Protein AF-A0A8S8YBV0-F1 (afdb_monomer_lite)

Radius of gyration: 26.61 Å; chains: 1; bounding box: 65×57×74 Å

Sequence (579 aa):
MGLYRTRLGGYWAWDPVETASFLPWIGLVAVLHARSQNKKAAVVSNPSIVIAVGALAMHATLVTRANGVWASVHSFAADGAGSDSADPYLRIISLFNDGAAGIEVMVYLIITCLFGCFILRNLLKNQSNQLKRDGRVSMREGSPIISTSLMIAVLIIGLFSGSVLLLLLTLGLMTLIVEGDSDESNPVWIFSGVALYLFASWSWMASLSEAILGMAVFLLPWVLSTPKETEAIGIDRLLRPRSQNMFVRTIPWFGAMGYLGLTWMLLTAEIDGTSLEAHEVFGAPFIAALAIGLMVYSWGIKSNGRIGLFVIFGAMLISITSGLLSNSIDLPGDPDSYLTDELSRGQVAGFLLALIVFSIPPSIGEMLRVIKKSRASSSSILPTRWSKPNLRTVGSSIAHVGILFLLFGHVLTTTLVDRTDPSHLVTLVKDQPVEHAGHVLTFTGLEIIDSSDPDYDYSIADGIVKFHVDVSDENGNYIDTVTPGILRFDTPSGAVIPRSEVDRMGRLTGDLMFILDIQQANRVITNMMLGEIDDVDRVGVTVYDLKGSHMVWFGWFFLLLGGSFATLSSRDLFSATTD

Foldseek 3Di:
DPDPPPPPPDDDDPFLLRLLVCLLVLLVVLLLVLCVPDDPRNVLLRPLSVLVSVLSNLVSVLLQQQALLADDLRNDHHPPDDDPDLESVVRLCVLCPVPPSSVVSVVSVVSSVVSVVVSLVSLLVSQLVVCVVVVFAFLCVVPVPLLVVLLVQLCVLLVVLVYPVLSSLSNSLSVSQRSHGNQDGDVVSLVVQLLSLVLCCLLVSGPPVSSVSSNVSSCVSVVPHDDDPPDDPDVVLLFDLVSLQVVLVCLVVCLSVSLSSSSSSNSSSNSHIHLLLSSLVVNLVSLLSLLLSLQLVLLPPPDGSVVSVVVSVVLQVQLQVQLVCLVVDPAPAAQVDASDPPHGLSSSLSNSLSSLVSSQVSLVVSLVVLLVVQCVVFPDPDLLRTALVSLLSNLVSLLSNLSSLQSNLSSLQRSRHDPPDCLLKDKEFAQDWDDDPQKTKHFPAKDKAAPPHPPDPDDQAGIKIWTWIFIGGPVRHTDDIWTWMWTWHADPVRDTDIRTGKTWDDDPFFIKIKTFDVVVVVVCVVCVVVVNNVPCRITIIRIDGSGSNVSSVVSVVSNVSSVVSNVSSVVVVVVPPDD

Secondary structure (DSSP, 8-state):
----------SS-SSHHHHHHHHHHHHHHHHHHHHHS-TTTTTTSHHHHHHHHHHHHHHHHHHHHSTTTS--TT-TT--S---S-SSHHHHHHHGGGSHHHHHHHHHHHHHHHHHHHHHHHHHHHHHHHHHHHHT--BHHHH-HHHHHHHHHHHHHHHHHT--HHHHHHHHHHHHHHHTSBSSS--HHHHHHHHHHHHHHHHTTSS-HHHHHHHHHHHHHHHHTSPPPTT----HHHHH-HHHHHHHHHHHHHHHHHHHHHHHHHHHHH-TT---HHHHHHHHHHHHHHHHHHHHHHHHT--S-HHHHHHHHHHHHHHHHHHHHTGGGS--SS-TTSBSSSS-BHHHHHHHHHHHHHHHHHHHHHHHHHHHHHHHHT-S-SSGGGS-HHHHHHHHHHHHHHHHHHHHHHHIIIIIT--TT-GGGEEEEEBT-EEEETTEEEEEEEEEEEETTSTT---SSSSEEEEEEEEEE-TT--EEEEE--EEEEEE-TTS-EEEEEE-EEEE-SSEEEEEEE-HHHHHHHHHHHHTT-GGG--EEEEEEEEEETHHHHHHHHHHHHHHHHHHHHTTGGGSS----

Structure (mmCIF, N/CA/C/O backbone):
data_AF-A0A8S8YBV0-F1
#
_entry.id   AF-A0A8S8YBV0-F1
#
loop_
_atom_site.group_PDB
_atom_site.id
_atom_site.type_symbol
_atom_site.label_atom_id
_atom_site.label_alt_id
_atom_site.label_comp_id
_atom_site.label_asym_id
_atom_site.label_entity_id
_atom_site.label_seq_id
_atom_site.pdbx_PDB_ins_code
_atom_site.Cartn_x
_atom_site.Cartn_y
_atom_site.Cartn_z
_atom_site.occupancy
_atom_site.B_iso_or_equiv
_atom_site.auth_seq_id
_atom_site.auth_comp_id
_atom_site.auth_asym_id
_atom_site.auth_atom_id
_atom_site.pdbx_PDB_model_num
ATOM 1 N N . MET A 1 1 ? -9.682 -6.985 -34.271 1.00 25.28 1 MET A N 1
ATOM 2 C CA . MET A 1 1 ? -9.370 -7.775 -33.059 1.00 25.28 1 MET A CA 1
ATOM 3 C C . MET A 1 1 ? -8.453 -6.927 -32.172 1.00 25.28 1 MET A C 1
ATOM 5 O O . MET A 1 1 ? -7.304 -7.269 -31.982 1.00 25.28 1 MET A O 1
ATOM 9 N N . GLY A 1 2 ? -8.931 -5.758 -31.719 1.00 23.27 2 GLY A N 1
ATOM 10 C CA . GLY A 1 2 ? -8.079 -4.664 -31.211 1.00 23.27 2 GLY A CA 1
ATOM 11 C C . GLY A 1 2 ? -8.662 -3.955 -29.986 1.00 23.27 2 GLY A C 1
ATOM 12 O O . GLY A 1 2 ? -8.695 -2.736 -29.941 1.00 23.27 2 GLY A O 1
ATOM 13 N N . LEU A 1 3 ? -9.188 -4.718 -29.024 1.00 21.45 3 LEU A N 1
ATOM 14 C CA . LEU A 1 3 ? -9.839 -4.194 -27.809 1.00 21.45 3 LEU A CA 1
ATOM 15 C C . LEU A 1 3 ? -9.212 -4.717 -26.497 1.00 21.45 3 LEU A C 1
ATOM 17 O O . LEU A 1 3 ? -9.829 -4.609 -25.445 1.00 21.45 3 LEU A O 1
ATOM 21 N N . TYR A 1 4 ? -7.987 -5.261 -26.536 1.00 26.66 4 TYR A N 1
ATOM 22 C CA . TYR A 1 4 ? -7.313 -5.840 -25.355 1.00 26.66 4 TYR A CA 1
ATOM 23 C C . TYR A 1 4 ? -6.015 -5.142 -24.906 1.00 26.66 4 TYR A C 1
ATOM 25 O O . TYR A 1 4 ? -5.445 -5.542 -23.893 1.00 26.66 4 TYR A O 1
ATOM 33 N N . ARG A 1 5 ? -5.569 -4.055 -25.555 1.00 27.59 5 ARG A N 1
ATOM 34 C CA . ARG A 1 5 ? -4.543 -3.165 -24.974 1.00 27.59 5 ARG A CA 1
ATOM 35 C C . ARG A 1 5 ? -5.229 -2.116 -24.093 1.00 27.59 5 ARG A C 1
ATOM 37 O O . ARG A 1 5 ? -5.270 -0.936 -24.424 1.00 27.59 5 ARG A O 1
ATOM 44 N N . THR A 1 6 ? -5.827 -2.535 -22.975 1.00 26.83 6 THR A N 1
ATOM 45 C CA . THR A 1 6 ? -6.165 -1.579 -21.911 1.00 26.83 6 THR A CA 1
ATOM 46 C C . THR A 1 6 ? -4.850 -1.028 -21.366 1.00 26.83 6 THR A C 1
ATOM 48 O O . THR A 1 6 ? -4.144 -1.729 -20.641 1.00 26.83 6 THR A O 1
ATOM 51 N N . ARG A 1 7 ? -4.531 0.210 -21.764 1.00 34.12 7 ARG A N 1
ATOM 52 C CA . ARG A 1 7 ? -3.449 1.072 -21.259 1.00 34.12 7 ARG A CA 1
ATOM 53 C C . ARG A 1 7 ? -3.779 1.578 -19.845 1.00 34.12 7 ARG A C 1
ATOM 55 O O . ARG A 1 7 ? -3.831 2.774 -19.589 1.00 34.12 7 ARG A O 1
ATOM 62 N N . LEU A 1 8 ? -4.107 0.658 -18.941 1.00 25.81 8 LEU A N 1
ATOM 63 C CA . LEU A 1 8 ? -3.975 0.907 -17.511 1.00 25.81 8 LEU A CA 1
ATOM 64 C C . LEU A 1 8 ? -2.511 0.592 -17.216 1.00 25.81 8 LEU A C 1
ATOM 66 O O . LEU A 1 8 ? -2.098 -0.542 -17.474 1.00 25.81 8 LEU A O 1
ATOM 70 N N . GLY A 1 9 ? -1.752 1.609 -16.788 1.00 32.94 9 GLY A N 1
ATOM 71 C CA . GLY A 1 9 ? -0.360 1.486 -16.346 1.00 32.94 9 GLY A CA 1
ATOM 72 C C . GLY A 1 9 ? -0.184 0.214 -15.525 1.00 32.94 9 GLY A C 1
ATOM 73 O O . GLY A 1 9 ? -1.106 -0.190 -14.812 1.00 32.94 9 GLY A O 1
ATOM 74 N N . GLY A 1 10 ? 0.915 -0.491 -15.777 1.00 38.09 10 GLY A N 1
ATOM 75 C CA . GLY A 1 10 ? 1.055 -1.897 -15.419 1.00 38.09 10 GLY A CA 1
ATOM 76 C C . GLY A 1 10 ? 0.889 -2.221 -13.923 1.00 38.09 10 GLY A C 1
ATOM 77 O O . GLY A 1 10 ? 0.569 -1.404 -13.066 1.00 38.09 10 GLY A O 1
ATOM 78 N N . TYR A 1 11 ? 1.133 -3.483 -13.612 1.00 43.59 11 TYR A N 1
ATOM 79 C CA . TYR A 1 11 ? 1.088 -4.066 -12.277 1.00 43.59 11 TYR A CA 1
ATOM 80 C C . TYR A 1 11 ? 1.867 -3.305 -11.183 1.00 43.59 11 TYR A C 1
ATOM 82 O O . TYR A 1 11 ? 3.023 -3.605 -10.930 1.00 43.59 11 TYR A O 1
ATOM 90 N N . TRP A 1 12 ? 1.160 -2.452 -10.438 1.00 50.84 12 TRP A N 1
ATOM 91 C CA . TRP A 1 12 ? 1.419 -2.060 -9.044 1.00 50.84 12 TRP A CA 1
ATOM 92 C C . TRP A 1 12 ? 2.855 -1.642 -8.650 1.00 50.84 12 TRP A C 1
ATOM 94 O O . TRP A 1 12 ? 3.759 -2.470 -8.511 1.00 50.84 12 TRP A O 1
ATOM 104 N N . ALA A 1 13 ? 2.960 -0.370 -8.246 1.00 49.31 13 ALA A N 1
ATOM 105 C CA . ALA A 1 13 ? 3.948 0.175 -7.310 1.00 49.31 13 ALA A CA 1
ATOM 106 C C . ALA A 1 13 ? 5.401 0.040 -7.780 1.00 49.31 13 ALA A C 1
ATOM 108 O O . ALA A 1 13 ? 6.218 -0.613 -7.138 1.00 49.31 13 ALA A O 1
ATOM 109 N N . TRP A 1 14 ? 5.739 0.633 -8.924 1.00 53.00 14 TRP A N 1
ATOM 110 C CA . TRP A 1 14 ? 7.150 0.831 -9.311 1.00 53.00 14 TRP A CA 1
ATOM 111 C C . TRP A 1 14 ? 7.748 2.102 -8.726 1.00 53.00 14 TRP A C 1
ATOM 113 O O . TRP A 1 14 ? 8.966 2.249 -8.748 1.00 53.00 14 TRP A O 1
ATOM 123 N N . ASP A 1 15 ? 6.918 3.013 -8.210 1.00 60.69 15 ASP A N 1
ATOM 124 C CA . ASP A 1 15 ? 7.397 4.262 -7.642 1.00 60.69 15 ASP A CA 1
ATOM 125 C C . ASP A 1 15 ? 6.442 4.860 -6.577 1.00 60.69 15 ASP A C 1
ATOM 127 O O . ASP A 1 15 ? 5.304 4.392 -6.392 1.00 60.69 15 ASP A O 1
ATOM 131 N N . PRO A 1 16 ? 6.889 5.897 -5.839 1.00 66.38 16 PRO A N 1
ATOM 132 C CA . PRO A 1 16 ? 6.095 6.512 -4.776 1.00 66.38 16 PRO A CA 1
ATOM 133 C C . PRO A 1 16 ? 4.768 7.104 -5.269 1.00 66.38 16 PRO A C 1
ATOM 135 O O . PRO A 1 16 ? 3.781 7.116 -4.531 1.00 66.38 16 PRO A O 1
ATOM 138 N N . VAL A 1 17 ? 4.728 7.588 -6.514 1.00 69.81 17 VAL A N 1
ATOM 139 C CA . VAL A 1 17 ? 3.578 8.284 -7.104 1.00 69.81 17 VAL A CA 1
ATOM 140 C C . VAL A 1 17 ? 2.408 7.332 -7.296 1.00 69.81 17 VAL A C 1
ATOM 142 O O . VAL A 1 17 ? 1.288 7.629 -6.867 1.00 69.81 17 VAL A O 1
ATOM 145 N N . GLU A 1 18 ? 2.651 6.168 -7.886 1.00 71.25 18 GLU A N 1
ATOM 146 C CA . GLU A 1 18 ? 1.593 5.188 -8.092 1.00 71.25 18 GLU A CA 1
ATOM 147 C C . GLU A 1 18 ? 1.048 4.645 -6.777 1.00 71.25 18 GLU A C 1
ATOM 149 O O . GLU A 1 18 ? -0.170 4.559 -6.587 1.00 71.25 18 GLU A O 1
ATOM 154 N N . THR A 1 19 ? 1.944 4.336 -5.842 1.00 75.19 19 THR A N 1
ATOM 155 C CA . THR A 1 19 ? 1.567 3.817 -4.527 1.00 75.19 19 THR A CA 1
ATOM 156 C C . THR A 1 19 ? 0.732 4.849 -3.768 1.00 75.19 19 THR A C 1
ATOM 158 O O . THR A 1 19 ? -0.332 4.520 -3.233 1.00 75.19 19 THR A O 1
ATOM 161 N N . ALA A 1 20 ? 1.141 6.123 -3.795 1.00 80.12 20 ALA A N 1
ATOM 162 C CA . ALA A 1 20 ? 0.386 7.209 -3.184 1.00 80.12 20 ALA A CA 1
ATOM 163 C C . ALA A 1 20 ? -0.987 7.393 -3.852 1.00 80.12 20 ALA A C 1
ATOM 165 O O . ALA A 1 20 ? -1.988 7.572 -3.153 1.00 80.12 20 ALA A O 1
ATOM 166 N N . SER A 1 21 ? -1.070 7.262 -5.182 1.00 81.19 21 SER A N 1
ATOM 167 C CA . SER A 1 21 ? -2.331 7.350 -5.932 1.00 81.19 21 SER A CA 1
ATOM 168 C C . SER A 1 21 ? -3.340 6.260 -5.555 1.00 81.19 21 SER A C 1
ATOM 170 O O . SER A 1 21 ? -4.547 6.465 -5.714 1.00 81.19 21 SER A O 1
ATOM 172 N N . PHE A 1 22 ? -2.882 5.128 -5.004 1.00 78.50 22 PHE A N 1
ATOM 173 C CA . PHE A 1 22 ? -3.762 4.046 -4.576 1.00 78.50 22 PHE A CA 1
ATOM 174 C C . PHE A 1 22 ? -4.377 4.238 -3.185 1.00 78.50 22 PHE A C 1
ATOM 176 O O . PHE A 1 22 ? -5.499 3.781 -2.939 1.00 78.50 22 PHE A O 1
ATOM 183 N N . LEU A 1 23 ? -3.702 4.951 -2.278 1.00 84.56 23 LEU A N 1
ATOM 184 C CA . LEU A 1 23 ? -4.170 5.149 -0.899 1.00 84.56 23 LEU A CA 1
ATOM 185 C C . LEU A 1 23 ? -5.628 5.660 -0.809 1.00 84.56 23 LEU A C 1
ATOM 187 O O . LEU A 1 23 ? -6.403 5.101 -0.021 1.00 84.56 23 LEU A O 1
ATOM 191 N N . PRO A 1 24 ? -6.073 6.652 -1.616 1.00 87.81 24 PRO A N 1
ATOM 192 C CA . PRO A 1 24 ? -7.453 7.136 -1.581 1.00 87.81 24 PRO A CA 1
ATOM 193 C C . PRO A 1 24 ? -8.471 6.073 -2.005 1.00 87.81 24 PRO A C 1
ATOM 195 O O . PRO A 1 24 ? -9.582 6.045 -1.473 1.00 87.81 24 PRO A O 1
ATOM 198 N N . TRP A 1 25 ? -8.110 5.174 -2.927 1.00 82.62 25 TRP A N 1
ATOM 199 C CA . TRP A 1 25 ? -8.986 4.092 -3.379 1.00 82.62 25 TRP A CA 1
ATOM 200 C C . TRP A 1 25 ? -9.212 3.058 -2.279 1.00 82.62 25 TRP A C 1
ATOM 202 O O . TRP A 1 25 ? -10.362 2.689 -2.025 1.00 82.62 25 TRP A O 1
ATOM 212 N N . ILE A 1 26 ? -8.156 2.649 -1.564 1.00 77.75 26 ILE A N 1
ATOM 213 C CA . ILE A 1 26 ? -8.293 1.793 -0.373 1.00 77.75 26 ILE A CA 1
ATOM 214 C C . ILE A 1 26 ? -9.164 2.498 0.675 1.00 77.75 26 ILE A C 1
ATOM 216 O O . ILE A 1 26 ? -10.094 1.898 1.223 1.00 77.75 26 ILE A O 1
ATOM 220 N N . GLY A 1 27 ? -8.918 3.790 0.914 1.00 79.88 27 GLY A N 1
ATOM 221 C CA . GLY A 1 27 ? -9.726 4.603 1.819 1.00 79.88 27 GLY A CA 1
ATOM 222 C C . GLY A 1 27 ? -11.210 4.626 1.429 1.00 79.88 27 GLY A C 1
ATOM 223 O O . GLY A 1 27 ? -12.087 4.478 2.284 1.00 79.88 27 GLY A O 1
ATOM 224 N N . LEU A 1 28 ? -11.522 4.730 0.135 1.00 79.44 28 LEU A N 1
ATOM 225 C CA . LEU A 1 28 ? -12.894 4.690 -0.369 1.00 79.44 28 LEU A CA 1
ATOM 226 C C . LEU A 1 28 ? -13.540 3.311 -0.172 1.00 79.44 28 LEU A C 1
ATOM 228 O O . LEU A 1 28 ? -14.707 3.231 0.225 1.00 79.44 28 LEU A O 1
ATOM 232 N N . VAL A 1 29 ? -12.795 2.222 -0.384 1.00 76.06 29 VAL A N 1
ATOM 233 C CA . VAL A 1 29 ? -13.263 0.861 -0.074 1.00 76.06 29 VAL A CA 1
ATOM 234 C C . VAL A 1 29 ? -13.584 0.732 1.418 1.00 76.06 29 VAL A C 1
ATOM 236 O O . VAL A 1 29 ? -14.638 0.190 1.766 1.00 76.06 29 VAL A O 1
ATOM 239 N N . ALA A 1 30 ? -12.756 1.298 2.300 1.00 75.12 30 ALA A N 1
ATOM 240 C CA . ALA A 1 30 ? -13.027 1.339 3.736 1.00 75.12 30 ALA A CA 1
ATOM 241 C C . ALA A 1 30 ? -14.312 2.131 4.055 1.00 75.12 30 ALA A C 1
ATOM 243 O O . ALA A 1 30 ? -15.158 1.656 4.816 1.00 75.12 30 ALA A O 1
ATOM 244 N N . VAL A 1 31 ? -14.541 3.285 3.414 1.00 74.25 31 VAL A N 1
ATOM 245 C CA . VAL A 1 31 ? -15.804 4.042 3.542 1.00 74.25 31 VAL A CA 1
ATOM 246 C C . VAL A 1 31 ? -17.007 3.192 3.121 1.00 74.25 31 VAL A C 1
ATOM 248 O O . VAL A 1 31 ? -18.007 3.121 3.843 1.00 74.25 31 VAL A O 1
ATOM 251 N N . LEU A 1 32 ? -16.933 2.526 1.965 1.00 71.19 32 LEU A N 1
ATOM 252 C CA . LEU A 1 32 ? -18.015 1.674 1.463 1.00 71.19 32 LEU A CA 1
ATOM 253 C C . LEU A 1 32 ? -18.291 0.500 2.409 1.00 71.19 32 LEU A C 1
ATOM 255 O O . LEU A 1 32 ? -19.454 0.195 2.698 1.00 71.19 32 LEU A O 1
ATOM 259 N N . HIS A 1 33 ? -17.238 -0.117 2.944 1.00 70.44 33 HIS A N 1
ATOM 260 C CA . HIS A 1 33 ? -17.355 -1.198 3.911 1.00 70.44 33 HIS A CA 1
ATOM 261 C C . HIS A 1 33 ? -18.004 -0.718 5.218 1.00 70.44 33 HIS A C 1
ATOM 263 O O . HIS A 1 33 ? -18.973 -1.332 5.673 1.00 70.44 33 HIS A O 1
ATOM 269 N N . ALA A 1 34 ? -17.565 0.415 5.776 1.00 67.25 34 ALA A N 1
ATOM 270 C CA . ALA A 1 34 ? -18.153 1.010 6.978 1.00 67.25 34 ALA A CA 1
ATOM 271 C C . ALA A 1 34 ? -19.647 1.332 6.797 1.00 67.25 34 ALA A C 1
ATOM 273 O O . ALA A 1 34 ? -20.464 1.038 7.673 1.00 67.25 34 ALA A O 1
ATOM 274 N N . ARG A 1 35 ? -20.036 1.861 5.629 1.00 63.03 35 ARG A N 1
ATOM 275 C CA . ARG A 1 35 ? -21.438 2.174 5.294 1.00 63.03 35 ARG A CA 1
ATOM 276 C C . ARG A 1 35 ? -22.320 0.943 5.100 1.00 63.03 35 ARG A C 1
ATOM 278 O O . ARG A 1 35 ? -23.540 1.044 5.225 1.00 63.03 35 ARG A O 1
ATOM 285 N N . SER A 1 36 ? -21.732 -0.208 4.777 1.00 59.19 36 SER A N 1
ATOM 286 C CA . SER A 1 36 ? -22.474 -1.463 4.622 1.00 59.19 36 SER A CA 1
ATOM 287 C C . SER A 1 36 ? -22.957 -2.043 5.963 1.00 59.19 36 SER A C 1
ATOM 289 O O . SER A 1 36 ? -23.901 -2.840 5.982 1.00 59.19 36 SER A O 1
ATOM 291 N N . GLN A 1 37 ? -22.364 -1.609 7.084 1.00 56.69 37 GLN A N 1
ATOM 292 C CA . GLN A 1 37 ? -22.749 -2.008 8.439 1.00 56.69 37 GLN A CA 1
ATOM 293 C C . GLN A 1 37 ? -23.987 -1.214 8.928 1.00 56.69 37 GLN A C 1
ATOM 295 O O . GLN A 1 37 ? -24.274 -0.114 8.467 1.00 56.69 37 GLN A O 1
ATOM 300 N N . ASN A 1 38 ? -24.799 -1.802 9.819 1.00 48.38 38 ASN A N 1
ATOM 301 C CA . ASN A 1 38 ? -26.160 -1.344 10.165 1.00 48.38 38 ASN A CA 1
ATOM 302 C C . ASN A 1 38 ? -26.322 0.168 10.486 1.00 48.38 38 ASN A C 1
ATOM 304 O O . ASN A 1 38 ? -25.485 0.792 11.138 1.00 48.38 38 ASN A O 1
ATOM 308 N N . LYS A 1 39 ? -27.502 0.710 10.125 1.00 51.09 39 LYS A N 1
ATOM 309 C CA . LYS A 1 39 ? -27.888 2.143 10.054 1.00 51.09 39 LYS A CA 1
ATOM 310 C C . LYS A 1 39 ? -27.567 3.047 11.263 1.00 51.09 39 LYS A C 1
ATOM 312 O O . LYS A 1 39 ? -27.538 4.258 11.085 1.00 51.09 39 LYS A O 1
ATOM 317 N N . LYS A 1 40 ? -27.353 2.517 12.474 1.00 45.41 40 LYS A N 1
ATOM 318 C CA . LYS A 1 40 ? -27.058 3.333 13.674 1.00 45.41 40 LYS A CA 1
ATOM 319 C C . LYS A 1 40 ? -25.559 3.579 13.901 1.00 45.41 40 LYS A C 1
ATOM 321 O O . LYS A 1 40 ? -25.213 4.613 14.455 1.00 45.41 40 LYS A O 1
ATOM 326 N N . ALA A 1 41 ? -24.686 2.677 13.441 1.00 43.50 41 ALA A N 1
ATOM 327 C CA . ALA A 1 41 ? -23.230 2.814 13.566 1.00 43.50 41 ALA A CA 1
ATOM 328 C C . ALA A 1 41 ? -22.609 3.566 12.371 1.00 43.50 41 ALA A C 1
ATOM 330 O O . ALA A 1 41 ? -21.710 4.379 12.553 1.00 43.50 41 ALA A O 1
ATOM 331 N N . ALA A 1 42 ? -23.154 3.371 11.164 1.00 43.59 42 ALA A N 1
ATOM 332 C CA . ALA A 1 42 ? -22.646 3.966 9.922 1.00 43.59 42 ALA A CA 1
ATOM 333 C C . ALA A 1 42 ? -22.828 5.495 9.800 1.00 43.59 42 ALA A C 1
ATOM 335 O O . ALA A 1 42 ? -22.138 6.134 9.013 1.00 43.59 42 ALA A O 1
ATOM 336 N N . VAL A 1 43 ? -23.763 6.097 10.545 1.00 42.72 43 VAL A N 1
ATOM 337 C CA . VAL A 1 43 ? -24.078 7.539 10.449 1.00 42.72 43 VAL A CA 1
ATOM 338 C C . VAL A 1 43 ? -23.187 8.389 11.366 1.00 42.72 43 VAL A C 1
ATOM 340 O O . VAL A 1 43 ? -22.958 9.559 11.078 1.00 42.72 43 VAL A O 1
ATOM 343 N N . VAL A 1 44 ? -22.641 7.806 12.438 1.00 43.09 44 VAL A N 1
ATOM 344 C CA . VAL A 1 44 ? -21.889 8.539 13.474 1.00 43.09 44 VAL A CA 1
ATOM 345 C C . VAL A 1 44 ? -20.381 8.600 13.170 1.00 43.09 44 VAL A C 1
ATOM 347 O O . VAL A 1 44 ? -19.734 9.586 13.510 1.00 43.09 44 VAL A O 1
ATOM 350 N N . SER A 1 45 ? -19.826 7.624 12.440 1.00 52.03 45 SER A N 1
ATOM 351 C CA . SER A 1 45 ? -18.423 7.613 11.968 1.00 52.03 45 SER A CA 1
ATOM 352 C C . SER A 1 45 ? -18.190 8.333 10.620 1.00 52.03 45 SER A C 1
ATOM 354 O O . SER A 1 45 ? -17.069 8.381 10.117 1.00 52.03 45 SER A O 1
ATOM 356 N N . ASN A 1 46 ? -19.250 8.904 10.039 1.00 64.81 46 ASN A N 1
ATOM 357 C CA . ASN A 1 46 ? -19.420 9.179 8.605 1.00 64.81 46 ASN A CA 1
ATOM 358 C C . ASN A 1 46 ? -18.556 10.320 7.998 1.00 64.81 46 ASN A C 1
ATOM 360 O O . ASN A 1 46 ? -18.116 10.161 6.864 1.00 64.81 46 ASN A O 1
ATOM 364 N N . PRO A 1 47 ? -18.246 11.443 8.685 1.00 74.25 47 PRO A N 1
ATOM 365 C CA . PRO A 1 47 ? -17.453 12.516 8.069 1.00 74.25 47 PRO A CA 1
ATOM 366 C C . PRO A 1 47 ? -15.942 12.282 8.157 1.00 74.25 47 PRO A C 1
ATOM 368 O O . PRO A 1 47 ? -15.235 12.542 7.194 1.00 74.25 47 PRO A O 1
ATOM 371 N N . SER A 1 48 ? -15.431 11.784 9.291 1.00 83.12 48 SER A N 1
ATOM 372 C CA . SER A 1 48 ? -13.979 11.688 9.525 1.00 83.12 48 SER A CA 1
ATOM 373 C C . SER A 1 48 ? -13.296 10.723 8.560 1.00 83.12 48 SER A C 1
ATOM 375 O O . SER A 1 48 ? -12.232 11.043 8.046 1.00 83.12 48 SER A O 1
ATOM 377 N N . ILE A 1 49 ? -13.917 9.574 8.271 1.00 79.50 49 ILE A N 1
ATOM 378 C CA . ILE A 1 49 ? -13.355 8.600 7.323 1.00 79.50 49 ILE A CA 1
ATOM 379 C C . ILE A 1 49 ? -13.361 9.187 5.904 1.00 79.50 49 ILE A C 1
ATOM 381 O O . ILE A 1 49 ? -12.385 9.045 5.181 1.00 79.50 49 ILE A O 1
ATOM 385 N N . VAL A 1 50 ? -14.416 9.910 5.514 1.00 85.00 50 VAL A N 1
ATOM 386 C CA . VAL A 1 50 ? -14.491 10.563 4.194 1.00 85.00 50 VAL A CA 1
ATOM 387 C C . VAL A 1 50 ? -13.466 11.694 4.069 1.00 85.00 50 VAL A C 1
ATOM 389 O O . VAL A 1 50 ? -12.797 11.797 3.046 1.00 85.00 50 VAL A O 1
ATOM 392 N N . ILE A 1 51 ? -13.291 12.509 5.112 1.00 90.25 51 ILE A N 1
ATOM 393 C CA . ILE A 1 51 ? -12.255 13.551 5.146 1.00 90.25 51 ILE A CA 1
ATOM 394 C C . ILE A 1 51 ? -10.859 12.916 5.089 1.00 90.25 51 ILE A C 1
ATOM 396 O O . ILE A 1 51 ? -9.992 13.446 4.403 1.00 90.25 51 ILE A O 1
ATOM 400 N N . ALA A 1 52 ? -10.648 11.760 5.729 1.00 89.25 52 ALA A N 1
ATOM 401 C CA . ALA A 1 52 ? -9.389 11.024 5.631 1.00 89.25 52 ALA A CA 1
ATOM 402 C C . ALA A 1 52 ? -9.100 10.564 4.193 1.00 89.25 52 ALA A C 1
ATOM 404 O O . ALA A 1 52 ? -7.965 10.685 3.750 1.00 89.25 52 ALA A O 1
ATOM 405 N N . VAL A 1 53 ? -10.111 10.133 3.425 1.00 90.56 53 VAL A N 1
ATOM 406 C CA . VAL A 1 53 ? -9.940 9.861 1.981 1.00 90.56 53 VAL A CA 1
ATOM 407 C C . VAL A 1 53 ? -9.494 11.120 1.232 1.00 90.56 53 VAL A C 1
ATOM 409 O O . VAL A 1 53 ? -8.586 11.051 0.408 1.00 90.56 53 VAL A O 1
ATOM 412 N N . GLY A 1 54 ? -10.082 12.278 1.548 1.00 91.75 54 GLY A N 1
ATOM 413 C CA . GLY A 1 54 ? -9.647 13.568 1.003 1.00 91.75 54 GLY A CA 1
ATOM 414 C C . GLY A 1 54 ? -8.201 13.919 1.369 1.00 91.75 54 GLY A C 1
ATOM 415 O O . GLY A 1 54 ? -7.453 14.386 0.515 1.00 91.75 54 GLY A O 1
ATOM 416 N N . ALA A 1 55 ? -7.781 13.641 2.606 1.00 92.19 55 ALA A N 1
ATOM 417 C CA . ALA A 1 55 ? -6.402 13.833 3.053 1.00 92.19 55 ALA A CA 1
ATOM 418 C C . ALA A 1 55 ? -5.420 12.912 2.320 1.00 92.19 55 ALA A C 1
ATOM 420 O O . ALA A 1 55 ? -4.371 13.378 1.889 1.00 92.19 55 ALA A O 1
ATOM 421 N N . LEU A 1 56 ? -5.779 11.643 2.102 1.00 91.44 56 LEU A N 1
ATOM 422 C CA . LEU A 1 56 ? -4.973 10.716 1.304 1.00 91.44 56 LEU A CA 1
ATOM 423 C C . LEU A 1 56 ? -4.862 11.176 -0.156 1.00 91.44 56 LEU A C 1
ATOM 425 O O . LEU A 1 56 ? -3.799 11.047 -0.750 1.00 91.44 56 LEU A O 1
ATOM 429 N N . ALA A 1 57 ? -5.926 11.749 -0.732 1.00 91.62 57 ALA A N 1
ATOM 430 C CA . ALA A 1 57 ? -5.889 12.287 -2.095 1.00 91.62 57 ALA A CA 1
ATOM 431 C C . ALA A 1 57 ? -4.991 13.530 -2.202 1.00 91.62 57 ALA A C 1
ATOM 433 O O . ALA A 1 57 ? -4.248 13.681 -3.173 1.00 91.62 57 ALA A O 1
ATOM 434 N N . MET A 1 58 ? -5.013 14.395 -1.184 1.00 90.62 58 MET A N 1
ATOM 435 C CA . MET A 1 58 ? -4.091 15.531 -1.098 1.00 90.62 58 MET A CA 1
ATOM 436 C C . MET A 1 58 ? -2.649 15.071 -0.901 1.00 90.62 58 MET A C 1
ATOM 438 O O . MET A 1 58 ? -1.763 15.612 -1.548 1.00 90.62 58 MET A O 1
ATOM 442 N N . HIS A 1 59 ? -2.413 14.041 -0.085 1.00 87.44 59 HIS A N 1
ATOM 443 C CA . HIS A 1 59 ? -1.093 13.433 0.057 1.00 87.44 59 HIS A CA 1
ATOM 444 C C . HIS A 1 59 ? -0.596 12.837 -1.268 1.00 87.44 59 HIS A C 1
ATOM 446 O O . HIS A 1 59 ? 0.527 13.117 -1.660 1.00 87.44 59 HIS A O 1
ATOM 452 N N . ALA A 1 60 ? -1.435 12.108 -2.011 1.00 86.62 60 ALA A N 1
ATOM 453 C CA . ALA A 1 60 ? -1.075 11.612 -3.341 1.00 86.62 60 ALA A CA 1
ATOM 454 C C . ALA A 1 60 ? -0.701 12.750 -4.302 1.00 86.62 60 ALA A C 1
ATOM 456 O O . ALA A 1 60 ? 0.318 12.687 -4.984 1.00 86.62 60 ALA A O 1
ATOM 457 N N . THR A 1 61 ? -1.486 13.831 -4.296 1.00 86.44 61 THR A N 1
ATOM 458 C CA . THR A 1 61 ? -1.198 15.034 -5.091 1.00 86.44 61 THR A CA 1
ATOM 459 C C . THR A 1 61 ? 0.138 15.654 -4.679 1.00 86.44 61 THR A C 1
ATOM 461 O O . THR A 1 61 ? 0.957 15.969 -5.538 1.00 86.44 61 THR A O 1
ATOM 464 N N . LEU A 1 62 ? 0.394 15.765 -3.374 1.00 82.94 62 LEU A N 1
ATOM 465 C CA . LEU A 1 62 ? 1.648 16.263 -2.817 1.00 82.94 62 LEU A CA 1
ATOM 466 C C . LEU A 1 62 ? 2.836 15.420 -3.297 1.00 82.94 62 LEU A C 1
ATOM 468 O O . LEU A 1 62 ? 3.778 15.993 -3.822 1.00 82.94 62 LEU A O 1
ATOM 472 N N . VAL A 1 63 ? 2.754 14.088 -3.229 1.00 79.50 63 VAL A N 1
ATOM 473 C CA . VAL A 1 63 ? 3.804 13.182 -3.730 1.00 79.50 63 VAL A CA 1
ATOM 474 C C . VAL A 1 63 ? 4.062 13.390 -5.230 1.00 79.50 63 VAL A C 1
ATOM 476 O O . VAL A 1 63 ? 5.210 13.412 -5.658 1.00 79.50 63 VAL A O 1
ATOM 479 N N . THR A 1 64 ? 3.018 13.617 -6.036 1.00 76.25 64 THR A N 1
ATOM 480 C CA . THR A 1 64 ? 3.169 13.831 -7.492 1.00 76.25 64 THR A CA 1
ATOM 481 C C . THR A 1 64 ? 3.683 15.221 -7.892 1.00 76.25 64 THR A C 1
ATOM 483 O O . THR A 1 64 ? 4.258 15.375 -8.972 1.00 76.25 64 THR A O 1
ATOM 486 N N . ARG A 1 65 ? 3.442 16.248 -7.063 1.00 75.31 65 ARG A N 1
ATOM 487 C CA . ARG A 1 65 ? 3.658 17.670 -7.405 1.00 75.31 65 ARG A CA 1
ATOM 488 C C . ARG A 1 65 ? 4.789 18.327 -6.616 1.00 75.31 65 ARG A C 1
ATOM 490 O O . ARG A 1 65 ? 5.317 19.339 -7.068 1.00 75.31 65 ARG A O 1
ATOM 497 N N . ALA A 1 66 ? 5.147 17.796 -5.448 1.00 64.81 66 ALA A N 1
ATOM 498 C CA . ALA A 1 66 ? 6.222 18.321 -4.617 1.00 64.81 66 ALA A CA 1
ATOM 499 C C . ALA A 1 66 ? 7.564 17.994 -5.266 1.00 64.81 66 ALA A C 1
ATOM 501 O O . ALA A 1 66 ? 8.121 16.905 -5.129 1.00 64.81 66 ALA A O 1
ATOM 502 N N . ASN A 1 67 ? 8.029 18.967 -6.033 1.00 56.50 67 ASN A N 1
ATOM 503 C CA . ASN A 1 67 ? 9.162 18.859 -6.916 1.00 56.50 67 ASN A CA 1
ATOM 504 C C . ASN A 1 67 ? 10.427 18.316 -6.222 1.00 56.50 67 ASN A C 1
ATOM 506 O O . ASN A 1 67 ? 10.970 18.979 -5.342 1.00 56.50 67 ASN A O 1
ATOM 510 N N . GLY A 1 68 ? 10.882 17.112 -6.587 1.00 53.88 68 GLY A N 1
ATOM 511 C CA . GLY A 1 68 ? 12.095 16.507 -6.028 1.00 53.88 68 GLY A CA 1
ATOM 512 C C . GLY A 1 68 ? 12.062 16.253 -4.514 1.00 53.88 68 GLY A C 1
ATOM 513 O O . GLY A 1 68 ? 13.112 15.967 -3.947 1.00 53.88 68 GLY A O 1
ATOM 514 N N . VAL A 1 69 ? 10.906 16.367 -3.842 1.00 59.22 69 VAL A N 1
ATOM 515 C CA . VAL A 1 69 ? 10.734 15.919 -2.444 1.00 59.22 69 VAL A CA 1
ATOM 516 C C . VAL A 1 69 ? 10.573 14.408 -2.393 1.00 59.22 69 VAL A C 1
ATOM 518 O O . VAL A 1 69 ? 10.995 13.792 -1.434 1.00 59.22 69 VAL A O 1
ATOM 521 N N . TRP A 1 70 ? 9.994 13.810 -3.428 1.00 60.34 70 TRP A N 1
ATOM 522 C CA . TRP A 1 70 ? 9.988 12.366 -3.609 1.00 60.34 70 TRP A CA 1
ATOM 523 C C . TRP A 1 70 ? 10.720 12.037 -4.904 1.00 60.34 70 TRP A C 1
ATOM 525 O O . TRP A 1 70 ? 10.378 12.577 -5.959 1.00 60.34 70 TRP A O 1
ATOM 535 N N . ALA A 1 71 ? 11.726 11.168 -4.842 1.00 54.56 71 ALA A N 1
ATOM 536 C CA . ALA A 1 71 ? 12.373 10.638 -6.034 1.00 54.56 71 ALA A CA 1
ATOM 537 C C . ALA A 1 71 ? 11.403 9.682 -6.752 1.00 54.56 71 ALA A C 1
ATOM 539 O O . ALA A 1 71 ? 11.111 8.589 -6.272 1.00 54.56 71 ALA A O 1
ATOM 540 N N . SER A 1 72 ? 10.862 10.105 -7.897 1.00 49.06 72 SER A N 1
ATOM 541 C CA . SER A 1 72 ? 9.952 9.299 -8.718 1.00 49.06 72 SER A CA 1
ATOM 542 C C . SER A 1 72 ? 10.256 9.491 -10.204 1.00 49.06 72 SER A C 1
ATOM 544 O O . SER A 1 72 ? 10.453 10.609 -10.685 1.00 49.06 72 SER A O 1
ATOM 546 N N . VAL A 1 73 ? 10.212 8.395 -10.966 1.00 44.19 73 VAL A N 1
ATOM 547 C CA . VAL A 1 73 ? 10.313 8.420 -12.437 1.00 44.19 73 VAL A CA 1
ATOM 548 C C . VAL A 1 73 ? 9.104 9.079 -13.110 1.00 44.19 73 VAL A C 1
ATOM 550 O O . VAL A 1 73 ? 9.154 9.340 -14.310 1.00 44.19 73 VAL A O 1
ATOM 553 N N . HIS A 1 74 ? 8.063 9.426 -12.348 1.00 46.91 74 HIS A N 1
ATOM 554 C CA . HIS A 1 74 ? 6.880 10.175 -12.775 1.00 46.91 74 HIS A CA 1
ATOM 555 C C . HIS A 1 74 ? 6.796 11.599 -12.177 1.00 46.91 74 HIS A C 1
ATOM 557 O O . HIS A 1 74 ? 5.880 12.342 -12.525 1.00 46.91 74 HIS A O 1
ATOM 563 N N . SER A 1 75 ? 7.719 12.037 -11.304 1.00 50.56 75 SER A N 1
ATOM 564 C CA . SER A 1 75 ? 7.648 13.386 -10.708 1.00 50.56 75 SER A CA 1
ATOM 565 C C . SER A 1 75 ? 8.019 14.470 -11.725 1.00 50.56 75 SER A C 1
ATOM 567 O O . SER A 1 75 ? 9.147 14.485 -12.217 1.00 50.56 75 SER A O 1
ATOM 569 N N . PHE A 1 76 ? 7.093 15.384 -12.029 1.00 43.34 76 PHE A N 1
ATOM 570 C CA . PHE A 1 76 ? 7.091 16.222 -13.240 1.00 43.34 76 PHE A CA 1
ATOM 571 C C . PHE A 1 76 ? 8.175 17.316 -13.370 1.00 43.34 76 PHE A C 1
ATOM 573 O O . PHE A 1 76 ? 8.241 17.907 -14.443 1.00 43.34 76 PHE A O 1
ATOM 580 N N . ALA A 1 77 ? 9.012 17.614 -12.362 1.00 39.47 77 ALA A N 1
ATOM 581 C CA . ALA A 1 77 ? 9.765 18.884 -12.382 1.00 39.47 77 ALA A CA 1
ATOM 582 C C . ALA A 1 77 ? 11.184 18.926 -11.752 1.00 39.47 77 ALA A C 1
ATOM 584 O O . ALA A 1 77 ? 11.632 20.013 -11.402 1.00 39.47 77 ALA A O 1
ATOM 585 N N . ALA A 1 78 ? 11.898 17.813 -11.538 1.00 40.16 78 ALA A N 1
ATOM 586 C CA . ALA A 1 78 ? 13.118 17.847 -10.709 1.00 40.16 78 ALA A CA 1
ATOM 587 C C . ALA A 1 78 ? 14.325 18.552 -11.378 1.00 40.16 78 ALA A C 1
ATOM 589 O O . ALA A 1 78 ? 14.939 17.993 -12.283 1.00 40.16 78 ALA A O 1
ATOM 590 N N . ASP A 1 79 ? 14.743 19.704 -10.836 1.00 38.88 79 ASP A N 1
ATOM 591 C CA . ASP A 1 79 ? 15.958 20.449 -11.231 1.00 38.88 79 ASP A CA 1
ATOM 592 C C . ASP A 1 79 ? 17.202 20.081 -10.380 1.00 38.88 79 ASP A C 1
ATOM 594 O O . ASP A 1 79 ? 18.116 20.882 -10.195 1.00 38.88 79 ASP A O 1
ATOM 598 N N . GLY A 1 80 ? 17.258 18.866 -9.822 1.00 44.41 80 GLY A N 1
ATOM 599 C CA . GLY A 1 80 ? 18.472 18.297 -9.207 1.00 44.41 80 GLY A CA 1
ATOM 600 C C . GLY A 1 80 ? 19.039 18.989 -7.952 1.00 44.41 80 GLY A C 1
ATOM 601 O O . GLY A 1 80 ? 20.060 18.539 -7.435 1.00 44.41 80 GLY A O 1
ATOM 602 N N . ALA A 1 81 ? 18.412 20.042 -7.421 1.00 42.12 81 ALA A N 1
ATOM 603 C CA . ALA A 1 81 ? 18.841 20.696 -6.184 1.00 42.12 81 ALA A CA 1
ATOM 604 C C . ALA A 1 81 ? 18.204 20.011 -4.958 1.00 42.12 81 ALA A C 1
ATOM 606 O O . ALA A 1 81 ? 17.034 20.222 -4.644 1.00 42.12 81 ALA A O 1
ATOM 607 N N . GLY A 1 82 ? 18.968 19.152 -4.278 1.00 46.72 82 GLY A N 1
ATOM 608 C CA . GLY A 1 82 ? 18.564 18.540 -3.008 1.00 46.72 82 GLY A CA 1
ATOM 609 C C . GLY A 1 82 ? 18.403 19.583 -1.894 1.00 46.72 82 GLY A C 1
ATOM 610 O O . GLY A 1 82 ? 19.173 20.537 -1.818 1.00 46.72 82 GLY A O 1
ATOM 611 N N . SER A 1 83 ? 17.393 19.405 -1.041 1.00 50.69 83 SER A N 1
ATOM 612 C CA . SER A 1 83 ? 17.126 20.252 0.131 1.00 50.69 83 SER A CA 1
ATOM 613 C C . SER A 1 83 ? 17.783 19.677 1.393 1.00 50.69 83 SER A C 1
ATOM 615 O O . SER A 1 83 ? 17.844 18.462 1.566 1.00 50.69 83 SER A O 1
ATOM 617 N N . ASP A 1 84 ? 18.246 20.561 2.283 1.00 54.56 84 ASP A N 1
ATOM 618 C CA . ASP A 1 84 ? 19.075 20.257 3.464 1.00 54.56 84 ASP A CA 1
ATOM 619 C C . ASP A 1 84 ? 18.335 19.561 4.635 1.00 54.56 84 ASP A C 1
ATOM 621 O O . ASP A 1 84 ? 18.942 19.277 5.669 1.00 54.56 84 ASP A O 1
ATOM 625 N N . SER A 1 85 ? 17.017 19.324 4.540 1.00 54.50 85 SER A N 1
ATOM 626 C CA . SER A 1 85 ? 16.198 18.793 5.650 1.00 54.50 85 SER A CA 1
ATOM 627 C C . SER A 1 85 ? 15.854 17.309 5.484 1.00 54.50 85 SER A C 1
ATOM 629 O O . SER A 1 85 ? 15.266 16.925 4.477 1.00 54.50 85 SER A O 1
ATOM 631 N N . ALA A 1 86 ? 16.127 16.497 6.515 1.00 65.69 86 ALA A N 1
ATOM 632 C CA . ALA A 1 86 ? 15.796 15.064 6.544 1.00 65.69 86 ALA A CA 1
ATOM 633 C C . ALA A 1 86 ? 14.294 14.760 6.764 1.00 65.69 86 ALA A C 1
ATOM 635 O O . ALA A 1 86 ? 13.851 13.655 6.473 1.00 65.69 86 ALA A O 1
ATOM 636 N N . ASP A 1 87 ? 13.499 15.716 7.272 1.00 80.12 87 ASP A N 1
ATOM 637 C CA . ASP A 1 87 ? 12.043 15.547 7.423 1.00 80.12 87 ASP A CA 1
ATOM 638 C C . ASP A 1 87 ? 11.297 15.990 6.143 1.00 80.12 87 ASP A C 1
ATOM 640 O O . ASP A 1 87 ? 11.532 17.101 5.647 1.00 80.12 87 ASP A O 1
ATOM 644 N N . PRO A 1 88 ? 10.351 15.176 5.632 1.00 76.75 88 PRO A N 1
ATOM 645 C CA . PRO A 1 88 ? 9.665 15.417 4.356 1.00 76.75 88 PRO A CA 1
ATOM 646 C C . PRO A 1 88 ? 8.856 16.712 4.354 1.00 76.75 88 PRO A C 1
ATOM 648 O O . PRO A 1 88 ? 8.810 17.437 3.360 1.00 76.75 88 PRO A O 1
ATOM 651 N N . TYR A 1 89 ? 8.217 17.035 5.476 1.00 82.62 89 TYR A N 1
ATOM 652 C CA . TYR A 1 89 ? 7.363 18.209 5.578 1.00 82.62 89 TYR A CA 1
ATOM 653 C C . TYR A 1 89 ? 8.181 19.481 5.773 1.00 82.62 89 TYR A C 1
ATOM 655 O O . TYR A 1 89 ? 7.814 20.521 5.225 1.00 82.62 89 TYR A O 1
ATOM 663 N N . LEU A 1 90 ? 9.312 19.410 6.479 1.00 83.12 90 LEU A N 1
ATOM 664 C CA . LEU A 1 90 ? 10.270 20.519 6.527 1.00 83.12 90 LEU A CA 1
ATOM 665 C C . LEU A 1 90 ? 10.880 20.797 5.146 1.00 83.12 90 LEU A C 1
ATOM 667 O O . LEU A 1 90 ? 10.988 21.960 4.752 1.00 83.12 90 LEU A O 1
ATOM 671 N N . ARG A 1 91 ? 11.184 19.750 4.370 1.00 78.25 91 ARG A N 1
ATOM 672 C CA . ARG A 1 91 ? 11.637 19.877 2.978 1.00 78.25 91 ARG A CA 1
ATOM 673 C C . ARG A 1 91 ? 10.580 20.541 2.095 1.00 78.25 91 ARG A C 1
ATOM 675 O O . ARG A 1 91 ? 10.904 21.492 1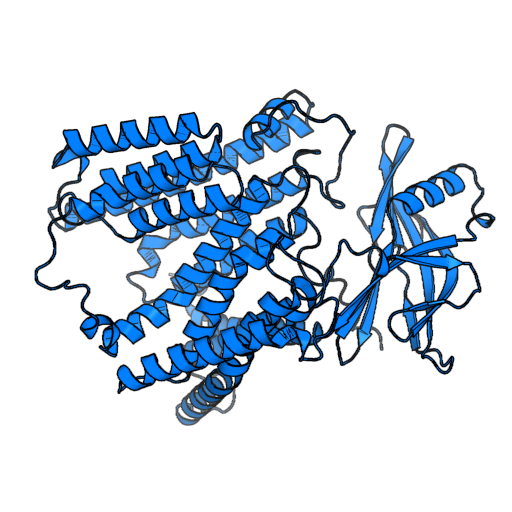.390 1.00 78.25 91 ARG A O 1
ATOM 682 N N . ILE A 1 92 ? 9.309 20.154 2.207 1.00 79.94 92 ILE A N 1
ATOM 683 C CA . ILE A 1 92 ? 8.207 20.854 1.521 1.00 79.94 92 ILE A CA 1
ATOM 684 C C . ILE A 1 92 ? 8.144 22.330 1.912 1.00 79.94 92 ILE A C 1
ATOM 686 O O . ILE A 1 92 ? 7.947 23.187 1.054 1.00 79.94 92 ILE A O 1
ATOM 690 N N . ILE A 1 93 ? 8.319 22.642 3.198 1.00 82.81 93 ILE A N 1
ATOM 691 C CA . ILE A 1 93 ? 8.302 24.031 3.659 1.00 82.81 93 ILE A CA 1
ATOM 692 C C . ILE A 1 93 ? 9.447 24.835 3.037 1.00 82.81 93 ILE A C 1
ATOM 694 O O . ILE A 1 93 ? 9.250 26.001 2.694 1.00 82.81 93 ILE A O 1
ATOM 698 N N . SER A 1 94 ? 10.611 24.214 2.832 1.00 80.44 94 SER A N 1
ATOM 699 C CA . SER A 1 94 ? 11.753 24.871 2.189 1.00 80.44 94 SER A CA 1
ATOM 700 C C . SER A 1 94 ? 11.483 25.275 0.732 1.00 80.44 94 SER A C 1
ATOM 702 O O . SER A 1 94 ? 11.989 26.309 0.302 1.00 80.44 94 SER A O 1
ATOM 704 N N . LEU A 1 95 ? 10.593 24.561 0.026 1.00 77.62 95 LEU A N 1
ATOM 705 C CA . LEU A 1 95 ? 10.193 24.876 -1.354 1.00 77.62 95 LEU A CA 1
ATOM 706 C C . LEU A 1 95 ? 9.323 26.132 -1.477 1.00 77.62 95 LEU A C 1
ATOM 708 O O . LEU A 1 95 ? 9.014 26.557 -2.585 1.00 77.62 95 LEU A O 1
ATOM 712 N N . PHE A 1 96 ? 8.887 26.748 -0.373 1.00 78.38 96 PHE A N 1
ATOM 713 C CA . PHE A 1 96 ? 7.975 27.897 -0.418 1.00 78.38 96 PHE A CA 1
ATOM 714 C C . PHE A 1 96 ? 8.481 29.052 -1.300 1.00 78.38 96 PHE A C 1
ATOM 716 O O . PHE A 1 96 ? 7.679 29.763 -1.905 1.00 78.38 96 PHE A O 1
ATOM 723 N N . ASN A 1 97 ? 9.801 29.230 -1.381 1.00 79.50 97 ASN A N 1
ATOM 724 C CA . ASN A 1 97 ? 10.417 30.302 -2.159 1.00 79.50 97 ASN A CA 1
ATOM 725 C C . ASN A 1 97 ? 10.596 29.962 -3.653 1.00 79.50 97 ASN A C 1
ATOM 727 O O . ASN A 1 97 ? 10.987 30.844 -4.418 1.00 79.50 97 ASN A O 1
ATOM 731 N N . ASP A 1 98 ? 10.235 28.752 -4.095 1.00 77.06 98 ASP A N 1
ATOM 732 C CA . ASP A 1 98 ? 10.406 28.268 -5.476 1.00 77.06 98 ASP A CA 1
ATOM 733 C C . ASP A 1 98 ? 9.234 28.679 -6.389 1.00 77.06 98 ASP A C 1
ATOM 735 O O . ASP A 1 98 ? 8.652 27.892 -7.144 1.00 77.06 98 ASP A O 1
ATOM 739 N N . GLY A 1 99 ? 8.839 29.951 -6.299 1.00 79.38 99 GLY A N 1
ATOM 740 C CA . GLY A 1 99 ? 7.814 30.554 -7.147 1.00 79.38 99 GLY A CA 1
ATOM 741 C C . GLY A 1 99 ? 6.420 29.925 -7.008 1.00 79.38 99 GLY A C 1
ATOM 742 O O . GLY A 1 99 ? 5.979 29.542 -5.925 1.00 79.38 99 GLY A O 1
ATOM 743 N N . ALA A 1 100 ? 5.678 29.862 -8.119 1.00 79.56 100 ALA A N 1
ATOM 744 C CA . ALA A 1 100 ? 4.288 29.396 -8.123 1.00 79.56 100 ALA A CA 1
ATOM 745 C C . ALA A 1 100 ? 4.148 27.914 -7.727 1.00 79.56 100 ALA A C 1
ATOM 747 O O . ALA A 1 100 ? 3.192 27.563 -7.038 1.00 79.56 100 ALA A O 1
ATOM 748 N N . ALA A 1 101 ? 5.110 27.072 -8.117 1.00 73.25 101 ALA A N 1
ATOM 749 C CA . ALA A 1 101 ? 5.122 25.652 -7.772 1.00 73.25 101 ALA A CA 1
ATOM 750 C C . ALA A 1 101 ? 5.314 25.445 -6.260 1.00 73.25 101 ALA A C 1
ATOM 752 O O . ALA A 1 101 ? 4.569 24.687 -5.642 1.00 73.25 101 ALA A O 1
ATOM 753 N N . GLY A 1 102 ? 6.236 26.190 -5.642 1.00 78.94 102 GLY A N 1
ATOM 754 C CA . GLY A 1 102 ? 6.425 26.197 -4.190 1.00 78.94 102 GLY A CA 1
ATOM 755 C C . GLY A 1 102 ? 5.161 26.577 -3.412 1.00 78.94 102 GLY A C 1
ATOM 756 O O . GLY A 1 102 ? 4.767 25.905 -2.454 1.00 78.94 102 GLY A O 1
ATOM 757 N N . ILE A 1 103 ? 4.468 27.625 -3.870 1.00 84.19 103 ILE A N 1
ATOM 758 C CA . ILE A 1 103 ? 3.194 28.072 -3.286 1.00 84.19 103 ILE A CA 1
ATOM 759 C C . ILE A 1 103 ? 2.107 26.998 -3.438 1.00 84.19 103 ILE A C 1
ATOM 761 O O . ILE A 1 103 ? 1.367 26.742 -2.489 1.00 84.19 103 ILE A O 1
ATOM 765 N N . GLU A 1 104 ? 2.005 26.359 -4.605 1.00 85.19 104 GLU A N 1
ATOM 766 C CA . GLU A 1 104 ? 1.031 25.295 -4.873 1.00 85.19 104 GLU A CA 1
ATOM 767 C C . GLU A 1 104 ? 1.188 24.123 -3.890 1.00 85.19 104 GLU A C 1
ATOM 769 O O . GLU A 1 104 ? 0.227 23.725 -3.225 1.00 85.19 104 GLU A O 1
ATOM 774 N N . VAL A 1 105 ? 2.414 23.622 -3.730 1.00 83.88 105 VAL A N 1
ATOM 775 C CA . VAL A 1 105 ? 2.732 22.511 -2.822 1.00 83.88 105 VAL A CA 1
ATOM 776 C C . VAL A 1 105 ? 2.429 22.890 -1.367 1.00 83.88 105 VAL A C 1
ATOM 778 O O . VAL A 1 105 ? 1.842 22.099 -0.621 1.00 83.88 105 VAL A O 1
ATOM 781 N N . MET A 1 106 ? 2.742 24.126 -0.964 1.00 86.12 106 MET A N 1
ATOM 782 C CA . MET A 1 106 ? 2.410 24.632 0.369 1.00 86.12 106 MET A CA 1
ATOM 783 C C . MET A 1 106 ? 0.895 24.664 0.615 1.00 86.12 106 MET A C 1
ATOM 785 O O . MET A 1 106 ? 0.429 24.309 1.700 1.00 86.12 106 MET A O 1
ATOM 789 N N . VAL A 1 107 ? 0.099 25.044 -0.388 1.00 89.56 107 VAL A N 1
ATOM 790 C CA . VAL A 1 107 ? -1.367 25.022 -0.290 1.00 89.56 107 VAL A CA 1
ATOM 791 C C . VAL A 1 107 ? -1.873 23.595 -0.059 1.00 89.56 107 VAL A C 1
ATOM 793 O O . VAL A 1 107 ? -2.726 23.394 0.808 1.00 89.56 107 VAL A O 1
ATOM 796 N N . TYR A 1 108 ? -1.324 22.593 -0.751 1.00 89.62 108 TYR A N 1
ATOM 797 C CA . TYR A 1 108 ? -1.684 21.187 -0.521 1.00 89.62 108 TYR A CA 1
ATOM 798 C C . TYR A 1 108 ? -1.341 20.713 0.892 1.00 89.62 108 TYR A C 1
ATOM 800 O O . TYR A 1 108 ? -2.156 20.036 1.533 1.00 89.62 108 TYR A O 1
ATOM 808 N N . LEU A 1 109 ? -0.182 21.115 1.419 1.00 88.19 109 LEU A N 1
ATOM 809 C CA . LEU A 1 109 ? 0.198 20.822 2.799 1.00 88.19 109 LEU A CA 1
ATOM 810 C C . LEU A 1 109 ? -0.778 21.461 3.799 1.00 88.19 109 LEU A C 1
ATOM 812 O O . LEU A 1 109 ? -1.278 20.782 4.697 1.00 88.19 109 LEU A O 1
ATOM 816 N N . ILE A 1 110 ? -1.126 22.738 3.610 1.00 91.75 110 ILE A N 1
ATOM 817 C CA . ILE A 1 110 ? -2.095 23.445 4.460 1.00 91.75 110 ILE A CA 1
ATOM 818 C C . ILE A 1 110 ? -3.458 22.744 4.433 1.00 91.75 110 ILE A C 1
ATOM 820 O O . ILE A 1 110 ? -4.047 22.512 5.490 1.00 91.75 110 ILE A O 1
ATOM 824 N N . ILE A 1 111 ? -3.959 22.365 3.253 1.00 93.38 111 ILE A N 1
ATOM 825 C CA . ILE A 1 111 ? -5.233 21.641 3.116 1.00 93.38 111 ILE A CA 1
ATOM 826 C C . ILE A 1 111 ? -5.176 20.297 3.854 1.00 93.38 111 ILE A C 1
ATOM 828 O O . ILE A 1 111 ? -6.121 19.944 4.564 1.00 93.38 111 ILE A O 1
ATOM 832 N N . THR A 1 112 ? -4.064 19.571 3.746 1.00 91.06 112 THR A N 1
ATOM 833 C CA . THR A 1 112 ? -3.862 18.291 4.442 1.00 91.06 112 THR A CA 1
ATOM 834 C C . THR A 1 112 ? -3.898 18.472 5.962 1.00 91.06 112 THR A C 1
ATOM 836 O O . THR A 1 112 ? -4.619 17.751 6.658 1.00 91.06 112 THR A O 1
ATOM 839 N N . CYS A 1 113 ? -3.216 19.494 6.486 1.00 91.62 113 CYS A N 1
ATOM 840 C CA . CYS A 1 113 ? -3.267 19.857 7.904 1.00 91.62 113 CYS A CA 1
ATOM 841 C C . CYS A 1 113 ? -4.686 20.242 8.351 1.00 91.62 113 CYS A C 1
ATOM 843 O O . CYS A 1 113 ? -5.146 19.806 9.409 1.00 91.62 113 CYS A O 1
ATOM 845 N N . LEU A 1 114 ? -5.418 21.010 7.535 1.00 94.44 114 LEU A N 1
ATOM 846 C CA . LEU A 1 114 ? -6.813 21.363 7.811 1.00 94.44 114 LEU A CA 1
ATOM 847 C C . LEU A 1 114 ? -7.699 20.117 7.895 1.00 94.44 114 LEU A C 1
ATOM 849 O O . LEU A 1 114 ? -8.490 20.003 8.834 1.00 94.44 114 LEU A O 1
ATOM 853 N N . PHE A 1 115 ? -7.549 19.160 6.976 1.00 94.25 115 PHE A N 1
ATOM 854 C CA . PHE A 1 115 ? -8.261 17.884 7.050 1.00 94.25 115 PHE A CA 1
ATOM 855 C C . PHE A 1 115 ? -7.938 17.117 8.334 1.00 94.25 115 PHE A C 1
ATOM 857 O O . PHE A 1 115 ? -8.871 16.670 9.006 1.00 94.25 115 PHE A O 1
ATOM 864 N N . GLY A 1 116 ? -6.665 17.039 8.734 1.00 92.38 116 GLY A N 1
ATOM 865 C CA . GLY A 1 116 ? -6.258 16.452 10.016 1.00 92.38 116 GLY A CA 1
ATOM 866 C C . GLY A 1 116 ? -6.956 17.110 11.214 1.00 92.38 116 GLY A C 1
ATOM 867 O O . GLY A 1 116 ? -7.574 16.427 12.037 1.00 92.38 116 GLY A O 1
ATOM 868 N N . CYS A 1 117 ? -6.967 18.444 11.265 1.00 94.12 117 CYS A N 1
ATOM 869 C CA . CYS A 1 117 ? -7.663 19.214 12.298 1.00 94.12 117 CYS A CA 1
ATOM 870 C C . CYS A 1 117 ? -9.181 18.958 12.311 1.00 94.12 117 CYS A C 1
ATOM 872 O O . CYS A 1 117 ? -9.777 18.806 13.381 1.00 94.12 117 CYS A O 1
ATOM 874 N N . PHE A 1 118 ? -9.828 18.883 11.142 1.00 93.88 118 PHE A N 1
ATOM 875 C CA . PHE A 1 118 ? -11.259 18.576 11.043 1.00 93.88 118 PHE A CA 1
ATOM 876 C C . PHE A 1 118 ? -11.584 17.155 11.507 1.00 93.88 118 PHE A C 1
ATOM 878 O O . PHE A 1 118 ? -12.580 16.964 12.213 1.00 93.88 118 PHE A O 1
ATOM 885 N N . ILE A 1 119 ? -10.747 16.173 11.154 1.00 92.38 119 ILE A N 1
ATOM 886 C CA . ILE A 1 119 ? -10.879 14.785 11.612 1.00 92.38 119 ILE A CA 1
ATOM 887 C C . ILE A 1 119 ? -10.814 14.740 13.137 1.00 92.38 119 ILE A C 1
ATOM 889 O O . ILE A 1 119 ? -11.751 14.234 13.761 1.00 92.38 119 ILE A O 1
ATOM 893 N N . LEU A 1 120 ? -9.764 15.319 13.730 1.00 93.44 120 LEU A N 1
ATOM 894 C CA . LEU A 1 120 ? -9.563 15.337 15.178 1.00 93.44 120 LEU A CA 1
ATOM 895 C C . LEU A 1 120 ? -10.731 16.028 15.891 1.00 93.44 120 LEU A C 1
ATOM 897 O O . LEU A 1 120 ? -11.336 15.453 16.796 1.00 93.44 120 LEU A O 1
ATOM 901 N N . ARG A 1 121 ? -11.131 17.219 15.430 1.00 93.56 121 ARG A N 1
ATOM 902 C CA . ARG A 1 121 ? -12.273 17.962 15.985 1.00 93.56 121 ARG A CA 1
ATOM 903 C C . ARG A 1 121 ? -13.565 17.146 15.952 1.00 93.56 121 ARG A C 1
ATOM 905 O O . ARG A 1 121 ? -14.335 17.180 16.912 1.00 93.56 121 ARG A O 1
ATOM 912 N N . ASN A 1 122 ? -13.839 16.446 14.852 1.00 91.31 122 ASN A N 1
ATOM 913 C CA . ASN A 1 122 ? -15.056 15.651 14.719 1.00 91.31 122 ASN A CA 1
ATOM 914 C C . ASN A 1 122 ? -15.039 14.417 15.636 1.00 91.31 122 ASN A C 1
ATOM 916 O O . ASN A 1 122 ? -16.049 14.117 16.274 1.00 91.31 122 ASN A O 1
ATOM 920 N N . LEU A 1 123 ? -13.893 13.740 15.755 1.00 90.31 123 LEU A N 1
ATOM 921 C CA . LEU A 1 123 ? -13.721 12.613 16.674 1.00 90.31 123 LEU A CA 1
ATOM 922 C C . LEU A 1 123 ? -13.906 13.048 18.135 1.00 90.31 123 LEU A C 1
ATOM 924 O O . LEU A 1 123 ? -14.710 12.443 18.844 1.00 90.31 123 LEU A O 1
ATOM 928 N N . LEU A 1 124 ? -13.277 14.154 18.543 1.00 92.44 124 LEU A N 1
ATOM 929 C CA . LEU A 1 124 ? -13.424 14.729 19.885 1.00 92.44 124 LEU A CA 1
ATOM 930 C C . LEU A 1 124 ? -14.870 15.137 20.185 1.00 92.44 124 LEU A C 1
ATOM 932 O O . LEU A 1 124 ? -15.404 14.840 21.253 1.00 92.44 124 LEU A O 1
ATOM 936 N N . LYS A 1 125 ? -15.552 15.775 19.225 1.00 91.38 125 LYS A N 1
ATOM 937 C CA . LYS A 1 125 ? -16.970 16.135 19.371 1.00 91.38 125 LYS A CA 1
ATOM 938 C C . LYS A 1 125 ? -17.842 14.895 19.580 1.00 91.38 125 LYS A C 1
ATOM 940 O O . LYS A 1 125 ? -18.742 14.915 20.420 1.00 91.38 125 LYS A O 1
ATOM 945 N N . ASN A 1 126 ? -17.602 13.832 18.818 1.00 87.56 126 ASN A N 1
ATOM 946 C CA . ASN A 1 126 ? -18.350 12.584 18.941 1.00 87.56 126 ASN A CA 1
ATOM 947 C C . ASN A 1 126 ? -18.117 11.912 20.297 1.00 87.56 126 ASN A C 1
ATOM 949 O O . ASN A 1 126 ? -19.085 11.520 20.947 1.00 87.56 126 ASN A O 1
ATOM 953 N N . GLN A 1 127 ? -16.863 11.848 20.739 1.00 88.12 127 GLN A N 1
ATOM 954 C CA . GLN A 1 127 ? -16.471 11.293 22.032 1.00 88.12 127 GLN A CA 1
ATOM 955 C C . GLN A 1 127 ? -17.083 12.081 23.197 1.00 88.12 127 GLN A C 1
ATOM 957 O O . GLN A 1 127 ? -17.744 11.498 24.050 1.00 88.12 127 GLN A O 1
ATOM 962 N N . SER A 1 128 ? -16.993 13.414 23.172 1.00 90.69 128 SER A N 1
ATOM 963 C CA . SER A 1 128 ? -17.613 14.284 24.181 1.00 90.69 128 SER A CA 1
ATOM 964 C C . SER A 1 128 ? -19.136 14.111 24.247 1.00 90.69 128 SER A C 1
ATOM 966 O O . SER A 1 128 ? -19.718 14.035 25.328 1.00 90.69 128 SER A O 1
ATOM 968 N N . ASN A 1 129 ? -19.806 13.999 23.095 1.00 89.62 129 ASN A N 1
ATOM 969 C CA . ASN A 1 129 ? -21.247 13.743 23.056 1.00 89.62 129 ASN A CA 1
ATOM 970 C C . ASN A 1 129 ? -21.615 12.367 23.621 1.00 89.62 129 ASN A C 1
ATOM 972 O O . ASN A 1 129 ? -22.690 12.226 24.200 1.00 89.62 129 ASN A O 1
ATOM 976 N N . GLN A 1 130 ? -20.760 11.361 23.431 1.00 86.69 130 GLN A N 1
ATOM 977 C CA . GLN A 1 130 ? -20.956 10.032 23.999 1.00 86.69 130 GLN A CA 1
ATOM 978 C C . GLN A 1 130 ? -20.796 10.057 25.522 1.00 86.69 130 GLN A C 1
ATOM 980 O O . GLN A 1 130 ? -21.715 9.639 26.216 1.00 86.69 130 GLN A O 1
ATOM 985 N N . LEU A 1 131 ? -19.723 10.662 26.040 1.00 89.50 131 LEU A N 1
ATOM 986 C CA . LEU A 1 131 ? -19.504 10.822 27.484 1.00 89.50 131 LEU A CA 1
ATOM 987 C C . LEU A 1 131 ? -20.684 11.520 28.172 1.00 89.50 131 LEU A C 1
ATOM 989 O O . LEU A 1 131 ? -21.208 11.026 29.167 1.00 89.50 131 LEU A O 1
ATOM 993 N N . LYS A 1 132 ? -21.193 12.610 27.577 1.00 91.31 132 LYS A N 1
ATOM 994 C CA . LYS A 1 132 ? -22.377 13.324 28.087 1.00 91.31 132 LYS A CA 1
ATOM 995 C C . LYS A 1 132 ? -23.643 12.469 28.105 1.00 91.31 132 LYS A C 1
ATOM 997 O O . LYS A 1 132 ? -24.467 12.636 28.998 1.00 91.31 132 LYS A O 1
ATOM 1002 N N . ARG A 1 133 ? -23.830 11.593 27.113 1.00 89.88 133 ARG A N 1
ATOM 1003 C CA . ARG A 1 133 ? -24.978 10.668 27.063 1.00 89.88 133 ARG A CA 1
ATOM 1004 C C . ARG A 1 133 ? -24.866 9.574 28.116 1.00 89.88 133 ARG A C 1
ATOM 1006 O O . ARG A 1 133 ? -25.882 9.208 28.696 1.00 89.88 133 ARG A O 1
ATOM 1013 N N . ASP A 1 134 ? -23.651 9.099 28.353 1.00 87.56 134 ASP A N 1
ATOM 1014 C CA . ASP A 1 134 ? -23.367 8.006 29.280 1.00 87.56 134 ASP A CA 1
ATOM 1015 C C . ASP A 1 134 ? -23.188 8.506 30.730 1.00 87.56 134 ASP A C 1
ATOM 1017 O O . ASP A 1 134 ? -23.063 7.700 31.648 1.00 87.56 134 ASP A O 1
ATOM 1021 N N . GLY A 1 135 ? -23.212 9.829 30.951 1.00 90.88 135 GLY A N 1
ATOM 1022 C CA . GLY A 1 135 ? -23.028 10.453 32.265 1.00 90.88 135 GLY A CA 1
ATOM 1023 C C . GLY A 1 135 ? -21.609 10.304 32.818 1.00 90.88 135 GLY A C 1
ATOM 1024 O O . GLY A 1 135 ? -21.426 10.333 34.032 1.00 90.88 135 GLY A O 1
ATOM 1025 N N . ARG A 1 136 ? -20.623 10.111 31.935 1.00 91.00 136 ARG A N 1
ATOM 1026 C CA . ARG A 1 136 ? -19.210 9.896 32.273 1.00 91.00 136 ARG A CA 1
ATOM 1027 C C . ARG A 1 136 ? -18.383 11.156 32.028 1.00 91.00 136 ARG A C 1
ATOM 1029 O O . ARG A 1 136 ? -18.795 12.042 31.277 1.00 91.00 136 ARG A O 1
ATOM 1036 N N . VAL A 1 137 ? -17.214 11.220 32.658 1.00 93.06 137 VAL A N 1
ATOM 1037 C CA . VAL A 1 137 ? -16.261 12.335 32.541 1.00 93.06 137 VAL A CA 1
ATOM 1038 C C . VAL A 1 137 ? -15.041 11.918 31.730 1.00 93.06 137 VAL A C 1
ATOM 1040 O O . VAL A 1 137 ? -14.768 10.726 31.569 1.00 93.06 137 VAL A O 1
ATOM 1043 N N . SER A 1 138 ? -14.318 12.896 31.184 1.00 94.00 138 SER A N 1
ATOM 1044 C CA . SER A 1 138 ? -13.083 12.598 30.462 1.00 94.00 138 SER A CA 1
ATOM 1045 C C . SER A 1 138 ? -11.924 12.307 31.419 1.00 94.00 138 SER A C 1
ATOM 1047 O O . SER A 1 138 ? -11.927 12.759 32.565 1.00 94.00 138 SER A O 1
ATOM 1049 N N . MET A 1 139 ? -10.885 11.608 30.959 1.00 93.31 139 MET A N 1
ATOM 1050 C CA . MET A 1 139 ? -9.655 11.379 31.726 1.00 93.31 139 MET A CA 1
ATOM 1051 C C . MET A 1 139 ? -8.993 12.698 32.142 1.00 93.31 139 MET A C 1
ATOM 1053 O O . MET A 1 139 ? -8.426 12.784 33.234 1.00 93.31 139 MET A O 1
ATOM 1057 N N . ARG A 1 140 ? -9.109 13.739 31.310 1.00 94.50 140 ARG A N 1
ATOM 1058 C CA . ARG A 1 140 ? -8.670 15.100 31.630 1.00 94.50 140 ARG A CA 1
ATOM 1059 C C . ARG A 1 140 ? -9.361 15.680 32.863 1.00 94.50 140 ARG A C 1
ATOM 1061 O O . ARG A 1 140 ? -8.708 16.359 33.651 1.00 94.50 140 ARG A O 1
ATOM 1068 N N . GLU A 1 141 ? -10.655 15.420 33.029 1.00 93.38 141 GLU A N 1
ATOM 1069 C CA . GLU A 1 141 ? -11.438 15.878 34.182 1.00 93.38 141 GLU A CA 1
ATOM 1070 C C . GLU A 1 141 ? -11.273 14.948 35.394 1.00 93.38 141 GLU A C 1
ATOM 1072 O O . GLU A 1 141 ? -11.059 15.425 36.506 1.00 93.38 141 GLU A O 1
ATOM 1077 N N . GLY A 1 142 ? -11.327 13.629 35.189 1.00 90.75 142 GLY A N 1
ATOM 1078 C CA . GLY A 1 142 ? -11.252 12.633 36.263 1.00 90.75 142 GLY A CA 1
ATOM 1079 C C . GLY A 1 142 ? -9.846 12.435 36.842 1.00 90.75 142 GLY A C 1
ATOM 1080 O O . GLY A 1 142 ? -9.691 12.180 38.034 1.00 90.75 142 GLY A O 1
ATOM 1081 N N . SER A 1 143 ? -8.804 12.584 36.022 1.00 91.19 143 SER A N 1
ATOM 1082 C CA . SER A 1 143 ? -7.403 12.360 36.406 1.00 91.19 143 SER A CA 1
ATOM 1083 C C . SER A 1 143 ? -6.457 13.393 35.763 1.00 91.19 143 SER A C 1
ATOM 1085 O O . SER A 1 143 ? -5.579 13.047 34.965 1.00 91.19 143 SER A O 1
ATOM 1087 N N . PRO A 1 144 ? -6.587 14.687 36.116 1.00 93.69 144 PRO A N 1
ATOM 1088 C CA . PRO A 1 144 ? -5.897 15.782 35.427 1.00 93.69 144 PRO A CA 1
ATOM 1089 C C . PRO A 1 144 ? -4.369 15.662 35.464 1.00 93.69 144 PRO A C 1
ATOM 1091 O O . PRO A 1 144 ? -3.700 16.026 34.496 1.00 93.69 144 PRO A O 1
ATOM 1094 N N . ILE A 1 145 ? -3.809 15.119 36.552 1.00 93.88 145 ILE A N 1
ATOM 1095 C CA . ILE A 1 145 ? -2.362 14.910 36.698 1.00 93.88 145 ILE A CA 1
ATOM 1096 C C . ILE A 1 145 ? -1.870 13.883 35.674 1.00 93.88 145 ILE A C 1
ATOM 1098 O O . ILE A 1 145 ? -0.970 14.193 34.900 1.00 93.88 145 ILE A O 1
ATOM 1102 N N . ILE A 1 146 ? -2.500 12.703 35.614 1.00 92.00 146 ILE A N 1
ATOM 1103 C CA . ILE A 1 146 ? -2.126 11.624 34.684 1.00 92.00 146 ILE A CA 1
ATOM 1104 C C . ILE A 1 146 ? -2.270 12.107 33.240 1.00 92.00 146 ILE A C 1
ATOM 1106 O O . ILE A 1 146 ? -1.332 11.989 32.458 1.00 92.00 146 ILE A O 1
ATOM 1110 N N . SER A 1 147 ? -3.404 12.730 32.914 1.00 94.50 147 SER A N 1
ATOM 1111 C CA . SER A 1 147 ? -3.662 13.344 31.609 1.00 94.50 147 SER A CA 1
ATOM 1112 C C . SER A 1 147 ? -2.548 14.314 31.193 1.00 94.50 147 SER A C 1
ATOM 1114 O O . SER A 1 147 ? -2.010 14.229 30.089 1.00 94.50 147 SER A O 1
ATOM 1116 N N . THR A 1 148 ? -2.170 15.236 32.083 1.00 96.06 148 THR A N 1
ATOM 1117 C CA . THR A 1 148 ? -1.144 16.247 31.786 1.00 96.06 148 THR A CA 1
ATOM 1118 C C . THR A 1 148 ? 0.239 15.612 31.644 1.00 96.06 148 THR A C 1
ATOM 1120 O O . THR A 1 148 ? 0.974 15.950 30.720 1.00 96.06 148 THR A O 1
ATOM 1123 N N . SER A 1 149 ? 0.582 14.653 32.509 1.00 96.19 149 SER A N 1
ATOM 1124 C CA . SER A 1 149 ? 1.836 13.902 32.423 1.00 96.19 149 SER A CA 1
ATOM 1125 C C . SER A 1 149 ? 1.950 13.111 31.121 1.00 96.19 149 SER A C 1
ATOM 1127 O O . SER A 1 149 ? 3.007 13.142 30.498 1.00 96.19 149 SER A O 1
ATOM 1129 N N . LEU A 1 150 ? 0.872 12.457 30.675 1.00 96.12 150 LEU A N 1
ATOM 1130 C CA . LEU A 1 150 ? 0.836 11.750 29.394 1.00 96.12 150 LEU A CA 1
ATOM 1131 C C . LEU A 1 150 ? 1.046 12.711 28.222 1.00 96.12 150 LEU A C 1
ATOM 1133 O O . LEU A 1 150 ? 1.884 12.434 27.370 1.00 96.12 150 LEU A O 1
ATOM 1137 N N . MET A 1 151 ? 0.357 13.859 28.211 1.00 97.62 151 MET A N 1
ATOM 1138 C CA . MET A 1 151 ? 0.527 14.876 27.166 1.00 97.62 151 MET A CA 1
ATOM 1139 C C . MET A 1 151 ? 1.954 15.431 27.105 1.00 97.62 151 MET A C 1
ATOM 1141 O O . MET A 1 151 ? 2.497 15.601 26.016 1.00 97.62 151 MET A O 1
ATOM 1145 N N . ILE A 1 152 ? 2.578 15.686 28.259 1.00 97.75 152 ILE A N 1
ATOM 1146 C CA . ILE A 1 152 ? 3.975 16.133 28.324 1.00 97.75 152 ILE A CA 1
ATOM 1147 C C . ILE A 1 152 ? 4.914 15.028 27.831 1.00 97.75 152 ILE A C 1
ATOM 1149 O O . ILE A 1 152 ? 5.805 15.306 27.034 1.00 97.75 152 ILE A O 1
ATOM 1153 N N . ALA A 1 153 ? 4.708 13.780 28.260 1.00 96.69 153 ALA A N 1
ATOM 1154 C CA . ALA A 1 153 ? 5.544 12.654 27.852 1.00 96.69 153 ALA A CA 1
ATOM 1155 C C . ALA A 1 153 ? 5.529 12.467 26.330 1.00 96.69 153 ALA A C 1
ATOM 1157 O O . ALA A 1 153 ? 6.588 12.385 25.714 1.00 96.69 153 ALA A O 1
ATOM 1158 N N . VAL A 1 154 ? 4.348 12.470 25.708 1.00 96.12 154 VAL A N 1
ATOM 1159 C CA . VAL A 1 154 ? 4.251 12.312 24.252 1.00 96.12 154 VAL A CA 1
ATOM 1160 C C . VAL A 1 154 ? 4.757 13.528 23.477 1.00 96.12 154 VAL A C 1
ATOM 1162 O O . VAL A 1 154 ? 5.311 13.359 22.395 1.00 96.12 154 VAL A O 1
ATOM 1165 N N . LEU A 1 155 ? 4.623 14.744 24.025 1.00 96.81 155 LEU A N 1
ATOM 1166 C CA . LEU A 1 155 ? 5.213 15.949 23.436 1.00 96.81 155 LEU A CA 1
ATOM 1167 C C . LEU A 1 155 ? 6.738 15.838 23.410 1.00 96.81 155 LEU A C 1
ATOM 1169 O O . LEU A 1 155 ? 7.357 16.113 22.389 1.00 96.81 155 LEU A O 1
ATOM 1173 N N . ILE A 1 156 ? 7.331 15.407 24.525 1.00 96.12 156 ILE A N 1
ATOM 1174 C CA . ILE A 1 156 ? 8.772 15.201 24.644 1.00 96.12 156 ILE A CA 1
ATOM 1175 C C . ILE A 1 156 ? 9.235 14.149 23.630 1.00 96.12 156 ILE A C 1
ATOM 1177 O O . ILE A 1 156 ? 10.102 14.447 22.817 1.00 96.12 156 ILE A O 1
ATOM 1181 N N . ILE A 1 157 ? 8.635 12.954 23.627 1.00 93.94 157 ILE A N 1
ATOM 1182 C CA . ILE A 1 157 ? 9.043 11.864 22.721 1.00 93.94 157 ILE A CA 1
ATOM 1183 C C . ILE A 1 157 ? 8.853 12.270 21.254 1.00 93.94 157 ILE A C 1
ATOM 1185 O O . ILE A 1 157 ? 9.727 12.020 20.429 1.00 93.94 157 ILE A O 1
ATOM 1189 N N . GLY A 1 158 ? 7.740 12.932 20.925 1.00 91.56 158 GLY A N 1
ATOM 1190 C CA . GLY A 1 158 ? 7.488 13.440 19.579 1.00 91.56 158 GLY A CA 1
ATOM 1191 C C . GLY A 1 158 ? 8.538 14.460 19.130 1.00 91.56 158 GLY A C 1
ATOM 1192 O O . GLY A 1 158 ? 9.022 14.370 18.008 1.00 91.56 158 GLY A O 1
ATOM 1193 N N . LEU A 1 159 ? 8.942 15.391 20.001 1.00 92.75 159 LEU A N 1
ATOM 1194 C CA . LEU A 1 159 ? 9.997 16.364 19.690 1.00 92.75 159 LEU A CA 1
ATOM 1195 C C . LEU A 1 159 ? 11.372 15.702 19.535 1.00 92.75 159 LEU A C 1
ATOM 1197 O O . LEU A 1 159 ? 12.120 16.083 18.640 1.00 92.75 159 LEU A O 1
ATOM 1201 N N . PHE A 1 160 ? 11.692 14.710 20.373 1.00 91.25 160 PHE A N 1
ATOM 1202 C CA . PHE A 1 160 ? 12.957 13.973 20.290 1.00 91.25 160 PHE A CA 1
ATOM 1203 C C . PHE A 1 160 ? 13.112 13.206 18.975 1.00 91.25 160 PHE A C 1
ATOM 1205 O O . PHE A 1 160 ? 14.213 13.188 18.437 1.00 91.25 160 PHE A O 1
ATOM 1212 N N . SER A 1 161 ? 12.013 12.686 18.418 1.00 89.19 161 SER A N 1
ATOM 1213 C CA . SER A 1 161 ? 12.048 11.963 17.140 1.00 89.19 161 SER A CA 1
ATOM 1214 C C . SER A 1 161 ? 12.503 12.809 15.945 1.00 89.19 161 SER A C 1
ATOM 1216 O O . SER A 1 161 ? 12.854 12.263 14.906 1.00 89.19 161 SER A O 1
ATOM 1218 N N . GLY A 1 162 ? 12.435 14.143 16.039 1.00 86.56 162 GLY A N 1
ATOM 1219 C CA . GLY A 1 162 ? 12.753 15.047 14.929 1.00 86.56 162 GLY A CA 1
ATOM 1220 C C . GLY A 1 162 ? 11.744 15.036 13.772 1.00 86.56 162 GLY A C 1
ATOM 1221 O O . GLY A 1 162 ? 11.847 15.881 12.886 1.00 86.56 162 GLY A O 1
ATOM 1222 N N . SER A 1 163 ? 10.744 14.145 13.790 1.00 89.31 163 SER A N 1
ATOM 1223 C CA . SER A 1 163 ? 9.722 14.057 12.749 1.00 89.31 163 SER A CA 1
ATOM 1224 C C . SER A 1 163 ? 8.489 14.902 13.070 1.00 89.31 163 SER A C 1
ATOM 1226 O O . SER A 1 163 ? 7.798 14.694 14.075 1.00 89.31 163 SER A O 1
ATOM 1228 N N . VAL A 1 164 ? 8.143 15.812 12.155 1.00 90.81 164 VAL A N 1
ATOM 1229 C CA . VAL A 1 164 ? 6.945 16.660 12.276 1.00 90.81 164 VAL A CA 1
ATOM 1230 C C . VAL A 1 164 ? 5.679 15.808 12.218 1.00 90.81 164 VAL A C 1
ATOM 1232 O O . VAL A 1 164 ? 4.745 16.023 12.996 1.00 90.81 164 VAL A O 1
ATOM 1235 N N . LEU A 1 165 ? 5.649 14.809 11.332 1.00 90.50 165 LEU A N 1
ATOM 1236 C CA . LEU A 1 165 ? 4.504 13.913 11.199 1.00 90.50 165 LEU A CA 1
ATOM 1237 C C . LEU A 1 165 ? 4.259 13.127 12.483 1.00 90.50 165 LEU A C 1
ATOM 1239 O O . LEU A 1 165 ? 3.135 13.107 12.995 1.00 90.50 165 LEU A O 1
ATOM 1243 N N . LEU A 1 166 ? 5.314 12.487 12.997 1.00 93.31 166 LEU A N 1
ATOM 1244 C CA . LEU A 1 166 ? 5.208 11.637 14.173 1.00 93.31 166 LEU A CA 1
ATOM 1245 C C . LEU A 1 166 ? 4.763 12.451 15.386 1.00 93.31 166 LEU A C 1
ATOM 1247 O O . LEU A 1 166 ? 3.876 12.004 16.111 1.00 93.31 166 LEU A O 1
ATOM 1251 N N . LEU A 1 167 ? 5.295 13.664 15.562 1.00 95.00 167 LEU A N 1
ATOM 1252 C CA . LEU A 1 167 ? 4.872 14.594 16.607 1.00 95.00 167 LEU A CA 1
ATOM 1253 C C . LEU A 1 167 ? 3.372 14.921 16.519 1.00 95.00 167 LEU A C 1
ATOM 1255 O O . LEU A 1 167 ? 2.653 14.791 17.513 1.00 95.00 167 LEU A O 1
ATOM 1259 N N . LEU A 1 168 ? 2.881 15.323 15.341 1.00 94.75 168 LEU A N 1
ATOM 1260 C CA . LEU A 1 168 ? 1.479 15.715 15.157 1.00 94.75 168 LEU A CA 1
ATOM 1261 C C . LEU A 1 168 ? 0.512 14.547 15.387 1.00 94.75 168 LEU A C 1
ATOM 1263 O O . LEU A 1 168 ? -0.500 14.711 16.075 1.00 94.75 168 LEU A O 1
ATOM 1267 N N . LEU A 1 169 ? 0.822 13.364 14.851 1.00 95.00 169 LEU A N 1
ATOM 1268 C CA . LEU A 1 169 ? -0.004 12.167 15.033 1.00 95.00 169 LEU A CA 1
ATOM 1269 C C . LEU A 1 169 ? -0.008 11.696 16.487 1.00 95.00 169 LEU A C 1
ATOM 1271 O O . LEU A 1 169 ? -1.066 11.376 17.031 1.00 95.00 169 LEU A O 1
ATOM 1275 N N . THR A 1 170 ? 1.160 11.709 17.125 1.00 96.75 170 THR A N 1
ATOM 1276 C CA . THR A 1 170 ? 1.335 11.338 18.529 1.00 96.75 170 THR A CA 1
ATOM 1277 C C . THR A 1 170 ? 0.510 12.244 19.448 1.00 96.75 170 THR A C 1
ATOM 1279 O O . THR A 1 170 ? -0.247 11.752 20.290 1.00 96.75 170 THR A O 1
ATOM 1282 N N . LEU A 1 171 ? 0.570 13.565 19.244 1.00 97.31 171 LEU A N 1
ATOM 1283 C CA . LEU A 1 171 ? -0.242 14.531 19.990 1.00 97.31 171 LEU A CA 1
ATOM 1284 C C . LEU A 1 171 ? -1.741 14.358 19.721 1.00 97.31 171 LEU A C 1
ATOM 1286 O O . LEU A 1 171 ? -2.542 14.378 20.658 1.00 97.31 171 LEU A O 1
ATOM 1290 N N . GLY A 1 172 ? -2.131 14.163 18.459 1.00 96.50 172 GLY A N 1
ATOM 1291 C CA . GLY A 1 172 ? -3.527 13.956 18.074 1.00 96.50 172 GLY A CA 1
ATOM 1292 C C . GLY A 1 172 ? -4.137 12.708 18.718 1.00 96.50 172 GLY A C 1
ATOM 1293 O O . GLY A 1 172 ? -5.215 12.785 19.311 1.00 96.50 172 GLY A O 1
ATOM 1294 N N . LEU A 1 173 ? -3.435 11.572 18.659 1.00 96.19 173 LEU A N 1
ATOM 1295 C CA . LEU A 1 173 ? -3.887 10.316 19.262 1.00 96.19 173 LEU A CA 1
ATOM 1296 C C . LEU A 1 173 ? -3.934 10.393 20.788 1.00 96.19 173 LEU A C 1
ATOM 1298 O O . LEU A 1 173 ? -4.920 9.957 21.380 1.00 96.19 173 LEU A O 1
ATOM 1302 N N . MET A 1 174 ? -2.923 10.981 21.435 1.00 97.31 174 MET A N 1
ATOM 1303 C CA . MET A 1 174 ? -2.946 11.121 22.893 1.00 97.31 174 MET A CA 1
ATOM 1304 C C . MET A 1 174 ? -4.059 12.071 23.354 1.00 97.31 174 MET A C 1
ATOM 1306 O O . MET A 1 174 ? -4.715 11.803 24.357 1.00 97.31 174 MET A O 1
ATOM 1310 N N . THR A 1 175 ? -4.370 13.112 22.574 1.00 96.94 175 THR A N 1
ATOM 1311 C CA . THR A 1 175 ? -5.527 13.983 22.839 1.00 96.94 175 THR A CA 1
ATOM 1312 C C . THR A 1 175 ? -6.840 13.190 22.807 1.00 96.94 175 THR A C 1
ATOM 1314 O O . THR A 1 175 ? -7.680 13.376 23.681 1.00 96.94 175 THR A O 1
ATOM 1317 N N . LEU A 1 176 ? -7.017 12.255 21.863 1.00 95.31 176 LEU A N 1
ATOM 1318 C CA . LEU A 1 176 ? -8.198 11.373 21.818 1.00 95.31 176 LEU A CA 1
ATOM 1319 C C . LEU A 1 176 ? -8.281 10.404 23.007 1.00 95.31 176 LEU A C 1
ATOM 1321 O O . LEU A 1 176 ? -9.379 10.004 23.400 1.00 95.31 176 LEU A O 1
ATOM 1325 N N . ILE A 1 177 ? -7.142 10.003 23.573 1.00 94.62 177 ILE A N 1
ATOM 1326 C CA . ILE A 1 177 ? -7.101 9.165 24.777 1.00 94.62 177 ILE A CA 1
ATOM 1327 C C . ILE A 1 177 ? -7.492 9.992 26.004 1.00 94.62 177 ILE A C 1
ATOM 1329 O O . ILE A 1 177 ? -8.376 9.591 26.757 1.00 94.62 177 ILE A O 1
ATOM 1333 N N . VAL A 1 178 ? -6.877 11.161 26.173 1.00 95.31 178 VAL A N 1
ATOM 1334 C CA . VAL A 1 178 ? -7.066 12.050 27.328 1.00 95.31 178 VAL A CA 1
ATOM 1335 C C . VAL A 1 178 ? -8.467 12.674 27.377 1.00 95.31 178 VAL A C 1
ATOM 1337 O O . VAL A 1 178 ? -9.039 12.851 28.453 1.00 95.31 178 VAL A O 1
ATOM 1340 N N . GLU A 1 179 ? -9.052 12.987 26.223 1.00 94.94 179 GLU A N 1
ATOM 1341 C CA . GLU A 1 179 ? -10.438 13.467 26.118 1.00 94.94 179 GLU A CA 1
ATOM 1342 C C . GLU A 1 179 ? -11.458 12.309 26.075 1.00 94.94 179 GLU A C 1
ATOM 1344 O O . GLU A 1 179 ? -12.665 12.526 25.942 1.00 94.94 179 GLU A O 1
ATOM 1349 N N . GLY A 1 180 ? -10.979 11.066 26.189 1.00 90.94 180 GLY A N 1
ATOM 1350 C CA . GLY A 1 180 ? -11.796 9.872 26.355 1.00 90.94 180 GLY A CA 1
ATOM 1351 C C . GLY A 1 180 ? -12.225 9.613 27.783 1.00 90.94 180 GLY A C 1
ATOM 1352 O O . GLY A 1 180 ? -11.912 10.378 28.681 1.00 90.94 180 GLY A O 1
ATOM 1353 N N . ASP A 1 181 ? -12.981 8.536 27.963 1.00 89.25 181 ASP A N 1
ATOM 1354 C CA . ASP A 1 181 ? -13.532 8.106 29.249 1.00 89.25 181 ASP A CA 1
ATOM 1355 C C . ASP A 1 181 ? -12.428 7.913 30.305 1.00 89.25 181 ASP A C 1
ATOM 1357 O O . ASP A 1 181 ? -11.385 7.323 30.008 1.00 89.25 181 ASP A O 1
ATOM 1361 N N . SER A 1 182 ? -12.645 8.437 31.517 1.00 86.50 182 SER A N 1
ATOM 1362 C CA . SER A 1 182 ? -11.685 8.338 32.623 1.00 86.50 182 SER A CA 1
ATOM 1363 C C . SER A 1 182 ? -11.495 6.917 33.138 1.00 86.50 182 SER A C 1
ATOM 1365 O O . SER A 1 182 ? -10.393 6.568 33.560 1.00 86.50 182 SER A O 1
ATOM 1367 N N . ASP A 1 183 ? -12.554 6.111 33.109 1.00 81.88 183 ASP A N 1
ATOM 1368 C CA . ASP A 1 183 ? -12.589 4.815 33.787 1.00 81.88 183 ASP A CA 1
ATOM 1369 C C . ASP A 1 183 ? -12.304 3.672 32.808 1.00 81.88 183 ASP A C 1
ATOM 1371 O O . ASP A 1 183 ? -11.684 2.668 33.169 1.00 81.88 183 ASP A O 1
ATOM 1375 N N . GLU A 1 184 ? -12.735 3.836 31.553 1.00 82.88 184 GLU A N 1
ATOM 1376 C CA . GLU A 1 184 ? -12.585 2.850 30.481 1.00 82.88 184 GLU A CA 1
ATOM 1377 C C . GLU A 1 184 ? -11.823 3.435 29.284 1.00 82.88 184 GLU A C 1
ATOM 1379 O O . GLU A 1 184 ? -12.408 3.961 28.333 1.00 82.88 184 GLU A O 1
ATOM 1384 N N . SER A 1 185 ? -10.497 3.294 29.279 1.00 82.31 185 SER A N 1
ATOM 1385 C CA . SER A 1 185 ? -9.680 3.768 28.163 1.00 82.31 185 SER A CA 1
ATOM 1386 C C . SER A 1 185 ? -9.977 2.984 26.873 1.00 82.31 185 SER A C 1
ATOM 1388 O O . SER A 1 185 ? -10.076 1.756 26.849 1.00 82.31 185 SER A O 1
ATOM 1390 N N . ASN A 1 186 ? -10.160 3.710 25.762 1.00 84.12 186 ASN A N 1
ATOM 1391 C CA . ASN A 1 186 ? -10.541 3.105 24.486 1.00 84.12 186 ASN A CA 1
ATOM 1392 C C . ASN A 1 186 ? -9.336 2.380 23.851 1.00 84.12 186 ASN A C 1
ATOM 1394 O O . ASN A 1 186 ? -8.392 3.051 23.413 1.00 84.12 186 ASN A O 1
ATOM 1398 N N . PRO A 1 187 ? -9.373 1.039 23.712 1.00 83.69 187 PRO A N 1
ATOM 1399 C CA . PRO A 1 187 ? -8.239 0.275 23.204 1.00 83.69 187 PRO A CA 1
ATOM 1400 C C . PRO A 1 187 ? -7.887 0.636 21.759 1.00 83.69 187 PRO A C 1
ATOM 1402 O O . PRO A 1 187 ? -6.731 0.518 21.373 1.00 83.69 187 PRO A O 1
ATOM 1405 N N . VAL A 1 188 ? -8.842 1.114 20.952 1.00 85.12 188 VAL A N 1
ATOM 1406 C CA . VAL A 1 188 ? -8.579 1.479 19.552 1.00 85.12 188 VAL A CA 1
ATOM 1407 C C . VAL A 1 188 ? -7.533 2.587 19.467 1.00 85.12 188 VAL A C 1
ATOM 1409 O O . VAL A 1 188 ? -6.594 2.460 18.688 1.00 85.12 188 VAL A O 1
ATOM 1412 N N . TRP A 1 189 ? -7.650 3.642 20.277 1.00 90.06 189 TRP A N 1
ATOM 1413 C CA . TRP A 1 189 ? -6.695 4.755 20.253 1.00 90.06 189 TRP A CA 1
ATOM 1414 C C . TRP A 1 189 ? -5.345 4.374 20.855 1.00 90.06 189 TRP A C 1
ATOM 1416 O O . TRP A 1 189 ? -4.314 4.728 20.290 1.00 90.06 189 TRP A O 1
ATOM 1426 N N . ILE A 1 190 ? -5.353 3.584 21.932 1.00 91.19 190 ILE A N 1
ATOM 1427 C CA . ILE A 1 190 ? -4.140 3.037 22.553 1.00 91.19 190 ILE A CA 1
ATOM 1428 C C . ILE A 1 190 ? -3.346 2.201 21.544 1.00 91.19 190 ILE A C 1
ATOM 1430 O O . ILE A 1 190 ? -2.192 2.509 21.257 1.00 91.19 190 ILE A O 1
ATOM 1434 N N . PHE A 1 191 ? -3.972 1.184 20.942 1.00 90.94 191 PHE A N 1
ATOM 1435 C CA . PHE A 1 191 ? -3.297 0.319 19.975 1.00 90.94 191 PHE A CA 1
ATOM 1436 C C . PHE A 1 191 ? -2.983 1.035 18.658 1.00 90.94 191 PHE A C 1
ATOM 1438 O O . PHE A 1 191 ? -2.025 0.652 17.997 1.00 90.94 191 PHE A O 1
ATOM 1445 N N . SER A 1 192 ? -3.715 2.098 18.295 1.00 91.38 192 SER A N 1
ATOM 1446 C CA . SER A 1 192 ? -3.326 2.968 17.173 1.00 91.38 192 SER A CA 1
ATOM 1447 C C . SER A 1 192 ? -2.029 3.722 17.467 1.00 91.38 192 SER A C 1
ATOM 1449 O O . SER A 1 192 ? -1.201 3.853 16.577 1.00 91.38 192 SER A O 1
ATOM 1451 N N . GLY A 1 193 ? -1.822 4.180 18.706 1.00 94.75 193 GLY A N 1
ATOM 1452 C CA . GLY A 1 193 ? -0.566 4.809 19.122 1.00 94.75 193 GLY A CA 1
ATOM 1453 C C . GLY A 1 193 ? 0.599 3.822 19.222 1.00 94.75 193 GLY A C 1
ATOM 1454 O O . GLY A 1 193 ? 1.713 4.135 18.811 1.00 94.75 193 GLY A O 1
ATOM 1455 N N . VAL A 1 194 ? 0.336 2.594 19.681 1.00 95.38 194 VAL A N 1
ATOM 1456 C CA . VAL A 1 194 ? 1.327 1.505 19.638 1.00 95.38 194 VAL A CA 1
ATOM 1457 C C . VAL A 1 194 ? 1.713 1.185 18.191 1.00 95.38 194 VAL A C 1
ATOM 1459 O O . VAL A 1 194 ? 2.897 1.119 17.876 1.00 95.38 194 VAL A O 1
ATOM 1462 N N . ALA A 1 195 ? 0.727 1.039 17.301 1.00 93.62 195 ALA A N 1
ATOM 1463 C CA . ALA A 1 195 ? 0.965 0.807 15.880 1.00 93.62 195 ALA A CA 1
ATOM 1464 C C . ALA A 1 195 ? 1.717 1.975 15.226 1.00 93.62 195 ALA A C 1
ATOM 1466 O O . ALA A 1 195 ? 2.634 1.727 14.456 1.00 93.62 195 ALA A O 1
ATOM 1467 N N . LEU A 1 196 ? 1.393 3.227 15.574 1.00 95.69 196 LEU A N 1
ATOM 1468 C CA . LEU A 1 196 ? 2.099 4.415 15.087 1.00 95.69 196 LEU A CA 1
ATOM 1469 C C . LEU A 1 196 ? 3.600 4.341 15.387 1.00 95.69 196 LEU A C 1
ATOM 1471 O O . LEU A 1 196 ? 4.401 4.561 14.487 1.00 95.69 196 LEU A O 1
ATOM 1475 N N . TYR A 1 197 ? 3.990 4.010 16.621 1.00 95.81 197 TYR A N 1
ATOM 1476 C CA . TYR A 1 197 ? 5.409 3.911 16.981 1.00 95.81 197 TYR A CA 1
ATOM 1477 C C . TYR A 1 197 ? 6.093 2.659 16.425 1.00 95.81 197 TYR A C 1
ATOM 1479 O O . TYR A 1 197 ? 7.272 2.721 16.084 1.00 95.81 197 TYR A O 1
ATOM 1487 N N . LEU A 1 198 ? 5.366 1.547 16.274 1.00 94.50 198 LEU A N 1
ATOM 1488 C CA . LEU A 1 198 ? 5.871 0.381 15.548 1.00 94.50 198 LEU A CA 1
ATOM 1489 C C . LEU A 1 198 ? 6.185 0.743 14.089 1.00 94.50 198 LEU A C 1
ATOM 1491 O O . LEU A 1 198 ? 7.279 0.467 13.607 1.00 94.50 198 LEU A O 1
ATOM 1495 N N . PHE A 1 199 ? 5.253 1.411 13.409 1.00 93.12 199 PHE A N 1
ATOM 1496 C CA . PHE 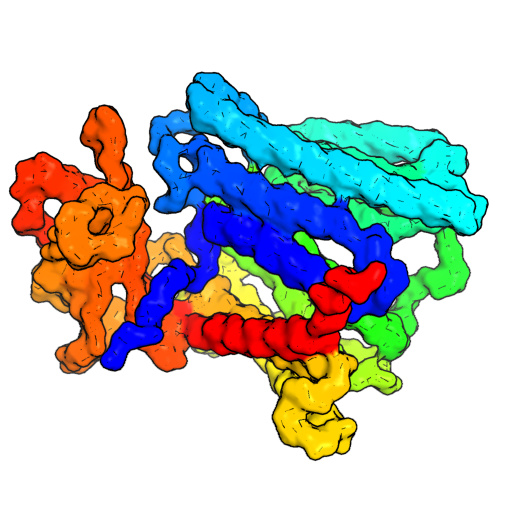A 1 199 ? 5.423 1.838 12.022 1.00 93.12 199 PHE A CA 1
ATOM 1497 C C . PHE A 1 199 ? 6.490 2.915 11.890 1.00 93.12 199 PHE A C 1
ATOM 1499 O O . PHE A 1 199 ? 7.274 2.845 10.958 1.00 93.12 199 PHE A O 1
ATOM 1506 N N . ALA A 1 200 ? 6.588 3.843 12.845 1.00 91.88 200 ALA A N 1
ATOM 1507 C CA . ALA A 1 200 ? 7.651 4.843 12.866 1.00 91.88 200 ALA A CA 1
ATOM 1508 C C . ALA A 1 200 ? 9.041 4.202 12.950 1.00 91.88 200 ALA A C 1
ATOM 1510 O O . ALA A 1 200 ? 9.972 4.696 12.324 1.00 91.88 200 ALA A O 1
ATOM 1511 N N . SER A 1 201 ? 9.177 3.095 13.687 1.00 91.06 201 SER A N 1
ATOM 1512 C CA . SER A 1 201 ? 10.418 2.318 13.699 1.00 91.06 201 SER A CA 1
ATOM 1513 C C . SER A 1 201 ? 10.694 1.652 12.354 1.00 91.06 201 SER A C 1
ATOM 1515 O O . SER A 1 201 ? 11.842 1.613 11.929 1.00 91.06 201 SER A O 1
ATOM 1517 N N . TRP A 1 202 ? 9.664 1.096 11.712 1.00 88.31 202 TRP A N 1
ATOM 1518 C CA . TRP A 1 202 ? 9.789 0.396 10.430 1.00 88.31 202 TRP A CA 1
ATOM 1519 C C . TRP A 1 202 ? 10.020 1.339 9.250 1.00 88.31 202 TRP A C 1
ATOM 1521 O O . TRP A 1 202 ? 10.635 0.937 8.275 1.00 88.31 202 TRP A O 1
ATOM 1531 N N . SER A 1 203 ? 9.572 2.589 9.355 1.00 85.88 203 SER A N 1
ATOM 1532 C CA . SER A 1 203 ? 9.800 3.644 8.369 1.00 85.88 203 SER A CA 1
ATOM 1533 C C . SER A 1 203 ? 10.947 4.582 8.752 1.00 85.88 203 SER A C 1
ATOM 1535 O O . SER A 1 203 ? 11.014 5.692 8.238 1.00 85.88 203 SER A O 1
ATOM 1537 N N . TRP A 1 204 ? 11.813 4.190 9.695 1.00 85.75 204 TRP A N 1
ATOM 1538 C CA . TRP A 1 204 ? 12.984 4.962 10.154 1.00 85.75 204 TRP A CA 1
ATOM 1539 C C . TRP A 1 204 ? 12.700 6.383 10.682 1.00 85.75 204 TRP A C 1
ATOM 1541 O O . TRP A 1 204 ? 13.623 7.166 10.887 1.00 85.75 204 TRP A O 1
ATOM 1551 N N . MET A 1 205 ? 11.440 6.717 10.970 1.00 85.69 205 MET A N 1
ATOM 1552 C CA . MET A 1 205 ? 11.039 8.008 11.549 1.00 85.69 205 MET A CA 1
ATOM 1553 C C . MET A 1 205 ? 11.324 8.090 13.052 1.00 85.69 205 MET A C 1
ATOM 1555 O O . MET A 1 205 ? 11.309 9.175 13.627 1.00 85.69 205 MET A O 1
ATOM 1559 N N . ALA A 1 206 ? 11.525 6.943 13.701 1.00 89.81 206 ALA A N 1
ATOM 1560 C CA . ALA A 1 206 ? 11.928 6.842 15.093 1.00 89.81 206 ALA A CA 1
ATOM 1561 C C . ALA A 1 206 ? 12.951 5.718 15.256 1.00 89.81 206 ALA A C 1
ATOM 1563 O O . ALA A 1 206 ? 12.823 4.647 14.661 1.00 89.81 206 ALA A O 1
ATOM 1564 N N . SER A 1 207 ? 13.941 5.927 16.119 1.00 89.88 207 SER A N 1
ATOM 1565 C CA . SER A 1 207 ? 14.832 4.853 16.555 1.00 89.88 207 SER A CA 1
ATOM 1566 C C . SER A 1 207 ? 14.057 3.767 17.309 1.00 89.88 207 SER A C 1
ATOM 1568 O O . SER A 1 207 ? 13.004 4.018 17.903 1.00 89.88 207 SER A O 1
ATOM 1570 N N . LEU A 1 208 ? 14.619 2.556 17.378 1.00 90.38 208 LEU A N 1
ATOM 1571 C CA . LEU A 1 208 ? 14.016 1.451 18.131 1.00 90.38 208 LEU A CA 1
ATOM 1572 C C . LEU A 1 208 ? 13.736 1.831 19.600 1.00 90.38 208 LEU A C 1
ATOM 1574 O O . LEU A 1 208 ? 12.693 1.478 20.147 1.00 90.38 208 LEU A O 1
ATOM 1578 N N . SER A 1 209 ? 14.635 2.587 20.238 1.00 93.44 209 SER A N 1
ATOM 1579 C CA . SER A 1 209 ? 14.451 3.075 21.611 1.00 93.44 209 SER A CA 1
ATOM 1580 C C . SER A 1 209 ? 13.282 4.047 21.749 1.00 93.44 209 SER A C 1
ATOM 1582 O O . SER A 1 209 ? 12.503 3.936 22.698 1.00 93.44 209 SER A O 1
ATOM 1584 N N . GLU A 1 210 ? 13.135 4.981 20.810 1.00 92.88 210 GLU A N 1
ATOM 1585 C CA . GLU A 1 210 ? 12.028 5.942 20.806 1.00 92.88 210 GLU A CA 1
ATOM 1586 C C . GLU A 1 210 ? 10.699 5.246 20.534 1.00 92.88 210 GLU A C 1
ATOM 1588 O O . GLU A 1 210 ? 9.708 5.545 21.197 1.00 92.88 210 GLU A O 1
ATOM 1593 N N . ALA A 1 211 ? 10.689 4.267 19.627 1.00 95.50 211 ALA A N 1
ATOM 1594 C CA . ALA A 1 211 ? 9.528 3.437 19.356 1.00 95.50 211 ALA A CA 1
ATOM 1595 C C . ALA A 1 211 ? 9.087 2.650 20.592 1.00 95.50 211 ALA A C 1
ATOM 1597 O O . ALA A 1 211 ? 7.914 2.691 20.960 1.00 95.50 211 ALA A O 1
ATOM 1598 N N . ILE A 1 212 ? 10.017 1.986 21.287 1.00 96.69 212 ILE A N 1
ATOM 1599 C CA . ILE A 1 212 ? 9.719 1.263 22.533 1.00 96.69 212 ILE A CA 1
ATOM 1600 C C . ILE A 1 212 ? 9.151 2.211 23.592 1.00 96.69 212 ILE A C 1
ATOM 1602 O O . ILE A 1 212 ? 8.140 1.892 24.223 1.00 96.69 212 ILE A O 1
ATOM 1606 N N . LEU A 1 213 ? 9.765 3.382 23.773 1.00 96.19 213 LEU A N 1
ATOM 1607 C CA . LEU A 1 213 ? 9.315 4.366 24.753 1.00 96.19 213 LEU A CA 1
ATOM 1608 C C . LEU A 1 213 ? 7.925 4.921 24.404 1.00 96.19 213 LEU A C 1
ATOM 1610 O O . LEU A 1 213 ? 7.052 4.985 25.270 1.00 96.19 213 LEU A O 1
ATOM 1614 N N . GLY A 1 214 ? 7.695 5.267 23.138 1.00 96.38 214 GLY A N 1
ATOM 1615 C CA . GLY A 1 214 ? 6.407 5.737 22.637 1.00 96.38 214 GLY A CA 1
ATOM 1616 C C . GLY A 1 214 ? 5.300 4.696 22.803 1.00 96.38 214 GLY A C 1
ATOM 1617 O O . GLY A 1 214 ? 4.241 5.004 23.355 1.00 96.38 214 GLY A O 1
ATOM 1618 N N . MET A 1 215 ? 5.565 3.439 22.427 1.00 97.44 215 MET A N 1
ATOM 1619 C CA . MET A 1 215 ? 4.645 2.318 22.655 1.00 97.44 215 MET A CA 1
ATOM 1620 C C . MET A 1 215 ? 4.323 2.145 24.144 1.00 97.44 215 MET A C 1
ATOM 1622 O O . MET A 1 215 ? 3.156 1.983 24.504 1.00 97.44 215 MET A O 1
ATOM 1626 N N . ALA A 1 216 ? 5.331 2.220 25.020 1.00 96.44 216 ALA A N 1
ATOM 1627 C CA . ALA A 1 216 ? 5.134 2.109 26.462 1.00 96.44 216 ALA A CA 1
ATOM 1628 C C . ALA A 1 216 ? 4.222 3.223 26.997 1.00 96.44 216 ALA A C 1
ATOM 1630 O O . ALA A 1 216 ? 3.279 2.933 27.734 1.00 96.44 216 ALA A O 1
ATOM 1631 N N . VAL A 1 217 ? 4.438 4.478 26.582 1.00 96.44 217 VAL A N 1
ATOM 1632 C CA . VAL A 1 217 ? 3.597 5.614 26.994 1.00 96.44 217 VAL A CA 1
ATOM 1633 C C . VAL A 1 217 ? 2.152 5.449 26.526 1.00 96.44 217 VAL A C 1
ATOM 1635 O O . VAL A 1 217 ? 1.232 5.714 27.299 1.00 96.44 217 VAL A O 1
ATOM 1638 N N . PHE A 1 218 ? 1.926 4.951 25.309 1.00 96.19 218 PHE A N 1
ATOM 1639 C CA . PHE A 1 218 ? 0.575 4.676 24.812 1.00 96.19 218 PHE A CA 1
ATOM 1640 C C . PHE A 1 218 ? -0.128 3.523 25.538 1.00 96.19 218 PHE A C 1
ATOM 1642 O O . PHE A 1 218 ? -1.355 3.531 25.627 1.00 96.19 218 PHE A O 1
ATOM 1649 N N . LEU A 1 219 ? 0.614 2.562 26.094 1.00 94.81 219 LEU A N 1
ATOM 1650 C CA . LEU A 1 219 ? 0.056 1.461 26.885 1.00 94.81 219 LEU A CA 1
ATOM 1651 C C . LEU A 1 219 ? -0.262 1.850 28.338 1.00 94.81 219 LEU A C 1
ATOM 1653 O O . LEU A 1 219 ? -1.106 1.201 28.958 1.00 94.81 219 LEU A O 1
ATOM 1657 N N . LEU A 1 220 ? 0.348 2.909 28.887 1.00 92.75 220 LEU A N 1
ATOM 1658 C CA . LEU A 1 220 ? 0.114 3.343 30.274 1.00 92.75 220 LEU A CA 1
ATOM 1659 C C . LEU A 1 220 ? -1.375 3.571 30.611 1.00 92.75 220 LEU A C 1
ATOM 1661 O O . LEU A 1 220 ? -1.823 3.020 31.615 1.00 92.75 220 LEU A O 1
ATOM 1665 N N . PRO A 1 221 ? -2.183 4.290 29.804 1.00 90.38 221 PRO A N 1
ATOM 1666 C CA . PRO A 1 221 ? -3.616 4.463 30.065 1.00 90.38 221 PRO A CA 1
ATOM 1667 C C . PRO A 1 221 ? -4.397 3.150 30.168 1.00 90.38 221 PRO A C 1
ATOM 1669 O O . PRO A 1 221 ? -5.417 3.092 30.850 1.00 90.38 221 PRO A O 1
ATOM 1672 N N . TRP A 1 222 ? -3.951 2.100 29.473 1.00 86.50 222 TRP A N 1
ATOM 1673 C CA . TRP A 1 222 ? -4.579 0.783 29.543 1.00 86.50 222 TRP A CA 1
ATOM 1674 C C . TRP A 1 222 ? -4.209 0.067 30.841 1.00 86.50 222 TRP A C 1
ATOM 1676 O O . TRP A 1 222 ? -5.084 -0.442 31.534 1.00 86.50 222 TRP A O 1
ATOM 1686 N N . VAL A 1 223 ? -2.928 0.104 31.218 1.00 86.56 223 VAL A N 1
ATOM 1687 C CA . VAL A 1 223 ? -2.425 -0.478 32.474 1.00 86.56 223 VAL A CA 1
ATOM 1688 C C . VAL A 1 223 ? -3.029 0.207 33.704 1.00 86.56 223 VAL A C 1
ATOM 1690 O O . VAL A 1 223 ? -3.273 -0.445 34.715 1.00 86.56 223 VAL A O 1
ATOM 1693 N N . LEU A 1 224 ? -3.276 1.515 33.620 1.00 83.06 224 LEU A N 1
ATOM 1694 C CA . LEU A 1 224 ? -3.862 2.312 34.699 1.00 83.06 224 LEU A CA 1
ATOM 1695 C C . LEU A 1 224 ? -5.394 2.202 34.775 1.00 83.06 224 LEU A C 1
ATOM 1697 O O . LEU A 1 224 ? -5.973 2.594 35.787 1.00 83.06 224 LEU A O 1
ATOM 1701 N N . SER A 1 225 ? -6.053 1.688 33.731 1.00 76.19 225 SER A N 1
ATOM 1702 C CA . SER A 1 225 ? -7.508 1.509 33.729 1.00 76.19 225 SER A CA 1
ATOM 1703 C C . SER A 1 225 ? -7.936 0.364 34.646 1.00 76.19 225 SER A C 1
ATOM 1705 O O . SER A 1 225 ? -7.221 -0.626 34.816 1.00 76.19 225 SER A O 1
ATOM 1707 N N . THR A 1 226 ? -9.113 0.491 35.262 1.00 62.06 226 THR A N 1
ATOM 1708 C CA . THR A 1 226 ? -9.614 -0.560 36.156 1.00 62.06 226 THR A CA 1
ATOM 1709 C C . THR A 1 226 ? -9.977 -1.814 35.347 1.00 62.06 226 THR A C 1
ATOM 1711 O O . THR A 1 226 ? -10.764 -1.727 34.400 1.00 62.06 226 THR A O 1
ATOM 1714 N N . PRO A 1 227 ? -9.422 -2.999 35.668 1.00 54.84 227 PRO A N 1
ATOM 1715 C CA . PRO A 1 227 ? -9.752 -4.210 34.932 1.00 54.84 227 PRO A CA 1
ATOM 1716 C C . PRO A 1 227 ? -11.223 -4.572 35.161 1.00 54.84 227 PRO A C 1
ATOM 1718 O O . PRO A 1 227 ? -11.679 -4.681 36.299 1.00 54.84 227 PRO A O 1
ATOM 1721 N N . LYS A 1 228 ? -11.975 -4.829 34.084 1.00 54.88 228 LYS A N 1
ATOM 1722 C CA . LYS A 1 228 ? -13.282 -5.488 34.212 1.00 54.88 228 LYS A CA 1
ATOM 1723 C C . LYS A 1 228 ? -13.068 -6.876 34.818 1.00 54.88 228 LYS A C 1
ATOM 1725 O O . LYS A 1 228 ? -12.335 -7.683 34.250 1.00 54.88 228 LYS A O 1
ATOM 1730 N N . GLU A 1 229 ? -13.815 -7.217 35.872 1.00 45.31 229 GLU A N 1
ATOM 1731 C CA . GLU A 1 229 ? -13.909 -8.588 36.421 1.00 45.31 229 GLU A CA 1
ATOM 1732 C C . GLU A 1 229 ? -14.306 -9.644 35.358 1.00 45.31 229 GLU A C 1
ATOM 1734 O O . GLU A 1 229 ? -14.181 -10.846 35.570 1.00 45.31 229 GLU A O 1
ATOM 1739 N N . THR A 1 230 ? -14.762 -9.214 34.174 1.00 45.03 230 THR A N 1
ATOM 1740 C CA . THR A 1 230 ? -15.140 -10.063 33.033 1.00 45.03 230 THR A CA 1
ATOM 1741 C C . THR A 1 230 ? -14.057 -10.231 31.954 1.00 45.03 230 THR A C 1
ATOM 1743 O O . THR A 1 230 ? -14.280 -10.979 30.998 1.00 45.03 230 THR A O 1
ATOM 1746 N N . GLU A 1 231 ? -12.893 -9.586 32.079 1.00 48.72 231 GLU A N 1
ATOM 1747 C CA . GLU A 1 231 ? -11.830 -9.562 31.061 1.00 48.72 231 GLU A CA 1
ATOM 1748 C C . GLU A 1 231 ? -10.524 -10.229 31.506 1.00 48.72 231 GLU A C 1
ATOM 1750 O O . GLU A 1 231 ? -9.429 -9.725 31.272 1.00 48.72 231 GLU A O 1
ATOM 1755 N N . ALA A 1 232 ? -10.601 -11.433 32.071 1.00 42.81 232 ALA A N 1
ATOM 1756 C CA . ALA A 1 232 ? -9.421 -12.288 32.067 1.00 42.81 232 ALA A CA 1
ATOM 1757 C C . ALA A 1 232 ? -9.004 -12.554 30.603 1.00 42.81 232 ALA A C 1
ATOM 1759 O O . ALA A 1 232 ? -9.772 -13.129 29.821 1.00 42.81 232 ALA A O 1
ATOM 1760 N N . ILE A 1 233 ? -7.776 -12.171 30.236 1.00 50.56 233 ILE A N 1
ATOM 1761 C CA . ILE A 1 233 ? -7.075 -12.524 28.982 1.00 50.56 233 ILE A CA 1
ATOM 1762 C C . ILE A 1 233 ? -6.691 -14.021 29.028 1.00 50.56 233 ILE A C 1
ATOM 1764 O O . ILE A 1 233 ? -5.575 -14.432 28.739 1.00 50.56 233 ILE A O 1
ATOM 1768 N N . GLY A 1 234 ? -7.601 -14.875 29.494 1.00 55.34 234 GLY A N 1
ATOM 1769 C CA . GLY A 1 234 ? -7.383 -16.310 29.552 1.00 55.34 234 GLY A CA 1
ATOM 1770 C C . GLY A 1 234 ? -7.425 -16.901 28.147 1.00 55.34 234 GLY A C 1
ATOM 1771 O O . GLY A 1 234 ? -8.211 -16.461 27.301 1.00 55.34 234 GLY A O 1
ATOM 1772 N N . ILE A 1 235 ? -6.645 -17.961 27.925 1.00 61.78 235 ILE A N 1
ATOM 1773 C CA . ILE A 1 235 ? -6.722 -18.825 26.732 1.00 61.78 235 ILE A CA 1
ATOM 1774 C C . ILE A 1 235 ? -8.187 -19.214 26.436 1.00 61.78 235 ILE A C 1
ATOM 1776 O O . ILE A 1 235 ? -8.593 -19.313 25.280 1.00 61.78 235 ILE A O 1
ATOM 1780 N N . ASP A 1 236 ? -9.033 -19.312 27.465 1.00 65.44 236 ASP A N 1
ATOM 1781 C CA . ASP A 1 236 ? -10.474 -19.544 27.347 1.00 65.44 236 ASP A CA 1
ATOM 1782 C C . ASP A 1 236 ? -11.216 -18.532 26.462 1.00 65.44 236 ASP A C 1
ATOM 1784 O O . ASP A 1 236 ? -12.168 -18.906 25.775 1.00 65.44 236 ASP A O 1
ATOM 1788 N N . ARG A 1 237 ? -10.801 -17.257 26.420 1.00 67.69 237 ARG A N 1
ATOM 1789 C CA . ARG A 1 237 ? -11.390 -16.245 25.523 1.00 67.69 237 ARG A CA 1
ATOM 1790 C C . ARG A 1 237 ? -11.053 -16.554 24.066 1.00 67.69 237 ARG A C 1
ATOM 1792 O O . ARG A 1 237 ? -11.945 -16.481 23.221 1.00 67.69 237 ARG A O 1
ATOM 1799 N N . LEU A 1 238 ? -9.818 -16.976 23.789 1.00 66.31 238 LEU A N 1
ATOM 1800 C CA . LEU A 1 238 ? -9.389 -17.417 22.458 1.00 66.31 238 LEU A CA 1
ATOM 1801 C C . LEU A 1 238 ? -10.114 -18.689 22.020 1.00 66.31 238 LEU A C 1
ATOM 1803 O O . LEU A 1 238 ? -10.343 -18.860 20.832 1.00 66.31 238 LEU A O 1
ATOM 1807 N N . LEU A 1 239 ? -10.533 -19.550 22.951 1.00 71.00 239 LEU A N 1
ATOM 1808 C CA . LEU A 1 239 ? -11.279 -20.780 22.660 1.00 71.00 239 LEU A CA 1
ATOM 1809 C C . LEU A 1 239 ? -12.786 -20.557 22.436 1.00 71.00 239 LEU A C 1
ATOM 1811 O O . LEU A 1 239 ? -13.469 -21.444 21.916 1.00 71.00 239 LEU A O 1
ATOM 1815 N N . ARG A 1 240 ? -13.337 -19.393 22.811 1.00 73.69 240 ARG A N 1
ATOM 1816 C CA . ARG A 1 240 ? -14.773 -19.095 22.671 1.00 73.69 240 ARG A CA 1
ATOM 1817 C C . ARG A 1 240 ? -15.138 -18.769 21.212 1.00 73.69 240 ARG A C 1
ATOM 1819 O O . ARG A 1 240 ? -14.682 -17.747 20.693 1.00 73.69 240 ARG A O 1
ATOM 1826 N N . PRO A 1 241 ? -16.084 -19.501 20.582 1.00 71.25 241 PRO A N 1
ATOM 1827 C CA . PRO A 1 241 ? -16.499 -19.248 19.196 1.00 71.25 241 PRO A CA 1
ATOM 1828 C C . PRO A 1 241 ? -17.000 -17.822 18.942 1.00 71.25 241 PRO A C 1
ATOM 1830 O O . PRO A 1 241 ? -16.787 -17.269 17.867 1.00 71.25 241 PRO A O 1
ATOM 1833 N N . ARG A 1 242 ? -17.674 -17.200 19.922 1.00 73.38 242 ARG A N 1
ATOM 1834 C CA . ARG A 1 242 ? -18.159 -15.814 19.796 1.00 73.38 242 ARG A CA 1
ATOM 1835 C C . ARG A 1 242 ? -17.013 -14.805 19.717 1.00 73.38 242 ARG A C 1
ATOM 1837 O O . ARG A 1 242 ? -17.085 -13.894 18.901 1.00 73.38 242 ARG A O 1
ATOM 1844 N N . SER A 1 243 ? -15.974 -14.986 20.535 1.00 70.25 243 SER A N 1
ATOM 1845 C CA . SER A 1 243 ? -14.803 -14.102 20.545 1.00 70.25 243 SER A CA 1
ATOM 1846 C C . SER A 1 243 ? -14.011 -14.245 19.249 1.00 70.25 243 SER A C 1
ATOM 1848 O O . SER A 1 243 ? -13.693 -13.243 18.617 1.00 70.25 243 SER A O 1
ATOM 1850 N N . GLN A 1 244 ? -13.789 -15.483 18.796 1.00 70.44 244 GLN A N 1
ATOM 1851 C CA . GLN A 1 244 ? -13.146 -15.756 17.508 1.00 70.44 244 GLN A CA 1
ATOM 1852 C C . GLN A 1 244 ? -13.924 -15.140 16.338 1.00 70.44 244 GLN A C 1
ATOM 1854 O O . GLN A 1 244 ? -13.345 -14.448 15.511 1.00 70.44 244 GLN A O 1
ATOM 1859 N N . ASN A 1 245 ? -15.250 -15.316 16.289 1.00 71.25 245 ASN A N 1
ATOM 1860 C CA . ASN A 1 245 ? -16.074 -14.740 15.222 1.00 71.25 245 ASN A CA 1
ATOM 1861 C C . ASN A 1 245 ? -16.069 -13.204 15.218 1.00 71.25 245 ASN A C 1
ATOM 1863 O O . ASN A 1 245 ? -16.175 -12.605 14.150 1.00 71.25 245 ASN A O 1
ATOM 1867 N N . MET A 1 246 ? -15.984 -12.562 16.386 1.00 70.25 246 MET A N 1
ATOM 1868 C CA . MET A 1 246 ? -15.843 -11.107 16.469 1.00 70.25 246 MET A CA 1
ATOM 1869 C C . MET A 1 246 ? -14.479 -10.671 15.924 1.00 70.25 246 MET A C 1
ATOM 1871 O O . MET A 1 246 ? -14.436 -9.836 15.027 1.00 70.25 246 MET A O 1
ATOM 1875 N N . PHE A 1 247 ? -13.401 -11.300 16.396 1.00 69.81 247 PHE A N 1
ATOM 1876 C CA . PHE A 1 247 ? -12.028 -11.016 15.973 1.00 69.81 247 PHE A CA 1
ATOM 1877 C C . PHE A 1 247 ? -11.836 -11.173 14.456 1.00 69.81 247 PHE A C 1
ATOM 1879 O O . PHE A 1 247 ? -11.329 -10.284 13.778 1.00 69.81 247 PHE A O 1
ATOM 1886 N N . VAL A 1 248 ? -12.348 -12.262 13.888 1.00 72.12 248 VAL A N 1
ATOM 1887 C CA . VAL A 1 248 ? -12.273 -12.561 12.449 1.00 72.12 248 VAL A CA 1
ATOM 1888 C C . VAL A 1 248 ? -12.994 -11.519 11.598 1.00 72.12 248 VAL A C 1
ATOM 1890 O O . VAL A 1 248 ? -12.539 -11.185 10.510 1.00 72.12 248 VAL A O 1
ATOM 1893 N N . ARG A 1 249 ? -14.106 -10.962 12.087 1.00 71.75 249 ARG A N 1
ATOM 1894 C CA . ARG A 1 249 ? -14.837 -9.901 11.377 1.00 71.75 249 ARG A CA 1
ATOM 1895 C C . ARG A 1 249 ? -14.129 -8.554 11.435 1.00 71.75 249 ARG A C 1
ATOM 1897 O O . ARG A 1 249 ? -14.378 -7.717 10.575 1.00 71.75 249 ARG A O 1
ATOM 1904 N N . THR A 1 250 ? -13.283 -8.339 12.438 1.00 71.94 250 THR A N 1
ATOM 1905 C CA . THR A 1 250 ? -12.525 -7.097 12.597 1.00 71.94 250 THR A CA 1
ATOM 1906 C C . THR A 1 250 ? -11.169 -7.136 11.897 1.00 71.94 250 THR A C 1
ATOM 1908 O O . THR A 1 250 ? -10.667 -6.077 11.537 1.00 71.94 250 THR A O 1
ATOM 1911 N N . ILE A 1 251 ? -10.598 -8.324 11.654 1.00 76.25 251 ILE A N 1
ATOM 1912 C CA . ILE A 1 251 ? -9.299 -8.488 10.982 1.00 76.25 251 ILE A CA 1
ATOM 1913 C C . ILE A 1 251 ? -9.238 -7.775 9.625 1.00 76.25 251 ILE A C 1
ATOM 1915 O O . ILE A 1 251 ? -8.292 -7.021 9.438 1.00 76.25 251 ILE A O 1
ATOM 1919 N N . PRO A 1 252 ? -10.208 -7.914 8.696 1.00 73.06 252 PRO A N 1
ATOM 1920 C CA . PRO A 1 252 ? -10.127 -7.200 7.423 1.00 73.06 252 PRO A CA 1
ATOM 1921 C C . PRO A 1 252 ? -10.068 -5.682 7.595 1.00 73.06 252 PRO A C 1
ATOM 1923 O O . PRO A 1 252 ? -9.395 -5.009 6.828 1.00 73.06 252 PRO A O 1
ATOM 1926 N N . TRP A 1 253 ? -10.731 -5.146 8.624 1.00 74.44 253 TRP A N 1
ATOM 1927 C CA . TRP A 1 253 ? -10.708 -3.717 8.918 1.00 74.44 253 TRP A CA 1
ATOM 1928 C C . TRP A 1 253 ? -9.359 -3.280 9.492 1.00 74.44 253 TRP A C 1
ATOM 1930 O O . TRP A 1 253 ? -8.702 -2.420 8.918 1.00 74.44 253 TRP A O 1
ATOM 1940 N N . PHE A 1 254 ? -8.915 -3.881 10.598 1.00 78.12 254 PHE A N 1
ATOM 1941 C CA . PHE A 1 254 ? -7.655 -3.489 11.240 1.00 78.12 254 PHE A CA 1
ATOM 1942 C C . PHE A 1 254 ? -6.426 -3.863 10.412 1.00 78.12 254 PHE A C 1
ATOM 1944 O O . PHE A 1 254 ? -5.470 -3.101 10.382 1.00 78.12 254 PHE A O 1
ATOM 1951 N N . GLY A 1 255 ? -6.465 -4.994 9.710 1.00 78.00 255 GLY A N 1
ATOM 1952 C CA . GLY A 1 255 ? -5.408 -5.429 8.805 1.00 78.00 255 GLY A CA 1
ATOM 1953 C C . GLY A 1 255 ? -5.255 -4.481 7.620 1.00 78.00 255 GLY A C 1
ATOM 1954 O O . GLY A 1 255 ? -4.155 -4.003 7.374 1.00 78.00 255 GLY A O 1
ATOM 1955 N N . ALA A 1 256 ? -6.356 -4.136 6.939 1.00 77.38 256 ALA A N 1
ATOM 1956 C CA . ALA A 1 256 ? -6.304 -3.202 5.814 1.00 77.38 256 ALA A CA 1
ATOM 1957 C C . ALA A 1 256 ? -5.939 -1.777 6.254 1.00 77.38 256 ALA A C 1
ATOM 1959 O O . ALA A 1 256 ? -5.129 -1.133 5.598 1.00 77.38 256 ALA A O 1
ATOM 1960 N N . MET A 1 257 ? -6.493 -1.286 7.369 1.00 80.44 257 MET A N 1
ATOM 1961 C CA . MET A 1 257 ? -6.150 0.044 7.890 1.00 80.44 257 MET A CA 1
ATOM 1962 C C . MET A 1 257 ? -4.712 0.105 8.418 1.00 80.44 257 MET A C 1
ATOM 1964 O O . MET A 1 257 ? -4.059 1.130 8.256 1.00 80.44 257 MET A O 1
ATOM 1968 N N . GLY A 1 258 ? -4.214 -0.980 9.018 1.00 85.31 258 GLY A N 1
ATOM 1969 C CA . GLY A 1 258 ? -2.821 -1.110 9.442 1.00 85.31 258 GLY A CA 1
ATOM 1970 C C . GLY A 1 258 ? -1.867 -1.102 8.252 1.00 85.31 258 GLY A C 1
ATOM 1971 O O . GLY A 1 258 ? -0.943 -0.300 8.233 1.00 85.31 258 GLY A O 1
ATOM 1972 N N . TYR A 1 259 ? -2.154 -1.902 7.221 1.00 84.81 259 TYR A N 1
ATOM 1973 C CA . TYR A 1 259 ? -1.384 -1.914 5.974 1.00 84.81 259 TYR A CA 1
ATOM 1974 C C . TYR A 1 259 ? -1.401 -0.548 5.274 1.00 84.81 259 TYR A C 1
ATOM 1976 O O . TYR A 1 259 ? -0.360 -0.063 4.841 1.00 84.81 259 TYR A O 1
ATOM 1984 N N . LEU A 1 260 ? -2.562 0.116 5.216 1.00 86.06 260 LEU A N 1
ATOM 1985 C CA . LEU A 1 260 ? -2.692 1.469 4.669 1.00 86.06 260 LEU A CA 1
ATOM 1986 C C . LEU A 1 260 ? -1.862 2.487 5.462 1.00 86.06 260 LEU A C 1
ATOM 1988 O O . LEU A 1 260 ? -1.176 3.310 4.865 1.00 86.06 260 LEU A O 1
ATOM 1992 N N . GLY A 1 261 ? -1.918 2.424 6.796 1.00 89.00 261 GLY A N 1
ATOM 1993 C CA . GLY A 1 261 ? -1.145 3.295 7.682 1.00 89.00 261 GLY A CA 1
ATOM 1994 C C . GLY A 1 261 ? 0.361 3.097 7.524 1.00 89.00 261 GLY A C 1
ATOM 1995 O O . GLY A 1 261 ? 1.082 4.078 7.381 1.00 89.00 261 GLY A O 1
ATOM 1996 N N . LEU A 1 262 ? 0.815 1.842 7.469 1.00 88.62 262 LEU A N 1
ATOM 1997 C CA . LEU A 1 262 ? 2.210 1.499 7.201 1.00 88.62 262 LEU A CA 1
ATOM 1998 C C . LEU A 1 262 ? 2.659 2.014 5.827 1.00 88.62 262 LEU A C 1
ATOM 2000 O O . LEU A 1 262 ? 3.687 2.673 5.735 1.00 88.62 262 LEU A O 1
ATOM 2004 N N . THR A 1 263 ? 1.867 1.765 4.780 1.00 86.31 263 THR A N 1
ATOM 2005 C CA . THR A 1 263 ? 2.169 2.221 3.411 1.00 86.31 263 THR A CA 1
ATOM 2006 C C . THR A 1 263 ? 2.316 3.738 3.362 1.00 86.31 263 THR A C 1
ATOM 2008 O O . THR A 1 263 ? 3.265 4.254 2.787 1.00 86.31 263 THR A O 1
ATOM 2011 N N . TRP A 1 264 ? 1.394 4.463 3.995 1.00 88.19 264 TRP A N 1
ATOM 2012 C CA . TRP A 1 264 ? 1.446 5.919 4.054 1.00 88.19 264 TRP A CA 1
ATOM 2013 C C . TRP A 1 264 ? 2.684 6.436 4.803 1.00 88.19 264 TRP A C 1
ATOM 2015 O O . TRP A 1 264 ? 3.299 7.408 4.366 1.00 88.19 264 TRP A O 1
ATOM 2025 N N . MET A 1 265 ? 3.075 5.790 5.906 1.00 87.94 265 MET A N 1
ATOM 2026 C CA . MET A 1 265 ? 4.266 6.183 6.664 1.00 87.94 265 MET A CA 1
ATOM 2027 C C . MET A 1 265 ? 5.566 5.886 5.916 1.00 87.94 265 MET A C 1
ATOM 2029 O O . MET A 1 265 ? 6.420 6.766 5.866 1.00 87.94 265 MET A O 1
ATOM 2033 N N . LEU A 1 266 ? 5.691 4.709 5.292 1.00 83.81 266 LEU A N 1
ATOM 2034 C CA . LEU A 1 266 ? 6.839 4.367 4.445 1.00 83.81 266 LEU A CA 1
ATOM 2035 C C . LEU A 1 266 ? 6.978 5.363 3.293 1.00 83.81 266 LEU A C 1
ATOM 2037 O O . LEU A 1 266 ? 8.015 6.001 3.176 1.00 83.81 266 LEU A O 1
ATOM 2041 N N . LEU A 1 267 ? 5.897 5.626 2.550 1.00 81.62 267 LEU A N 1
ATOM 2042 C CA . LEU A 1 267 ? 5.907 6.627 1.475 1.00 81.62 267 LEU A CA 1
ATOM 2043 C C . LEU A 1 267 ? 6.283 8.028 1.954 1.00 81.62 267 LEU A C 1
ATOM 2045 O O . LEU A 1 267 ? 6.884 8.798 1.213 1.00 81.62 267 LEU A O 1
ATOM 2049 N N . THR A 1 268 ? 5.904 8.393 3.177 1.00 81.81 268 THR A N 1
ATOM 2050 C CA . THR A 1 268 ? 6.248 9.709 3.713 1.00 81.81 268 THR A CA 1
ATOM 2051 C C . THR A 1 268 ? 7.717 9.777 4.128 1.00 81.81 268 THR A C 1
ATOM 2053 O O . THR A 1 268 ? 8.339 10.816 3.941 1.00 81.81 268 THR A O 1
ATOM 2056 N N . ALA A 1 269 ? 8.273 8.696 4.675 1.00 77.81 269 ALA A N 1
ATOM 2057 C CA . ALA A 1 269 ? 9.665 8.638 5.110 1.00 77.81 269 ALA A CA 1
ATOM 2058 C C . ALA A 1 269 ? 10.664 8.459 3.950 1.00 77.81 269 ALA A C 1
ATOM 2060 O O . ALA A 1 269 ? 11.787 8.949 4.020 1.00 77.81 269 ALA A O 1
ATOM 2061 N N . GLU A 1 270 ? 10.254 7.791 2.874 1.00 70.38 270 GLU A N 1
ATOM 2062 C CA . GLU A 1 270 ? 11.093 7.405 1.734 1.00 70.38 270 GLU A CA 1
ATOM 2063 C C . GLU A 1 270 ? 11.135 8.484 0.640 1.00 70.38 270 GLU A C 1
ATOM 2065 O O . GLU A 1 270 ? 10.659 8.327 -0.484 1.00 70.38 270 GLU A O 1
ATOM 2070 N N . ILE A 1 271 ? 11.718 9.621 1.010 1.00 59.44 271 ILE A N 1
ATOM 2071 C CA . ILE A 1 271 ? 11.897 10.829 0.188 1.00 59.44 271 ILE A CA 1
ATOM 2072 C C . ILE A 1 271 ? 12.857 10.578 -0.991 1.00 59.44 271 ILE A C 1
ATOM 2074 O O . ILE A 1 271 ? 12.609 11.037 -2.105 1.00 59.44 271 ILE A O 1
ATOM 2078 N N . ASP A 1 272 ? 13.931 9.812 -0.779 1.00 52.72 272 ASP A N 1
ATOM 2079 C CA . ASP A 1 272 ? 14.978 9.583 -1.789 1.00 52.72 272 ASP A CA 1
ATOM 2080 C C . ASP A 1 272 ? 14.739 8.325 -2.660 1.00 52.72 272 ASP A C 1
ATOM 2082 O O . ASP A 1 272 ? 15.549 8.011 -3.532 1.00 52.72 272 ASP A O 1
ATOM 2086 N N . GLY A 1 273 ? 13.603 7.635 -2.479 1.00 55.78 273 GLY A N 1
ATOM 2087 C CA . GLY A 1 273 ? 13.164 6.488 -3.287 1.00 55.78 273 GLY A CA 1
ATOM 2088 C C . GLY A 1 273 ? 12.440 5.428 -2.453 1.00 55.78 273 GLY A C 1
ATOM 2089 O O . GLY A 1 273 ? 12.760 5.250 -1.282 1.00 55.78 273 GLY A O 1
ATOM 2090 N N . THR A 1 274 ? 11.469 4.716 -3.039 1.00 58.38 274 THR A N 1
ATOM 2091 C CA . THR A 1 274 ? 10.721 3.664 -2.325 1.00 58.38 274 THR A CA 1
ATOM 2092 C C . THR A 1 274 ? 11.595 2.458 -1.980 1.00 58.38 274 THR A C 1
ATOM 2094 O O . THR A 1 274 ? 12.146 1.831 -2.887 1.00 58.38 274 THR A O 1
ATOM 2097 N N . SER A 1 275 ? 11.617 2.037 -0.714 1.00 67.56 275 SER A N 1
ATOM 2098 C CA . SER A 1 275 ? 12.071 0.707 -0.303 1.00 67.56 275 SER A CA 1
ATOM 2099 C C . SER A 1 275 ? 10.918 -0.279 -0.479 1.00 67.56 275 SER A C 1
ATOM 2101 O O . SER A 1 275 ? 10.176 -0.618 0.447 1.00 67.56 275 SER A O 1
ATOM 2103 N N . LEU A 1 276 ? 10.754 -0.748 -1.719 1.00 70.94 276 LEU A N 1
ATOM 2104 C CA . LEU A 1 276 ? 9.772 -1.787 -2.047 1.00 70.94 276 LEU A CA 1
ATOM 2105 C C . LEU A 1 276 ? 9.969 -3.028 -1.164 1.00 70.94 276 LEU A C 1
ATOM 2107 O O . LEU A 1 276 ? 9.000 -3.623 -0.703 1.00 70.94 276 LEU A O 1
ATOM 2111 N N . GLU A 1 277 ? 11.219 -3.354 -0.847 1.00 76.38 277 GLU A N 1
ATOM 2112 C CA . GLU A 1 277 ? 11.584 -4.483 0.007 1.00 76.38 277 GLU A CA 1
ATOM 2113 C C . GLU A 1 277 ? 11.032 -4.334 1.430 1.00 76.38 277 GLU A C 1
ATOM 2115 O O . GLU A 1 277 ? 10.408 -5.258 1.960 1.00 76.38 277 GLU A O 1
ATOM 2120 N N . ALA A 1 278 ? 11.176 -3.150 2.034 1.00 77.94 278 ALA A N 1
ATOM 2121 C CA . ALA A 1 278 ? 10.623 -2.867 3.354 1.00 77.94 278 ALA A CA 1
ATOM 2122 C C . ALA A 1 278 ? 9.091 -2.936 3.350 1.00 77.94 278 ALA A C 1
ATOM 2124 O O . ALA A 1 278 ? 8.490 -3.510 4.263 1.00 77.94 278 ALA A O 1
ATOM 2125 N N . HIS A 1 279 ? 8.443 -2.406 2.309 1.00 79.56 279 HIS A N 1
ATOM 2126 C CA . HIS A 1 279 ? 6.988 -2.488 2.164 1.00 79.56 279 HIS A CA 1
ATOM 2127 C C . HIS A 1 279 ? 6.494 -3.935 2.058 1.00 79.56 279 HIS A C 1
ATOM 2129 O O . HIS A 1 279 ? 5.498 -4.295 2.692 1.00 79.56 279 HIS A O 1
ATOM 2135 N N . GLU A 1 280 ? 7.215 -4.786 1.330 1.00 84.19 280 GLU A N 1
ATOM 2136 C CA . GLU A 1 280 ? 6.889 -6.202 1.163 1.00 84.19 280 GLU A CA 1
ATOM 2137 C C . GLU A 1 280 ? 7.069 -6.993 2.464 1.00 84.19 280 GLU A C 1
ATOM 2139 O O . GLU A 1 280 ? 6.161 -7.721 2.882 1.00 84.19 280 GLU A O 1
ATOM 2144 N N . VAL A 1 281 ? 8.192 -6.802 3.160 1.00 88.44 281 VAL A N 1
ATOM 2145 C CA . VAL A 1 281 ? 8.502 -7.512 4.412 1.00 88.44 281 VAL A CA 1
ATOM 2146 C C . VAL A 1 281 ? 7.586 -7.063 5.546 1.00 88.44 281 VAL A C 1
ATOM 2148 O O . VAL A 1 281 ? 6.961 -7.893 6.213 1.00 88.44 281 VAL A O 1
ATOM 2151 N N . PHE A 1 282 ? 7.451 -5.755 5.764 1.00 88.75 282 PHE A N 1
ATOM 2152 C CA . PHE A 1 282 ? 6.617 -5.214 6.839 1.00 88.75 282 PHE A CA 1
ATOM 2153 C C . PHE A 1 282 ? 5.118 -5.302 6.524 1.00 88.75 282 PHE A C 1
ATOM 2155 O O . PHE A 1 282 ? 4.284 -5.336 7.435 1.00 88.75 282 PHE A O 1
ATOM 2162 N N . GLY A 1 283 ? 4.759 -5.396 5.242 1.00 87.62 283 GLY A N 1
ATOM 2163 C CA . GLY A 1 283 ? 3.405 -5.656 4.765 1.00 87.62 283 GLY A CA 1
ATOM 2164 C C . GLY A 1 283 ? 2.957 -7.112 4.930 1.00 87.62 283 GLY A C 1
ATOM 2165 O O . GLY A 1 283 ? 1.767 -7.368 5.159 1.00 87.62 283 GLY A O 1
ATOM 2166 N N . ALA A 1 284 ? 3.889 -8.071 4.875 1.00 90.75 284 ALA A N 1
ATOM 2167 C CA . ALA A 1 284 ? 3.602 -9.505 4.925 1.00 90.75 284 ALA A CA 1
ATOM 2168 C C . ALA A 1 284 ? 2.737 -9.941 6.132 1.00 90.75 284 ALA A C 1
ATOM 2170 O O . ALA A 1 284 ? 1.755 -10.665 5.922 1.00 90.75 284 ALA A O 1
ATOM 2171 N N . PRO A 1 285 ? 2.972 -9.480 7.381 1.00 90.69 285 PRO A N 1
ATOM 2172 C CA . PRO A 1 285 ? 2.112 -9.817 8.518 1.00 90.69 285 PRO A CA 1
ATOM 2173 C C . PRO A 1 285 ? 0.643 -9.412 8.329 1.00 90.69 285 PRO A C 1
ATOM 2175 O O . PRO A 1 285 ? -0.257 -10.134 8.765 1.00 90.69 285 PRO A O 1
ATOM 2178 N N . PHE A 1 286 ? 0.372 -8.288 7.655 1.00 89.00 286 PHE A N 1
ATOM 2179 C CA . PHE A 1 286 ? -0.993 -7.823 7.392 1.00 89.00 286 PHE A CA 1
ATOM 2180 C C . PHE A 1 286 ? -1.685 -8.658 6.317 1.00 89.00 286 PHE A C 1
ATOM 2182 O O . PHE A 1 286 ? -2.853 -9.019 6.484 1.00 89.00 286 PHE A O 1
ATOM 2189 N N . ILE A 1 287 ? -0.961 -9.014 5.250 1.00 89.06 287 ILE A N 1
ATOM 2190 C CA . ILE A 1 287 ? -1.455 -9.910 4.195 1.00 89.06 287 ILE A CA 1
ATOM 2191 C C . ILE A 1 287 ? -1.762 -11.292 4.787 1.00 89.06 287 ILE A C 1
ATOM 2193 O O . ILE A 1 287 ? -2.846 -11.837 4.566 1.00 89.06 287 ILE A O 1
ATOM 2197 N N . ALA A 1 288 ? -0.857 -11.825 5.610 1.00 91.06 288 ALA A N 1
ATOM 2198 C CA . ALA A 1 288 ? -1.042 -13.087 6.317 1.00 91.06 288 ALA A CA 1
ATOM 2199 C C . ALA A 1 288 ? -2.263 -13.052 7.247 1.00 91.06 288 ALA A C 1
ATOM 2201 O O . ALA A 1 288 ? -3.111 -13.948 7.200 1.00 91.06 288 ALA A O 1
ATOM 2202 N N . ALA A 1 289 ? -2.402 -11.996 8.056 1.00 88.12 289 ALA A N 1
ATOM 2203 C CA . ALA A 1 289 ? -3.559 -11.817 8.927 1.00 88.12 289 ALA A CA 1
ATOM 2204 C C . ALA A 1 289 ? -4.865 -11.748 8.123 1.00 88.12 289 ALA A C 1
ATOM 2206 O O . ALA A 1 289 ? -5.843 -12.398 8.494 1.00 88.12 289 ALA A O 1
ATOM 2207 N N . LEU A 1 290 ? -4.883 -11.016 7.005 1.00 87.38 290 LEU A N 1
ATOM 2208 C CA . LEU A 1 290 ? -6.039 -10.913 6.116 1.00 87.38 290 LEU A CA 1
ATOM 2209 C C . LEU A 1 290 ? -6.418 -12.273 5.511 1.00 87.38 290 LEU A C 1
ATOM 2211 O O . LEU A 1 290 ? -7.595 -12.641 5.557 1.00 87.38 290 LEU A O 1
ATOM 2215 N N . ALA A 1 291 ? -5.445 -13.043 5.016 1.00 89.81 291 ALA A N 1
ATOM 2216 C CA . ALA A 1 291 ? -5.666 -14.391 4.490 1.00 89.81 291 ALA A CA 1
ATOM 2217 C C . ALA A 1 291 ? -6.257 -15.320 5.565 1.00 89.81 291 ALA A C 1
ATOM 2219 O O . ALA A 1 291 ? -7.322 -15.907 5.362 1.00 89.81 291 ALA A O 1
ATOM 2220 N N . ILE A 1 292 ? -5.652 -15.357 6.759 1.00 87.50 292 ILE A N 1
ATOM 2221 C CA . ILE A 1 292 ? -6.154 -16.137 7.901 1.00 87.50 292 ILE A CA 1
ATOM 2222 C C . ILE A 1 292 ? -7.570 -15.689 8.290 1.00 87.50 292 ILE A C 1
ATOM 2224 O O . ILE A 1 292 ? -8.448 -16.522 8.519 1.00 87.50 292 ILE A O 1
ATOM 2228 N N . GLY A 1 293 ? -7.829 -14.380 8.333 1.00 84.06 293 GLY A N 1
ATOM 2229 C CA . GLY A 1 293 ? -9.150 -13.825 8.622 1.00 84.06 293 GLY A CA 1
ATOM 2230 C C . GLY A 1 293 ? -10.207 -14.295 7.622 1.00 84.06 293 GLY A C 1
ATOM 2231 O O . GLY A 1 293 ? -11.268 -14.779 8.023 1.00 84.06 293 GLY A O 1
ATOM 2232 N N . LEU A 1 294 ? -9.913 -14.227 6.322 1.00 86.00 294 LEU A N 1
ATOM 2233 C CA . LEU A 1 294 ? -10.814 -14.688 5.262 1.00 86.00 294 LEU A CA 1
ATOM 2234 C C . LEU A 1 294 ? -11.014 -16.210 5.282 1.00 86.00 294 LEU A C 1
ATOM 2236 O O . LEU A 1 294 ? -12.143 -16.680 5.105 1.00 86.00 294 LEU A O 1
ATOM 2240 N N . MET A 1 295 ? -9.966 -16.983 5.570 1.00 86.00 295 MET A N 1
ATOM 2241 C CA . MET A 1 295 ? -10.049 -18.434 5.750 1.00 86.00 295 MET A CA 1
ATOM 2242 C C . MET A 1 295 ? -10.988 -18.803 6.899 1.00 86.00 295 MET A C 1
ATOM 2244 O O . MET A 1 295 ? -11.920 -19.587 6.727 1.00 86.00 295 MET A O 1
ATOM 2248 N N . VAL A 1 296 ? -10.779 -18.224 8.081 1.00 81.38 296 VAL A N 1
ATOM 2249 C CA . VAL A 1 296 ? -11.589 -18.534 9.267 1.00 81.38 296 VAL A CA 1
ATOM 2250 C C . VAL A 1 296 ? -13.036 -18.078 9.067 1.00 81.38 296 VAL A C 1
ATOM 2252 O O . VAL A 1 296 ? -13.972 -18.776 9.471 1.00 81.38 296 VAL A O 1
ATOM 2255 N N . TYR A 1 297 ? -13.231 -16.934 8.401 1.00 79.94 297 TYR A N 1
ATOM 2256 C CA . TYR A 1 297 ? -14.551 -16.432 8.030 1.00 79.94 297 TYR A CA 1
ATOM 2257 C C . TYR A 1 297 ? -15.296 -17.413 7.115 1.00 79.94 297 TYR A C 1
ATOM 2259 O O . TYR A 1 297 ? -16.449 -17.755 7.391 1.00 79.94 297 TYR A O 1
ATOM 2267 N N . SER A 1 298 ? -14.641 -17.877 6.048 1.00 80.38 298 SER A N 1
ATOM 2268 C CA . SER A 1 298 ? -15.248 -18.717 5.010 1.00 80.38 298 SER A CA 1
ATOM 2269 C C . SER A 1 298 ? -15.471 -20.163 5.445 1.00 80.38 298 SER A C 1
ATOM 2271 O O . SER A 1 298 ? -16.500 -20.759 5.119 1.00 80.38 298 SER A O 1
ATOM 2273 N N . TRP A 1 299 ? -14.578 -20.714 6.271 1.00 76.38 299 TRP A N 1
ATOM 2274 C CA . TRP A 1 299 ? -14.779 -22.031 6.877 1.00 76.38 299 TRP A CA 1
ATOM 2275 C C . TRP A 1 299 ? -16.005 -22.048 7.797 1.00 76.38 299 TRP A C 1
ATOM 2277 O O . TRP A 1 299 ? -16.619 -23.092 8.022 1.00 76.38 299 TRP A O 1
ATOM 2287 N N . GLY A 1 300 ? -16.403 -20.882 8.312 1.00 62.19 300 GLY A N 1
ATOM 2288 C CA . GLY A 1 300 ? -17.599 -20.752 9.121 1.00 62.19 300 GLY A CA 1
ATOM 2289 C C . GLY A 1 300 ? -17.499 -21.605 10.377 1.00 62.19 300 GLY A C 1
ATOM 2290 O O . GLY A 1 300 ? -18.432 -22.357 10.665 1.00 62.19 300 GLY A O 1
ATOM 2291 N N . ILE A 1 301 ? -16.391 -21.482 11.124 1.00 57.88 301 ILE A N 1
ATOM 2292 C CA . ILE A 1 301 ? -16.220 -22.066 12.465 1.00 57.88 301 ILE A CA 1
ATOM 2293 C C . ILE A 1 301 ? -17.259 -21.422 13.399 1.00 57.88 301 ILE A C 1
ATOM 2295 O O . ILE A 1 301 ? -17.015 -20.497 14.172 1.00 57.88 301 ILE A O 1
ATOM 2299 N N . LYS A 1 302 ? -18.502 -21.873 13.255 1.00 53.66 302 LYS A N 1
ATOM 2300 C CA . LYS A 1 302 ? -19.683 -21.357 13.942 1.00 53.66 302 LYS A CA 1
ATOM 2301 C C . LYS A 1 302 ? -20.049 -22.208 15.153 1.00 53.66 302 LYS A C 1
ATOM 2303 O O . LYS A 1 302 ? -20.951 -21.816 15.882 1.00 53.66 302 LYS A O 1
ATOM 2308 N N . SER A 1 303 ? -19.353 -23.319 15.416 1.00 51.03 303 SER A N 1
ATOM 2309 C CA . SER A 1 303 ? -19.718 -24.223 16.518 1.00 51.03 303 SER A CA 1
ATOM 2310 C C . SER A 1 303 ? -18.577 -24.698 17.423 1.00 51.03 303 SER A C 1
ATOM 2312 O O . SER A 1 303 ? -18.858 -24.984 18.582 1.00 51.03 303 SER A O 1
ATOM 2314 N N . ASN A 1 304 ? -17.310 -24.748 16.982 1.00 65.94 304 ASN A N 1
ATOM 2315 C CA . ASN A 1 304 ? -16.225 -25.285 17.816 1.00 65.94 304 ASN A CA 1
ATOM 2316 C C . ASN A 1 304 ? -14.931 -24.467 17.710 1.00 65.94 304 ASN A C 1
ATOM 2318 O O . ASN A 1 304 ? -14.155 -24.625 16.768 1.00 65.94 304 ASN A O 1
ATOM 2322 N N . GLY A 1 305 ? -14.683 -23.610 18.702 1.00 69.00 305 GLY A N 1
ATOM 2323 C CA . GLY A 1 305 ? -13.532 -22.708 18.694 1.00 69.00 305 GLY A CA 1
ATOM 2324 C C . GLY A 1 305 ? -12.181 -23.428 18.740 1.00 69.00 305 GLY A C 1
ATOM 2325 O O . GLY A 1 305 ? -11.192 -22.907 18.233 1.00 69.00 305 GLY A O 1
ATOM 2326 N N . ARG A 1 306 ? -12.132 -24.670 19.240 1.00 75.88 306 ARG A N 1
ATOM 2327 C CA . ARG A 1 306 ? -10.908 -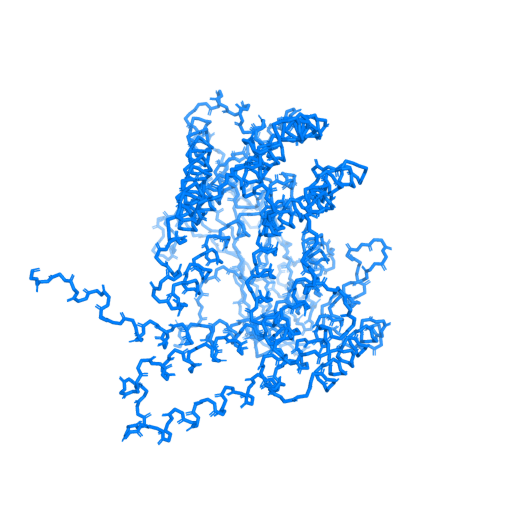25.490 19.214 1.00 75.88 306 ARG A CA 1
ATOM 2328 C C . ARG A 1 306 ? -10.507 -25.891 17.796 1.00 75.88 306 ARG A C 1
ATOM 2330 O O . ARG A 1 306 ? -9.328 -25.845 17.470 1.00 75.88 306 ARG A O 1
ATOM 2337 N N . ILE A 1 307 ? -11.483 -26.237 16.953 1.00 76.44 307 ILE A N 1
ATOM 2338 C CA . ILE A 1 307 ? -11.228 -26.590 15.549 1.00 76.44 307 ILE A CA 1
ATOM 2339 C C . ILE A 1 307 ? -10.689 -25.371 14.803 1.00 76.44 307 ILE A C 1
ATOM 2341 O O . ILE A 1 307 ? -9.722 -25.492 14.064 1.00 76.44 307 ILE A O 1
ATOM 2345 N N . GLY A 1 308 ? -11.266 -24.190 15.043 1.00 75.69 308 GLY A N 1
ATOM 2346 C CA . GLY A 1 308 ? -10.775 -22.962 14.420 1.00 75.69 308 GLY A CA 1
ATOM 2347 C C . GLY A 1 308 ? -9.334 -22.644 14.784 1.00 75.69 308 GLY A C 1
ATOM 2348 O O . GLY A 1 308 ? -8.529 -22.368 13.904 1.00 75.69 308 GLY A O 1
ATOM 2349 N N . LEU A 1 309 ? -8.995 -22.769 16.065 1.00 79.31 309 LEU A N 1
ATOM 2350 C CA . LEU A 1 309 ? -7.629 -22.581 16.541 1.00 79.31 309 LEU A CA 1
ATOM 2351 C C . LEU A 1 309 ? -6.658 -23.579 15.883 1.00 79.31 309 LEU A C 1
ATOM 2353 O O . LEU A 1 309 ? -5.596 -23.181 15.421 1.00 79.31 309 LEU A O 1
ATOM 2357 N N . PHE A 1 310 ? -7.042 -24.857 15.788 1.00 84.00 310 PHE A N 1
ATOM 2358 C CA . PHE A 1 310 ? -6.223 -25.893 15.153 1.00 84.00 310 PHE A CA 1
ATOM 2359 C C . PHE A 1 310 ? -5.995 -25.626 13.661 1.00 84.00 310 PHE A C 1
ATOM 2361 O O . PHE A 1 310 ? -4.882 -25.796 13.180 1.00 84.00 310 PHE A O 1
ATOM 2368 N N . VAL A 1 311 ? -7.019 -25.163 12.936 1.00 82.88 311 VAL A N 1
ATOM 2369 C CA . VAL A 1 311 ? -6.886 -24.781 11.520 1.00 82.88 311 VAL A CA 1
ATOM 2370 C C . VAL A 1 311 ? -5.944 -23.588 11.362 1.00 82.88 311 VAL A C 1
ATOM 2372 O O . VAL A 1 311 ? -5.091 -23.618 10.483 1.00 82.88 311 VAL A O 1
ATOM 2375 N N . ILE A 1 312 ? -6.052 -22.569 12.223 1.00 85.12 312 ILE A N 1
ATOM 2376 C CA . ILE A 1 312 ? -5.148 -21.408 12.195 1.00 85.12 312 ILE A CA 1
ATOM 2377 C C . ILE A 1 312 ? -3.703 -21.849 12.459 1.00 85.12 312 ILE A C 1
ATOM 2379 O O . ILE A 1 312 ? -2.819 -21.508 11.681 1.00 85.12 312 ILE A O 1
ATOM 2383 N N . PHE A 1 313 ? -3.459 -22.635 13.513 1.00 88.50 313 PHE A N 1
ATOM 2384 C CA . PHE A 1 313 ? -2.117 -23.134 13.824 1.00 88.50 313 PHE A CA 1
ATOM 2385 C C . PHE A 1 313 ? -1.568 -24.056 12.737 1.00 88.50 313 PHE A C 1
ATOM 2387 O O . PHE A 1 313 ? -0.401 -23.937 12.385 1.00 88.50 313 PHE A O 1
ATOM 2394 N N . GLY A 1 314 ? -2.398 -24.941 12.183 1.00 89.94 314 GLY A N 1
ATOM 2395 C CA . GLY A 1 314 ? -2.013 -25.819 11.083 1.00 89.94 314 GLY A CA 1
ATOM 2396 C C . GLY A 1 314 ? -1.634 -25.032 9.831 1.00 89.94 314 GLY A C 1
ATOM 2397 O O . GLY A 1 314 ? -0.573 -25.272 9.267 1.00 89.94 314 GLY A O 1
ATOM 2398 N N . ALA A 1 315 ? -2.448 -24.047 9.439 1.00 90.25 315 ALA A N 1
ATOM 2399 C CA . ALA A 1 315 ? -2.147 -23.168 8.311 1.00 90.25 315 ALA A CA 1
ATOM 2400 C C . ALA A 1 315 ? -0.872 -22.345 8.553 1.00 90.25 315 ALA A C 1
ATOM 2402 O O . ALA A 1 315 ? -0.042 -22.237 7.658 1.00 90.25 315 ALA A O 1
ATOM 2403 N N . MET A 1 316 ? -0.677 -21.822 9.769 1.00 92.81 316 MET A N 1
ATOM 2404 C CA . MET A 1 316 ? 0.531 -21.077 10.132 1.00 92.81 316 MET A CA 1
ATOM 2405 C C . MET A 1 316 ? 1.779 -21.965 10.114 1.00 92.81 316 MET A C 1
ATOM 2407 O O . MET A 1 316 ? 2.819 -21.543 9.622 1.00 92.81 316 MET A O 1
ATOM 2411 N N . LEU A 1 317 ? 1.681 -23.204 10.604 1.00 95.00 317 LEU A N 1
ATOM 2412 C CA . LEU A 1 317 ? 2.783 -24.162 10.565 1.00 95.00 317 LEU A CA 1
ATOM 2413 C C . LEU A 1 317 ? 3.149 -24.515 9.121 1.00 95.00 317 LEU A C 1
ATOM 2415 O O . LEU A 1 317 ? 4.317 -24.427 8.766 1.00 95.00 317 LEU A O 1
ATOM 2419 N N . ILE A 1 318 ? 2.156 -24.841 8.283 1.00 94.19 318 ILE A N 1
ATOM 2420 C CA . ILE A 1 318 ? 2.359 -25.100 6.847 1.00 94.19 318 ILE A CA 1
ATOM 2421 C C . ILE A 1 318 ? 3.005 -23.889 6.176 1.00 94.19 318 ILE A C 1
ATOM 2423 O O . ILE A 1 318 ? 3.933 -24.050 5.394 1.00 94.19 318 ILE A O 1
ATOM 2427 N N . SER A 1 319 ? 2.545 -22.686 6.511 1.00 95.56 319 SER A N 1
ATOM 2428 C CA . SER A 1 319 ? 3.082 -21.435 5.989 1.00 95.56 319 SER A CA 1
ATOM 2429 C C . SER A 1 319 ? 4.553 -21.226 6.343 1.00 95.56 319 SER A C 1
ATOM 2431 O O . SER A 1 319 ? 5.380 -21.004 5.464 1.00 95.56 319 SER A O 1
ATOM 2433 N N . ILE A 1 320 ? 4.905 -21.367 7.623 1.00 95.50 320 ILE A N 1
ATOM 2434 C CA . ILE A 1 320 ? 6.291 -21.247 8.090 1.00 95.50 320 ILE A CA 1
ATOM 2435 C C . ILE A 1 320 ? 7.161 -22.322 7.436 1.00 95.50 320 ILE A C 1
ATOM 2437 O O . ILE A 1 320 ? 8.241 -22.017 6.946 1.00 95.50 320 ILE A O 1
ATOM 2441 N N . THR A 1 321 ? 6.693 -23.571 7.377 1.00 95.06 321 THR A N 1
ATOM 2442 C CA . THR A 1 321 ? 7.424 -24.657 6.710 1.00 95.06 321 THR A CA 1
ATOM 2443 C C . THR A 1 321 ? 7.602 -24.393 5.213 1.00 95.06 321 THR A C 1
ATOM 2445 O O . THR A 1 321 ? 8.682 -24.640 4.695 1.00 95.06 321 THR A O 1
ATOM 2448 N N . SER A 1 322 ? 6.586 -23.858 4.531 1.00 95.00 322 SER A N 1
ATOM 2449 C CA . SER A 1 322 ? 6.652 -23.471 3.116 1.00 95.00 322 SER A CA 1
ATOM 2450 C C . SER A 1 322 ? 7.692 -22.377 2.878 1.00 95.00 322 SER A C 1
ATOM 2452 O O . SER A 1 322 ? 8.509 -22.508 1.974 1.00 95.00 322 SER A O 1
ATOM 2454 N N . GLY A 1 323 ? 7.725 -21.345 3.729 1.00 93.94 323 GLY A N 1
ATOM 2455 C CA . GLY A 1 323 ? 8.762 -20.313 3.681 1.00 93.94 323 GLY A CA 1
ATOM 2456 C C . GLY A 1 323 ? 10.161 -20.879 3.931 1.00 93.94 323 GLY A C 1
ATOM 2457 O O . GLY A 1 323 ? 11.070 -20.626 3.157 1.00 93.94 323 GLY A O 1
ATOM 2458 N N . LEU A 1 324 ? 10.344 -21.720 4.955 1.00 93.81 324 LEU A N 1
ATOM 2459 C CA . LEU A 1 324 ? 11.650 -22.329 5.258 1.00 93.81 324 LEU A CA 1
ATOM 2460 C C . LEU A 1 324 ? 12.153 -23.285 4.164 1.00 93.81 324 LEU A C 1
ATOM 2462 O O . LEU A 1 324 ? 13.358 -23.477 4.028 1.00 93.81 324 LEU A O 1
ATOM 2466 N N . LEU A 1 325 ? 11.242 -23.902 3.410 1.00 94.25 325 LEU A N 1
ATOM 2467 C CA . LEU A 1 325 ? 11.551 -24.810 2.305 1.00 94.25 325 LEU A CA 1
ATOM 2468 C C . LEU A 1 325 ? 11.476 -24.126 0.934 1.00 94.25 325 LEU A C 1
ATOM 2470 O O . LEU A 1 325 ? 11.510 -24.827 -0.077 1.00 94.25 325 LEU A O 1
ATOM 2474 N N . SER A 1 326 ? 11.398 -22.792 0.877 1.00 92.50 326 SER A N 1
ATOM 2475 C CA . SER A 1 326 ? 11.241 -22.046 -0.377 1.00 92.50 326 SER A CA 1
ATOM 2476 C C . SER A 1 326 ? 12.310 -22.390 -1.406 1.00 92.50 326 SER A C 1
ATOM 2478 O O . SER A 1 326 ? 11.990 -22.550 -2.571 1.00 92.50 326 SER A O 1
ATOM 2480 N N . ASN A 1 327 ? 13.551 -22.614 -0.971 1.00 88.06 327 ASN A N 1
ATOM 2481 C CA . ASN A 1 327 ? 14.682 -22.916 -1.857 1.00 88.06 327 ASN A CA 1
ATOM 2482 C C . ASN A 1 327 ? 14.585 -24.313 -2.502 1.00 88.06 327 ASN A C 1
ATOM 2484 O O . ASN A 1 327 ? 15.358 -24.651 -3.389 1.00 88.06 327 ASN A O 1
ATOM 2488 N N . SER A 1 328 ? 13.684 -25.172 -2.013 1.00 89.75 328 SER A N 1
ATOM 2489 C CA . SER A 1 328 ? 13.381 -26.483 -2.609 1.00 89.75 328 SER A CA 1
ATOM 2490 C C . SER A 1 328 ? 12.113 -26.463 -3.467 1.00 89.75 328 SER A C 1
ATOM 2492 O O . SER A 1 328 ? 11.754 -27.488 -4.047 1.00 89.75 328 SER A O 1
ATOM 2494 N N . ILE A 1 329 ? 11.406 -25.332 -3.507 1.00 87.50 329 ILE A N 1
ATOM 2495 C CA . ILE A 1 329 ? 10.188 -25.127 -4.285 1.00 87.50 329 ILE A CA 1
ATOM 2496 C C . ILE A 1 329 ? 10.570 -24.281 -5.498 1.00 87.50 329 ILE A C 1
ATOM 2498 O O . ILE A 1 329 ? 11.167 -23.222 -5.352 1.00 87.50 329 ILE A O 1
ATOM 2502 N N . ASP A 1 330 ? 10.203 -24.738 -6.691 1.00 87.75 330 ASP A N 1
ATOM 2503 C CA . ASP A 1 330 ? 10.401 -23.980 -7.929 1.00 87.75 330 ASP A CA 1
ATOM 2504 C C . ASP A 1 330 ? 9.421 -22.792 -7.969 1.00 87.75 330 ASP A C 1
ATOM 2506 O O . ASP A 1 330 ? 8.273 -22.912 -8.414 1.00 87.75 330 ASP A O 1
ATOM 2510 N N . LEU A 1 331 ? 9.834 -21.671 -7.373 1.00 90.75 331 LEU A N 1
ATOM 2511 C CA . LEU A 1 331 ? 9.095 -20.413 -7.357 1.00 90.75 331 LEU A CA 1
ATOM 2512 C C . LEU A 1 331 ? 9.523 -19.546 -8.554 1.00 90.75 331 LEU A C 1
ATOM 2514 O O . LEU A 1 331 ? 10.705 -19.503 -8.883 1.00 90.75 331 LEU A O 1
ATOM 2518 N N . PRO A 1 332 ? 8.584 -18.846 -9.216 1.00 90.25 332 PRO A N 1
ATOM 2519 C CA . PRO A 1 332 ? 8.915 -17.962 -10.329 1.00 90.25 332 PRO A CA 1
ATOM 2520 C C . PRO A 1 332 ? 9.648 -16.694 -9.865 1.00 90.25 332 PRO A C 1
ATOM 2522 O O . PRO A 1 332 ? 9.601 -16.356 -8.686 1.00 90.25 332 PRO A O 1
ATOM 2525 N N . GLY A 1 333 ? 10.229 -15.959 -10.817 1.00 87.94 333 GLY A N 1
ATOM 2526 C CA . GLY A 1 333 ? 10.939 -14.707 -10.549 1.00 87.94 333 GLY A CA 1
ATOM 2527 C C . GLY A 1 333 ? 12.317 -14.965 -9.945 1.00 87.94 333 GLY A C 1
ATOM 2528 O O . GLY A 1 333 ? 13.032 -15.852 -10.405 1.00 87.94 333 GLY A O 1
ATOM 2529 N N . ASP A 1 334 ? 12.633 -14.226 -8.889 1.00 90.25 334 ASP A N 1
ATOM 2530 C CA . ASP A 1 334 ? 13.943 -14.115 -8.253 1.00 90.25 334 ASP A CA 1
ATOM 2531 C C . ASP A 1 334 ? 13.884 -14.582 -6.781 1.00 90.25 334 ASP A C 1
ATOM 2533 O O . ASP A 1 334 ? 14.201 -13.814 -5.865 1.00 90.25 334 ASP A O 1
ATOM 2537 N N . PRO A 1 335 ? 13.451 -15.827 -6.488 1.00 92.00 335 PRO A N 1
ATOM 2538 C CA . PRO A 1 335 ? 13.225 -16.293 -5.116 1.00 92.00 335 PRO A CA 1
ATOM 2539 C C . PRO A 1 335 ? 14.496 -16.333 -4.254 1.00 92.00 335 PRO A C 1
ATOM 2541 O O . PRO A 1 335 ? 14.397 -16.280 -3.024 1.00 92.00 335 PRO A O 1
ATOM 2544 N N . ASP A 1 336 ? 15.667 -16.423 -4.886 1.00 91.56 336 ASP A N 1
ATOM 2545 C CA . ASP A 1 336 ? 16.971 -16.488 -4.222 1.00 91.56 336 ASP A CA 1
ATOM 2546 C C . ASP A 1 336 ? 17.531 -15.107 -3.843 1.00 91.56 336 ASP A C 1
ATOM 2548 O O . ASP A 1 336 ? 18.491 -15.023 -3.074 1.00 91.56 336 ASP A O 1
ATOM 2552 N N . SER A 1 337 ? 16.934 -14.025 -4.352 1.00 90.00 337 SER A N 1
ATOM 2553 C CA . SER A 1 337 ? 17.308 -12.663 -3.965 1.00 90.00 337 SER A CA 1
ATOM 2554 C C . SER A 1 337 ? 16.798 -12.327 -2.558 1.00 90.00 337 SER A C 1
ATOM 2556 O O . SER A 1 337 ? 15.833 -12.914 -2.049 1.00 90.00 337 SER A O 1
ATOM 2558 N N . TYR A 1 338 ? 17.474 -11.389 -1.900 1.00 89.56 338 TYR A N 1
ATOM 2559 C CA . TYR A 1 338 ? 17.222 -11.031 -0.507 1.00 89.56 338 TYR A CA 1
ATOM 2560 C C . TYR A 1 338 ? 16.369 -9.767 -0.397 1.00 89.56 338 TYR A C 1
ATOM 2562 O O . TYR A 1 338 ? 16.594 -8.807 -1.119 1.00 89.56 338 TYR A O 1
ATOM 2570 N N . LEU A 1 339 ? 15.391 -9.782 0.515 1.00 84.00 339 LEU A N 1
ATOM 2571 C CA . LEU A 1 339 ? 14.602 -8.604 0.911 1.00 84.00 339 LEU A CA 1
ATOM 2572 C C . LEU A 1 339 ? 15.195 -7.901 2.134 1.00 84.00 339 LEU A C 1
ATOM 2574 O O . LEU A 1 339 ? 14.964 -6.721 2.369 1.00 84.00 339 LEU A O 1
ATOM 2578 N N . THR A 1 340 ? 15.888 -8.663 2.976 1.00 84.88 340 THR A N 1
ATOM 2579 C CA . THR A 1 340 ? 16.657 -8.165 4.115 1.00 84.88 340 THR A CA 1
ATOM 2580 C C . THR A 1 340 ? 17.942 -8.973 4.219 1.00 84.88 340 THR A C 1
ATOM 2582 O O . THR A 1 340 ? 18.065 -10.019 3.585 1.00 84.88 340 THR A O 1
ATOM 2585 N N . ASP A 1 341 ? 18.855 -8.567 5.100 1.00 82.75 341 ASP A N 1
ATOM 2586 C CA . ASP A 1 341 ? 20.079 -9.328 5.393 1.00 82.75 341 ASP A CA 1
ATOM 2587 C C . ASP A 1 341 ? 19.819 -10.794 5.813 1.00 82.75 341 ASP A C 1
ATOM 2589 O O . ASP A 1 341 ? 20.724 -11.626 5.758 1.00 82.75 341 ASP A O 1
ATOM 2593 N N . GLU A 1 342 ? 18.595 -11.125 6.243 1.00 87.94 342 GLU A N 1
ATOM 2594 C CA . GLU A 1 342 ? 18.232 -12.442 6.779 1.00 87.94 342 GLU A CA 1
ATOM 2595 C C . GLU A 1 342 ? 17.144 -13.175 5.979 1.00 87.94 342 GLU A C 1
ATOM 2597 O O . GLU A 1 342 ? 17.065 -14.403 6.062 1.00 87.94 342 GLU A O 1
ATOM 2602 N N . LEU A 1 343 ? 16.285 -12.459 5.242 1.00 91.69 343 LEU A N 1
ATOM 2603 C CA . LEU A 1 343 ? 15.097 -13.025 4.595 1.00 91.69 343 LEU A CA 1
ATOM 2604 C C . LEU A 1 343 ? 15.174 -12.922 3.072 1.00 91.69 343 LEU A C 1
ATOM 2606 O O . LEU A 1 343 ? 15.289 -11.825 2.523 1.00 91.69 343 LEU A O 1
ATOM 2610 N N . SER A 1 344 ? 15.016 -14.059 2.389 1.00 93.94 344 SER A N 1
ATOM 2611 C CA . SER A 1 344 ? 14.886 -14.092 0.929 1.00 93.94 344 SER A CA 1
ATOM 2612 C C . SER A 1 344 ? 13.458 -13.814 0.454 1.00 93.94 344 SER A C 1
ATOM 2614 O O . SER A 1 344 ? 12.476 -14.067 1.168 1.00 93.94 344 SER A O 1
ATOM 2616 N N . ARG A 1 345 ? 13.324 -13.347 -0.794 1.00 92.81 345 ARG A N 1
ATOM 2617 C CA . ARG A 1 345 ? 12.035 -13.196 -1.489 1.00 92.81 345 ARG A CA 1
ATOM 2618 C C . ARG A 1 345 ? 11.246 -14.496 -1.474 1.00 92.81 345 ARG A C 1
ATOM 2620 O O . ARG A 1 345 ? 10.064 -14.502 -1.128 1.00 92.81 345 ARG A O 1
ATOM 2627 N N . GLY A 1 346 ? 11.913 -15.612 -1.768 1.00 95.12 346 GLY A N 1
ATOM 2628 C CA . GLY A 1 346 ? 11.329 -16.948 -1.746 1.00 95.12 346 GLY A CA 1
ATOM 2629 C C . GLY A 1 346 ? 10.766 -17.330 -0.378 1.00 95.12 346 GLY A C 1
ATOM 2630 O O . GLY A 1 346 ? 9.670 -17.887 -0.312 1.00 95.12 346 GLY A O 1
ATOM 2631 N N . GLN A 1 347 ? 11.450 -16.993 0.719 1.00 95.69 347 GLN A N 1
ATOM 2632 C CA . GLN A 1 347 ? 10.976 -17.300 2.073 1.00 95.69 347 GLN A CA 1
ATOM 2633 C C . GLN A 1 347 ? 9.703 -16.521 2.422 1.00 95.69 347 GLN A C 1
ATOM 2635 O O . GLN A 1 347 ? 8.728 -17.105 2.911 1.00 95.69 347 GLN A O 1
ATOM 2640 N N . VAL A 1 348 ? 9.683 -15.213 2.141 1.00 95.19 348 VAL A N 1
ATOM 2641 C CA . VAL A 1 348 ? 8.517 -14.351 2.397 1.00 95.19 348 VAL A CA 1
ATOM 2642 C C . VAL A 1 348 ? 7.346 -14.748 1.495 1.00 95.19 348 VAL A C 1
ATOM 2644 O O . VAL A 1 348 ? 6.227 -14.946 1.980 1.00 95.19 348 VAL A O 1
ATOM 2647 N N . ALA A 1 349 ? 7.594 -14.944 0.200 1.00 95.19 349 ALA A N 1
ATOM 2648 C CA . ALA A 1 349 ? 6.579 -15.372 -0.753 1.00 95.19 349 ALA A CA 1
ATOM 2649 C C . ALA A 1 349 ? 6.044 -16.772 -0.428 1.00 95.19 349 ALA A C 1
ATOM 2651 O O . ALA A 1 349 ? 4.833 -16.970 -0.396 1.00 95.19 349 ALA A O 1
ATOM 2652 N N . GLY A 1 350 ? 6.914 -17.735 -0.118 1.00 95.56 350 GLY A N 1
ATOM 2653 C CA . GLY A 1 350 ? 6.541 -19.100 0.253 1.00 95.56 350 GLY A CA 1
ATOM 2654 C C . GLY A 1 350 ? 5.645 -19.149 1.492 1.00 95.56 350 GLY A C 1
ATOM 2655 O O . GLY A 1 350 ? 4.678 -19.917 1.519 1.00 95.56 350 GLY A O 1
ATOM 2656 N N . PHE A 1 351 ? 5.911 -18.288 2.480 1.00 96.06 351 PHE A N 1
ATOM 2657 C CA . PHE A 1 351 ? 5.036 -18.068 3.632 1.00 96.06 351 PHE A CA 1
ATOM 2658 C C . PHE A 1 351 ? 3.672 -17.492 3.199 1.00 96.06 351 PHE A C 1
ATOM 2660 O O . PHE A 1 351 ? 2.619 -18.089 3.435 1.00 96.06 351 PHE A O 1
ATOM 2667 N N . LEU A 1 352 ? 3.648 -16.362 2.490 1.00 96.06 352 LEU A N 1
ATOM 2668 C CA . LEU A 1 352 ? 2.388 -15.711 2.108 1.00 96.06 352 LEU A CA 1
ATOM 2669 C C . LEU A 1 352 ? 1.520 -16.570 1.177 1.00 96.06 352 LEU A C 1
ATOM 2671 O O . LEU A 1 352 ? 0.317 -16.721 1.415 1.00 96.06 352 LEU A O 1
ATOM 2675 N N . LEU A 1 353 ? 2.118 -17.165 0.144 1.00 95.81 353 LEU A N 1
ATOM 2676 C CA . LEU A 1 353 ? 1.428 -17.993 -0.843 1.00 95.81 353 LEU A CA 1
ATOM 2677 C C . LEU A 1 353 ? 0.772 -19.204 -0.190 1.00 95.81 353 LEU A C 1
ATOM 2679 O O . LEU A 1 353 ? -0.374 -19.506 -0.514 1.00 95.81 353 LEU A O 1
ATOM 2683 N N . ALA A 1 354 ? 1.431 -19.863 0.766 1.00 95.12 354 ALA A N 1
ATOM 2684 C CA . ALA A 1 354 ? 0.846 -20.997 1.475 1.00 95.12 354 ALA A CA 1
ATOM 2685 C C . ALA A 1 354 ? -0.454 -20.613 2.201 1.00 95.12 354 ALA A C 1
ATOM 2687 O O . ALA A 1 354 ? -1.466 -21.308 2.068 1.00 95.12 354 ALA A O 1
ATOM 2688 N N . LEU A 1 355 ? -0.470 -19.477 2.909 1.00 94.81 355 LEU A N 1
ATOM 2689 C CA . LEU A 1 355 ? -1.683 -18.980 3.568 1.00 94.81 355 LEU A CA 1
ATOM 2690 C C . LEU A 1 355 ? -2.768 -18.613 2.558 1.00 94.81 355 LEU A C 1
ATOM 2692 O O . LEU A 1 355 ? -3.930 -18.980 2.747 1.00 94.81 355 LEU A O 1
ATOM 2696 N N . ILE A 1 356 ? -2.411 -17.905 1.487 1.00 95.19 356 ILE A N 1
ATOM 2697 C CA . ILE A 1 356 ? -3.366 -17.455 0.469 1.00 95.19 356 ILE A CA 1
ATOM 2698 C C . ILE A 1 356 ? -3.982 -18.658 -0.256 1.00 95.19 356 ILE A C 1
ATOM 2700 O O . ILE A 1 356 ? -5.208 -18.775 -0.310 1.00 95.19 356 ILE A O 1
ATOM 2704 N N . VAL A 1 357 ? -3.162 -19.596 -0.738 1.00 94.00 357 VAL A N 1
ATOM 2705 C CA . VAL A 1 357 ? -3.606 -20.819 -1.427 1.00 94.00 357 VAL A CA 1
ATOM 2706 C C . VAL A 1 357 ? -4.518 -21.647 -0.531 1.00 94.00 357 VAL A C 1
ATOM 2708 O O . VAL A 1 357 ? -5.579 -22.083 -0.975 1.00 94.00 357 VAL A O 1
ATOM 2711 N N . PHE A 1 358 ? -4.173 -21.809 0.747 1.00 91.56 358 PHE A N 1
ATOM 2712 C CA . PHE A 1 358 ? -5.012 -22.549 1.689 1.00 91.56 358 PHE A CA 1
ATOM 2713 C C . PHE A 1 358 ? -6.341 -21.827 1.999 1.00 91.56 358 PHE A C 1
ATOM 2715 O O . PHE A 1 358 ? -7.352 -22.463 2.306 1.00 91.56 358 PHE A O 1
ATOM 2722 N N . SER A 1 359 ? -6.378 -20.500 1.845 1.00 91.50 359 SER A N 1
ATOM 2723 C CA . SER A 1 359 ? -7.567 -19.663 2.058 1.00 91.50 359 SER A CA 1
ATOM 2724 C C . SER A 1 359 ? -8.538 -19.642 0.868 1.00 91.50 359 SER A C 1
ATOM 2726 O O . SER A 1 359 ? -9.729 -19.361 1.057 1.00 91.50 359 SER A O 1
ATOM 2728 N N . ILE A 1 360 ? -8.077 -19.942 -0.354 1.00 93.31 360 ILE A N 1
ATOM 2729 C CA . ILE A 1 360 ? -8.889 -19.869 -1.583 1.00 93.31 360 ILE A CA 1
ATOM 2730 C C . ILE A 1 360 ? -10.030 -20.908 -1.598 1.00 93.31 360 ILE A C 1
ATOM 2732 O O . ILE A 1 360 ? -11.190 -20.494 -1.729 1.00 93.31 360 ILE A O 1
ATOM 2736 N N . PRO A 1 361 ? -9.792 -22.229 -1.425 1.00 92.75 361 PRO A N 1
ATOM 2737 C CA . PRO A 1 361 ? -10.853 -23.236 -1.480 1.00 92.75 361 PRO A CA 1
ATOM 2738 C C . PRO A 1 361 ? -12.030 -23.002 -0.515 1.00 92.75 361 PRO A C 1
ATOM 2740 O O . PRO A 1 361 ? -13.177 -23.044 -0.979 1.00 92.75 361 PRO A O 1
ATOM 2743 N N . PRO A 1 362 ? -11.825 -22.722 0.793 1.00 90.00 362 PRO A N 1
ATOM 2744 C CA . PRO A 1 362 ? -12.951 -22.473 1.694 1.00 90.00 362 PRO A CA 1
ATOM 2745 C C . PRO A 1 362 ? -13.711 -21.194 1.315 1.00 90.00 362 PRO A C 1
ATOM 2747 O O . PRO A 1 362 ? -14.943 -21.175 1.388 1.00 90.00 362 PRO A O 1
ATOM 2750 N N . SER A 1 363 ? -13.019 -20.167 0.811 1.00 91.25 363 SER A N 1
ATOM 2751 C CA . SER A 1 363 ? -13.631 -18.913 0.351 1.00 91.25 363 SER A CA 1
ATOM 2752 C C . SER A 1 363 ? -14.509 -19.107 -0.887 1.00 91.25 363 SER A C 1
ATOM 2754 O O . SER A 1 363 ? -15.647 -18.631 -0.913 1.00 91.25 363 SER A O 1
ATOM 2756 N N . ILE A 1 364 ? -14.045 -19.884 -1.873 1.00 93.88 364 ILE A N 1
ATOM 2757 C CA . ILE A 1 364 ? -14.856 -20.282 -3.035 1.00 93.88 364 ILE A CA 1
ATOM 2758 C C . ILE A 1 364 ? -16.053 -21.131 -2.585 1.00 93.88 364 ILE A C 1
ATOM 2760 O O . ILE A 1 364 ? -17.178 -20.913 -3.041 1.00 93.88 364 ILE A O 1
ATOM 2764 N N . GLY A 1 365 ? -15.842 -22.073 -1.663 1.00 91.44 365 GLY A N 1
ATOM 2765 C CA . GLY A 1 365 ? -16.903 -22.912 -1.107 1.00 91.44 365 GLY A CA 1
ATOM 2766 C C . GLY A 1 365 ? -18.021 -22.098 -0.448 1.00 91.44 365 GLY A C 1
ATOM 2767 O O . GLY A 1 365 ? -19.204 -22.351 -0.702 1.00 91.44 365 GLY A O 1
ATOM 2768 N N . GLU A 1 366 ? -17.667 -21.088 0.351 1.00 89.44 366 GLU A N 1
ATOM 2769 C CA . GLU A 1 366 ? -18.637 -20.177 0.966 1.00 89.44 366 GLU A CA 1
ATOM 2770 C C . GLU A 1 366 ? -19.335 -19.295 -0.076 1.00 89.44 366 GLU A C 1
ATOM 2772 O O . GLU A 1 366 ? -20.561 -19.183 -0.043 1.00 89.44 366 GLU A O 1
ATOM 2777 N N . MET A 1 367 ? -18.605 -18.745 -1.052 1.00 92.44 367 MET A N 1
ATOM 2778 C CA . MET A 1 367 ? -19.193 -17.975 -2.156 1.00 92.44 367 MET A CA 1
ATOM 2779 C C . MET A 1 367 ? -20.265 -18.791 -2.896 1.00 92.44 367 MET A C 1
ATOM 2781 O O . MET A 1 367 ? -21.407 -18.347 -3.050 1.00 92.44 367 MET A O 1
ATOM 2785 N N . LEU A 1 368 ? -19.945 -20.026 -3.293 1.00 92.62 368 LEU A N 1
ATOM 2786 C CA . LEU A 1 368 ? -20.891 -20.914 -3.974 1.00 92.62 368 LEU A CA 1
ATOM 2787 C C . LEU A 1 368 ? -22.092 -21.263 -3.086 1.00 92.62 368 LEU A C 1
ATOM 2789 O O . LEU A 1 368 ? -23.226 -21.320 -3.572 1.00 92.62 368 LEU A O 1
ATOM 2793 N N . ARG A 1 369 ? -21.878 -21.473 -1.781 1.00 90.56 369 ARG A N 1
ATOM 2794 C CA . ARG A 1 369 ? -22.949 -21.732 -0.806 1.00 90.56 369 ARG A CA 1
ATOM 2795 C C . ARG A 1 369 ? -23.901 -20.540 -0.688 1.00 90.56 369 ARG A C 1
ATOM 2797 O O . ARG A 1 369 ? -25.119 -20.727 -0.744 1.00 90.56 369 ARG A O 1
ATOM 2804 N N . VAL A 1 370 ? 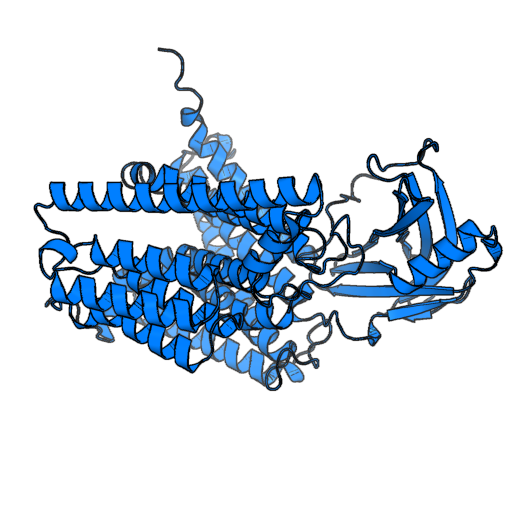-23.367 -19.326 -0.561 1.00 88.31 370 VAL A N 1
ATOM 2805 C CA . VAL A 1 370 ? -24.135 -18.075 -0.448 1.00 88.31 370 VAL A CA 1
ATOM 2806 C C . VAL A 1 370 ? -24.933 -17.796 -1.725 1.00 88.31 370 VAL A C 1
ATOM 2808 O O . VAL A 1 370 ? -26.115 -17.443 -1.638 1.00 88.31 370 VAL A O 1
ATOM 2811 N N . ILE A 1 371 ? -24.339 -18.018 -2.902 1.00 88.88 371 ILE A N 1
ATOM 2812 C CA . ILE A 1 371 ? -25.017 -17.885 -4.201 1.00 88.88 371 ILE A CA 1
ATOM 2813 C C . ILE A 1 371 ? -26.169 -18.889 -4.312 1.00 88.88 371 ILE A C 1
ATOM 2815 O O . ILE A 1 371 ? -27.298 -18.499 -4.616 1.00 88.88 371 ILE A O 1
ATOM 2819 N N . LYS A 1 372 ? -25.925 -20.174 -4.010 1.00 89.25 372 LYS A N 1
ATOM 2820 C CA . LYS A 1 372 ? -26.964 -21.220 -4.045 1.00 89.25 372 LYS A CA 1
ATOM 2821 C C . LYS A 1 372 ? -28.119 -20.901 -3.095 1.00 89.25 372 LYS A C 1
ATOM 2823 O O . LYS A 1 372 ? -29.278 -20.988 -3.495 1.00 89.25 372 LYS A O 1
ATOM 2828 N N . LYS A 1 373 ? -27.813 -20.480 -1.864 1.00 87.69 373 LYS A N 1
ATOM 2829 C CA . LYS A 1 373 ? -28.819 -20.095 -0.863 1.00 87.69 373 LYS A CA 1
ATOM 2830 C C . LYS A 1 373 ? -29.648 -18.891 -1.319 1.00 87.69 373 LYS A C 1
ATOM 2832 O O . LYS A 1 373 ? -30.870 -18.907 -1.193 1.00 87.69 373 LYS A O 1
ATOM 2837 N N . SER A 1 374 ? -28.999 -17.868 -1.872 1.00 85.31 374 SER A N 1
ATOM 2838 C CA . SER A 1 374 ? -29.671 -16.664 -2.376 1.00 85.31 374 SER A CA 1
ATOM 2839 C C . SER A 1 374 ? -30.584 -16.967 -3.563 1.00 85.31 374 SER A C 1
ATOM 2841 O O . SER A 1 374 ? -31.704 -16.461 -3.607 1.00 85.31 374 SER A O 1
ATOM 2843 N N . ARG A 1 375 ? -30.144 -17.851 -4.471 1.00 84.06 375 ARG A N 1
ATOM 2844 C CA . ARG A 1 375 ? -30.943 -18.328 -5.607 1.00 84.06 375 ARG A CA 1
ATOM 2845 C C . ARG A 1 375 ? -32.158 -19.137 -5.154 1.00 84.06 375 ARG A C 1
ATOM 2847 O O . ARG A 1 375 ? -33.242 -18.905 -5.664 1.00 84.06 375 ARG A O 1
ATOM 2854 N N . ALA A 1 376 ? -32.000 -20.039 -4.184 1.00 82.94 376 ALA A N 1
ATOM 2855 C CA . ALA A 1 376 ? -33.111 -20.831 -3.645 1.00 82.94 376 ALA A CA 1
ATOM 2856 C C . ALA A 1 376 ? -34.156 -19.972 -2.910 1.00 82.94 376 ALA A C 1
ATOM 2858 O O . ALA A 1 376 ? -35.337 -20.296 -2.895 1.00 82.94 376 ALA A O 1
ATOM 2859 N N . SER A 1 377 ? -33.722 -18.860 -2.314 1.00 80.00 377 SER A N 1
ATOM 2860 C CA . SER A 1 377 ? -34.591 -17.906 -1.623 1.00 80.00 377 SER A CA 1
ATOM 2861 C C . SER A 1 377 ? -35.304 -16.918 -2.563 1.00 80.00 377 SER A C 1
ATOM 2863 O O . SER A 1 377 ? -36.089 -16.103 -2.075 1.00 80.00 377 SER A O 1
ATOM 2865 N N . SER A 1 378 ? -35.025 -16.925 -3.871 1.00 75.94 378 SER A N 1
ATOM 2866 C CA . SER A 1 378 ? -35.603 -15.985 -4.838 1.00 75.94 378 SER A CA 1
ATOM 2867 C C . SER A 1 378 ? -36.417 -16.716 -5.904 1.00 75.94 378 SER A C 1
ATOM 2869 O O . SER A 1 378 ? -36.021 -17.769 -6.389 1.00 75.94 378 SER A O 1
ATOM 2871 N N . SER A 1 379 ? -37.535 -16.122 -6.327 1.00 68.44 379 SER A N 1
ATOM 2872 C CA . SER A 1 379 ? -38.356 -16.621 -7.441 1.00 68.44 379 SER A CA 1
ATOM 2873 C C . SER A 1 379 ? -37.714 -16.411 -8.820 1.00 68.44 379 SER A C 1
ATOM 2875 O O . SER A 1 379 ? -38.237 -16.888 -9.823 1.00 68.44 379 SER A O 1
ATOM 2877 N N . SER A 1 380 ? -36.588 -15.693 -8.893 1.00 69.00 380 SER A N 1
ATOM 2878 C CA . SER A 1 380 ? -35.905 -15.327 -10.134 1.00 69.00 380 SER A CA 1
ATOM 2879 C C . SER A 1 380 ? -34.455 -15.808 -10.146 1.00 69.00 380 SER A C 1
ATOM 2881 O O . SER A 1 380 ? -33.707 -15.631 -9.184 1.00 69.00 380 SER A O 1
ATOM 2883 N N . ILE A 1 381 ? -34.026 -16.342 -11.294 1.00 70.44 381 ILE A N 1
ATOM 2884 C CA . ILE A 1 381 ? -32.624 -16.704 -11.557 1.00 70.44 381 ILE A CA 1
ATOM 2885 C C . ILE A 1 381 ? -31.756 -15.445 -11.699 1.00 70.44 381 ILE A C 1
ATOM 2887 O O . ILE A 1 381 ? -30.601 -15.449 -11.282 1.00 70.44 381 ILE A O 1
ATOM 2891 N N . LEU A 1 382 ? -32.319 -14.366 -12.255 1.00 71.62 382 LEU A N 1
ATOM 2892 C CA . LEU A 1 382 ? -31.614 -13.100 -12.450 1.00 71.62 382 LEU A CA 1
ATOM 2893 C C . LEU A 1 382 ? -31.330 -12.426 -11.099 1.00 71.62 382 LEU A C 1
ATOM 2895 O O . LEU A 1 382 ? -32.290 -12.136 -10.372 1.00 71.62 382 LEU A O 1
ATOM 2899 N N . PRO A 1 383 ? -30.058 -12.104 -10.788 1.00 66.06 383 PRO A N 1
ATOM 2900 C CA . PRO A 1 383 ? -29.709 -11.536 -9.493 1.00 66.06 383 PRO A CA 1
ATOM 2901 C C . PRO A 1 383 ? -30.283 -10.145 -9.233 1.00 66.06 383 PRO A C 1
ATOM 2903 O O . PRO A 1 383 ? -30.514 -9.780 -8.088 1.00 66.06 383 PRO A O 1
ATOM 2906 N N . THR A 1 384 ? -30.603 -9.383 -10.279 1.00 66.50 384 THR A N 1
ATOM 2907 C CA . THR A 1 384 ? -31.239 -8.056 -10.177 1.00 66.50 384 THR A CA 1
ATOM 2908 C C . THR A 1 384 ? -32.594 -8.073 -9.463 1.00 66.50 384 THR A C 1
ATOM 2910 O O . THR A 1 384 ? -33.051 -7.029 -9.005 1.00 66.50 384 THR A O 1
ATOM 2913 N N . ARG A 1 385 ? -33.232 -9.245 -9.348 1.00 69.69 385 ARG A N 1
ATOM 2914 C CA . ARG A 1 385 ? -34.501 -9.455 -8.633 1.00 69.69 385 ARG A CA 1
ATOM 2915 C C . ARG A 1 385 ? -34.321 -10.099 -7.251 1.00 69.69 385 ARG A C 1
ATOM 2917 O O . ARG A 1 385 ? -35.307 -10.458 -6.610 1.00 69.69 385 ARG A O 1
ATOM 2924 N N . TRP A 1 386 ? -33.085 -10.291 -6.789 1.00 79.19 386 TRP A N 1
ATOM 2925 C CA . TRP A 1 386 ? -32.816 -10.791 -5.441 1.00 79.19 386 TRP A CA 1
ATOM 2926 C C . TRP A 1 386 ? -33.053 -9.702 -4.393 1.00 79.19 386 TRP A C 1
ATOM 2928 O O . TRP A 1 386 ? -32.979 -8.506 -4.674 1.00 79.19 386 TRP A O 1
ATOM 2938 N N . SER A 1 387 ? -33.332 -10.115 -3.155 1.00 80.19 387 SER A N 1
ATOM 2939 C CA . SER A 1 387 ? -33.480 -9.171 -2.047 1.00 80.19 387 SER A CA 1
ATOM 2940 C C . SER A 1 387 ? -32.164 -8.419 -1.793 1.00 80.19 387 SER A C 1
ATOM 2942 O O . SER A 1 387 ? -31.070 -8.962 -1.966 1.00 80.19 387 SER A O 1
ATOM 2944 N N . LYS A 1 388 ? -32.255 -7.165 -1.333 1.00 79.50 388 LYS A N 1
ATOM 2945 C CA . LYS A 1 388 ? -31.078 -6.329 -1.028 1.00 79.50 388 LYS A CA 1
ATOM 2946 C C . LYS A 1 388 ? -30.083 -6.997 -0.064 1.00 79.50 388 LYS A C 1
ATOM 2948 O O . LYS A 1 388 ? -28.885 -6.907 -0.326 1.00 79.50 388 LYS A O 1
ATOM 2953 N N . PRO A 1 389 ? -30.514 -7.687 1.013 1.00 79.56 389 PRO A N 1
ATOM 2954 C CA . PRO A 1 389 ? -29.591 -8.427 1.871 1.00 79.56 389 PRO A CA 1
ATOM 2955 C C . PRO A 1 389 ? -28.843 -9.537 1.123 1.00 79.56 389 PRO A C 1
ATOM 2957 O O . PRO A 1 389 ? -27.629 -9.640 1.267 1.00 79.56 389 PRO A O 1
ATOM 2960 N N . ASN A 1 390 ? -29.536 -10.306 0.275 1.00 82.06 390 ASN A N 1
ATOM 2961 C CA . ASN A 1 390 ? -28.920 -11.383 -0.504 1.00 82.06 390 ASN A CA 1
ATOM 2962 C C . ASN A 1 390 ? -27.881 -10.832 -1.489 1.00 82.06 390 ASN A C 1
ATOM 2964 O O . ASN A 1 390 ? -26.776 -11.362 -1.565 1.00 82.06 390 ASN A O 1
ATOM 2968 N N . LEU A 1 391 ? -28.197 -9.728 -2.178 1.00 81.94 391 LEU A N 1
ATOM 2969 C CA . LEU A 1 391 ? -27.257 -9.028 -3.061 1.00 81.94 391 LEU A CA 1
ATOM 2970 C C . LEU A 1 391 ? -25.975 -8.611 -2.328 1.00 81.94 391 LEU A C 1
ATOM 2972 O O . LEU A 1 391 ? -24.882 -8.844 -2.835 1.00 81.94 391 LEU A O 1
ATOM 2976 N N . ARG A 1 392 ? -26.090 -8.057 -1.113 1.00 80.88 392 ARG A N 1
ATOM 2977 C CA . ARG A 1 392 ? -24.924 -7.661 -0.300 1.00 80.88 392 ARG A CA 1
ATOM 2978 C C . ARG A 1 392 ? -24.075 -8.850 0.112 1.00 80.88 392 ARG A C 1
ATOM 2980 O O . ARG A 1 392 ? -22.856 -8.791 -0.003 1.00 80.88 392 ARG A O 1
ATOM 2987 N N . THR A 1 393 ? -24.703 -9.915 0.609 1.00 83.12 393 THR A N 1
ATOM 2988 C CA . THR A 1 393 ? -23.969 -11.099 1.075 1.00 83.12 393 THR A CA 1
ATOM 2989 C C . THR A 1 393 ? -23.266 -11.800 -0.085 1.00 83.12 393 THR A C 1
ATOM 2991 O O . THR A 1 393 ? -22.099 -12.157 0.045 1.00 83.12 393 THR A O 1
ATOM 2994 N N . VAL A 1 394 ? -23.936 -11.933 -1.234 1.00 87.50 394 VAL A N 1
ATOM 2995 C CA . VAL A 1 394 ? -23.326 -12.488 -2.450 1.00 87.50 394 VAL A CA 1
ATOM 2996 C C . VAL A 1 394 ? -22.180 -11.599 -2.923 1.00 87.50 394 VAL A C 1
ATOM 2998 O O . VAL A 1 394 ? -21.070 -12.098 -3.083 1.00 87.50 394 VAL A O 1
ATOM 3001 N N . GLY A 1 395 ? -22.415 -10.292 -3.066 1.00 87.06 395 GLY A N 1
ATOM 3002 C CA . GLY A 1 395 ? -21.393 -9.342 -3.503 1.00 87.06 395 GLY A CA 1
ATOM 3003 C C . GLY A 1 395 ? -20.147 -9.360 -2.617 1.00 87.06 395 GLY A C 1
ATOM 3004 O O . GLY A 1 395 ? -19.038 -9.474 -3.126 1.00 87.06 395 GLY A O 1
ATOM 3005 N N . SER A 1 396 ? -20.326 -9.363 -1.293 1.00 84.75 396 SER A N 1
ATOM 3006 C CA . SER A 1 396 ? -19.219 -9.478 -0.334 1.00 84.75 396 SER A CA 1
ATOM 3007 C C . SER A 1 396 ? -18.465 -10.804 -0.466 1.00 84.75 396 SER A C 1
ATOM 3009 O O . SER A 1 396 ? -17.239 -10.797 -0.433 1.00 84.75 396 SER A O 1
ATOM 3011 N N . SER A 1 397 ? -19.163 -11.929 -0.663 1.00 88.44 397 SER A N 1
ATOM 3012 C CA . SER A 1 397 ? -18.503 -13.232 -0.834 1.00 88.44 397 SER A CA 1
ATOM 3013 C C . SER A 1 397 ? -17.680 -13.323 -2.126 1.00 88.44 397 SER A C 1
ATOM 3015 O O . SER A 1 397 ? -16.584 -13.874 -2.102 1.00 88.44 397 SER A O 1
ATOM 3017 N N . ILE A 1 398 ? -18.165 -12.729 -3.224 1.00 91.31 398 ILE A N 1
ATOM 3018 C CA . ILE A 1 398 ? -17.432 -12.638 -4.496 1.00 91.31 398 ILE A CA 1
ATOM 3019 C C . ILE A 1 398 ? -16.204 -11.737 -4.322 1.00 91.31 398 ILE A C 1
ATOM 3021 O O . ILE A 1 398 ? -15.105 -12.113 -4.722 1.00 91.31 398 ILE A O 1
ATOM 3025 N N . ALA A 1 399 ? -16.372 -10.583 -3.668 1.00 88.38 399 ALA A N 1
ATOM 3026 C CA . ALA A 1 399 ? -15.277 -9.655 -3.411 1.00 88.38 399 ALA A CA 1
ATOM 3027 C C . ALA A 1 399 ? -14.164 -10.291 -2.557 1.00 88.38 399 ALA A C 1
ATOM 3029 O O . ALA A 1 399 ? -12.997 -10.139 -2.889 1.00 88.38 399 ALA A O 1
ATOM 3030 N N . HIS A 1 400 ? -14.496 -11.055 -1.508 1.00 88.94 400 HIS A N 1
ATOM 3031 C CA . HIS A 1 400 ? -13.493 -11.749 -0.684 1.00 88.94 400 HIS A CA 1
ATOM 3032 C C . HIS A 1 400 ? -12.661 -12.766 -1.477 1.00 88.94 400 HIS A C 1
ATOM 3034 O O . HIS A 1 400 ? -11.454 -12.856 -1.272 1.00 88.94 400 HIS A O 1
ATOM 3040 N N . VAL A 1 401 ? -13.287 -13.510 -2.396 1.00 92.62 401 VAL A N 1
ATOM 3041 C CA . VAL A 1 401 ? -12.559 -14.401 -3.314 1.00 92.62 401 VAL A CA 1
ATOM 3042 C C . VAL A 1 401 ? -11.649 -13.585 -4.236 1.00 92.62 401 VAL A C 1
ATOM 3044 O O . VAL A 1 401 ? -10.493 -13.952 -4.422 1.00 92.62 401 VAL A O 1
ATOM 3047 N N . GLY A 1 402 ? -12.136 -12.449 -4.743 1.00 92.12 402 GLY A N 1
ATOM 3048 C CA . GLY A 1 402 ? -11.336 -11.519 -5.541 1.00 92.12 402 GLY A CA 1
ATOM 3049 C C . GLY A 1 402 ? -10.091 -11.005 -4.814 1.00 92.12 402 GLY A C 1
ATOM 3050 O O . GLY A 1 402 ? -9.017 -11.004 -5.403 1.00 92.12 402 GLY A O 1
ATOM 3051 N N . ILE A 1 403 ? -10.203 -10.656 -3.525 1.00 89.19 403 ILE A N 1
ATOM 3052 C CA . ILE A 1 403 ? -9.056 -10.239 -2.695 1.00 89.19 403 ILE A CA 1
ATOM 3053 C C . ILE A 1 403 ? -7.979 -11.326 -2.662 1.00 89.19 403 ILE A C 1
ATOM 3055 O O . ILE A 1 403 ? -6.808 -11.017 -2.835 1.00 89.19 403 ILE A O 1
ATOM 3059 N N . LEU A 1 404 ? -8.351 -12.595 -2.469 1.00 93.00 404 LEU A N 1
ATOM 3060 C CA . LEU A 1 404 ? -7.372 -13.684 -2.390 1.00 93.00 404 LEU A CA 1
ATOM 3061 C C . LEU A 1 404 ? -6.635 -13.909 -3.715 1.00 93.00 404 LEU A C 1
ATOM 3063 O O . LEU A 1 404 ? -5.426 -14.107 -3.695 1.00 93.00 404 LEU A O 1
ATOM 3067 N N . PHE A 1 405 ? -7.330 -13.839 -4.855 1.00 94.00 405 PHE A N 1
ATOM 3068 C CA . PHE A 1 405 ? -6.676 -13.922 -6.167 1.00 94.00 405 PHE A CA 1
ATOM 3069 C C . PHE A 1 405 ? -5.783 -12.714 -6.453 1.00 94.00 405 PHE A C 1
ATOM 3071 O O . PHE A 1 405 ? -4.687 -12.883 -6.982 1.00 94.00 405 PHE A O 1
ATOM 3078 N N . LEU A 1 406 ? -6.221 -11.518 -6.051 1.00 90.25 406 LEU A N 1
ATOM 3079 C CA . LEU A 1 406 ? -5.418 -10.306 -6.170 1.00 90.25 406 LEU A CA 1
ATOM 3080 C C . LEU A 1 406 ? -4.128 -10.426 -5.352 1.00 90.25 406 LEU A C 1
ATOM 3082 O O . LEU A 1 406 ? -3.059 -10.192 -5.899 1.00 90.25 406 LEU A O 1
ATOM 3086 N N . LEU A 1 407 ? -4.216 -10.840 -4.083 1.00 89.94 407 LEU A N 1
ATOM 3087 C CA . LEU A 1 407 ? -3.052 -11.043 -3.214 1.00 89.94 407 LEU A CA 1
ATOM 3088 C C . LEU A 1 407 ? -2.134 -12.155 -3.729 1.00 89.94 407 LEU A C 1
ATOM 3090 O O . LEU A 1 407 ? -0.919 -12.019 -3.654 1.00 89.94 407 LEU A O 1
ATOM 3094 N N . PHE A 1 408 ? -2.701 -13.237 -4.271 1.00 94.12 408 PHE A N 1
ATOM 3095 C CA . PHE A 1 408 ? -1.923 -14.313 -4.881 1.00 94.12 408 PHE A CA 1
ATOM 3096 C C . PHE A 1 408 ? -1.099 -13.798 -6.065 1.00 94.12 408 PHE A C 1
ATOM 3098 O O . PHE A 1 408 ? 0.108 -14.000 -6.099 1.00 94.12 408 PHE A O 1
ATOM 3105 N N . GLY A 1 409 ? -1.740 -13.097 -7.006 1.00 91.12 409 GLY A N 1
ATOM 3106 C CA . GLY A 1 409 ? -1.043 -12.483 -8.134 1.00 91.12 409 GLY A CA 1
ATOM 3107 C C . GLY A 1 409 ? -0.007 -11.457 -7.678 1.00 91.12 409 GLY A C 1
ATOM 3108 O O . GLY A 1 409 ? 1.113 -11.484 -8.163 1.00 91.12 409 GLY A O 1
ATOM 3109 N N . HIS A 1 410 ? -0.355 -10.620 -6.696 1.00 87.44 410 HIS A N 1
ATOM 3110 C CA . HIS A 1 410 ? 0.532 -9.598 -6.143 1.00 87.44 410 HIS A CA 1
ATOM 3111 C C . HIS A 1 410 ? 1.833 -10.197 -5.602 1.00 87.44 410 HIS A C 1
ATOM 3113 O O . HIS A 1 410 ? 2.895 -9.802 -6.061 1.00 87.44 410 HIS A O 1
ATOM 3119 N N . VAL A 1 411 ? 1.764 -11.214 -4.733 1.00 91.44 411 VAL A N 1
ATOM 3120 C CA . VAL A 1 411 ? 2.970 -11.871 -4.189 1.00 91.44 411 VAL A CA 1
ATOM 3121 C C . VAL A 1 411 ? 3.852 -12.456 -5.301 1.00 91.44 411 VAL A C 1
ATOM 3123 O O . VAL A 1 411 ? 5.074 -12.393 -5.204 1.00 91.44 411 VAL A O 1
ATOM 3126 N N . LEU A 1 412 ? 3.258 -12.985 -6.378 1.00 91.56 412 LEU A N 1
ATOM 3127 C CA . LEU A 1 412 ? 4.021 -13.514 -7.513 1.00 91.56 412 LEU A CA 1
ATOM 3128 C C . LEU A 1 412 ? 4.685 -12.425 -8.368 1.00 91.56 412 LEU A C 1
ATOM 3130 O O . LEU A 1 412 ? 5.767 -12.650 -8.892 1.00 91.56 412 LEU A O 1
ATOM 3134 N N . THR A 1 413 ? 4.045 -11.266 -8.530 1.00 87.25 413 THR A N 1
ATOM 3135 C CA . THR A 1 413 ? 4.518 -10.206 -9.440 1.00 87.25 413 THR A CA 1
ATOM 3136 C C . THR A 1 413 ? 5.277 -9.070 -8.761 1.00 87.25 413 THR A C 1
ATOM 3138 O O . THR A 1 413 ? 5.804 -8.199 -9.452 1.00 87.25 413 THR A O 1
ATOM 3141 N N . THR A 1 414 ? 5.278 -9.020 -7.429 1.00 83.62 414 THR A N 1
ATOM 3142 C CA . THR A 1 414 ? 6.017 -8.014 -6.656 1.00 83.62 414 THR A CA 1
ATOM 3143 C C . THR A 1 414 ? 7.032 -8.697 -5.751 1.00 83.62 414 THR A C 1
ATOM 3145 O O . THR A 1 414 ? 8.220 -8.633 -6.034 1.00 83.62 414 THR A O 1
ATOM 3148 N N . THR A 1 415 ? 6.579 -9.485 -4.768 1.00 88.81 415 THR A N 1
ATOM 3149 C CA . THR A 1 415 ? 7.474 -10.066 -3.754 1.00 88.81 415 THR A CA 1
ATOM 3150 C C . THR A 1 415 ? 8.511 -11.005 -4.347 1.00 88.81 415 THR A C 1
ATOM 3152 O O . THR A 1 415 ? 9.623 -11.061 -3.843 1.00 88.81 415 THR A O 1
ATOM 3155 N N . LEU A 1 416 ? 8.163 -11.738 -5.407 1.00 90.88 416 LEU A N 1
ATOM 3156 C CA . LEU A 1 416 ? 9.077 -12.644 -6.100 1.00 90.88 416 LEU A CA 1
ATOM 3157 C C . LEU A 1 416 ? 9.894 -11.987 -7.214 1.00 90.88 416 LEU A C 1
ATOM 3159 O O . LEU A 1 416 ? 10.659 -12.696 -7.842 1.00 90.88 416 LEU A O 1
ATOM 3163 N N . VAL A 1 417 ? 9.761 -10.691 -7.491 1.00 87.88 417 VAL A N 1
ATOM 3164 C CA . VAL A 1 417 ? 10.507 -10.037 -8.578 1.00 87.88 417 VAL A CA 1
ATOM 3165 C C . VAL A 1 417 ? 11.450 -9.002 -7.982 1.00 87.88 417 VAL A C 1
ATOM 3167 O O . VAL A 1 417 ? 11.005 -7.992 -7.437 1.00 87.88 417 VAL A O 1
ATOM 3170 N N . ASP A 1 418 ? 12.752 -9.244 -8.092 1.00 85.75 418 ASP A N 1
ATOM 3171 C CA . ASP A 1 418 ? 13.776 -8.282 -7.713 1.00 85.75 418 ASP A CA 1
ATOM 3172 C C . ASP A 1 418 ? 13.947 -7.240 -8.807 1.00 85.75 418 ASP A C 1
ATOM 3174 O O . ASP A 1 418 ? 14.564 -7.454 -9.846 1.00 85.75 418 ASP A O 1
ATOM 3178 N N . ARG A 1 419 ? 13.401 -6.057 -8.556 1.00 78.69 419 ARG A N 1
ATOM 3179 C CA . ARG A 1 419 ? 13.454 -4.960 -9.521 1.00 78.69 419 ARG A CA 1
ATOM 3180 C C . ARG A 1 419 ? 14.813 -4.267 -9.560 1.00 78.69 419 ARG A C 1
ATOM 3182 O O . ARG A 1 419 ? 15.042 -3.479 -10.474 1.00 78.69 419 ARG A O 1
ATOM 3189 N N . THR A 1 420 ? 15.685 -4.547 -8.597 1.00 75.81 420 THR A N 1
ATOM 3190 C CA . THR A 1 420 ? 17.037 -3.986 -8.529 1.00 75.81 420 THR A CA 1
ATOM 3191 C C . THR A 1 420 ? 18.082 -4.885 -9.182 1.00 75.81 420 THR A C 1
ATOM 3193 O O . THR A 1 420 ? 19.197 -4.423 -9.429 1.00 75.81 420 THR A O 1
ATOM 3196 N N . ASP A 1 421 ? 17.726 -6.133 -9.510 1.00 81.94 421 ASP A N 1
ATOM 3197 C CA . ASP A 1 421 ? 18.654 -7.072 -10.128 1.00 81.94 421 ASP A CA 1
ATOM 3198 C C . ASP A 1 421 ? 19.011 -6.618 -11.560 1.00 81.94 421 ASP A C 1
ATOM 3200 O O . ASP A 1 421 ? 18.133 -6.517 -12.428 1.00 81.94 421 ASP A O 1
ATOM 3204 N N . PRO A 1 422 ? 20.301 -6.350 -11.849 1.00 83.81 422 PRO A N 1
ATOM 3205 C CA . PRO A 1 422 ? 20.749 -5.991 -13.190 1.00 83.81 422 PRO A CA 1
ATOM 3206 C C . PRO A 1 422 ? 20.533 -7.100 -14.229 1.00 83.81 422 PRO A C 1
ATOM 3208 O O . PRO A 1 422 ? 20.624 -6.812 -15.421 1.00 83.81 422 PRO A O 1
ATOM 3211 N N . SER A 1 423 ? 20.254 -8.345 -13.826 1.00 87.75 423 SER A N 1
ATOM 3212 C CA . SER A 1 423 ? 19.965 -9.457 -14.742 1.00 87.75 423 SER A CA 1
ATOM 3213 C C . SER A 1 423 ? 18.731 -9.212 -15.623 1.00 87.75 423 SER A C 1
ATOM 3215 O O . SER A 1 423 ? 18.677 -9.713 -16.749 1.00 87.75 423 SER A O 1
ATOM 3217 N N . HIS A 1 424 ? 17.791 -8.378 -15.163 1.00 87.19 424 HIS A N 1
ATOM 3218 C CA . HIS A 1 424 ? 16.612 -7.957 -15.928 1.00 87.19 424 HIS A CA 1
ATOM 3219 C C . HIS A 1 424 ? 16.929 -6.907 -17.001 1.00 87.19 424 HIS A C 1
ATOM 3221 O O . HIS A 1 424 ? 16.099 -6.656 -17.874 1.00 87.19 424 HIS A O 1
ATOM 3227 N N . LEU A 1 425 ? 18.106 -6.270 -16.966 1.00 88.50 425 LEU A N 1
ATOM 3228 C CA . LEU A 1 425 ? 18.513 -5.269 -17.953 1.00 88.50 425 LEU A CA 1
ATOM 3229 C C . LEU A 1 425 ? 19.173 -5.937 -19.164 1.00 88.50 425 LEU A C 1
ATOM 3231 O O . LEU A 1 425 ? 20.302 -6.425 -19.104 1.00 88.50 425 LEU A O 1
ATOM 3235 N N . VAL A 1 426 ? 18.497 -5.880 -20.308 1.00 90.44 426 VAL A N 1
ATOM 3236 C CA . VAL A 1 426 ? 18.955 -6.477 -21.563 1.00 90.44 426 VAL A CA 1
ATOM 3237 C C . VAL A 1 426 ? 19.427 -5.387 -22.514 1.00 90.44 426 VAL A C 1
ATOM 3239 O O . VAL A 1 426 ? 18.695 -4.454 -22.832 1.00 90.44 426 VAL A O 1
ATOM 3242 N N . THR A 1 427 ? 20.657 -5.505 -23.013 1.00 91.31 427 THR A N 1
ATOM 3243 C CA . THR A 1 427 ? 21.140 -4.639 -24.098 1.00 91.31 427 THR A CA 1
ATOM 3244 C C . THR A 1 427 ? 20.840 -5.292 -25.439 1.00 91.31 427 THR A C 1
ATOM 3246 O O . THR A 1 427 ? 21.449 -6.301 -25.788 1.00 91.31 427 THR A O 1
ATOM 3249 N N . LEU A 1 428 ? 19.926 -4.698 -26.198 1.00 91.44 428 LEU A N 1
ATOM 3250 C CA . LEU A 1 428 ? 19.576 -5.115 -27.548 1.00 91.44 428 LEU A CA 1
ATOM 3251 C C . LEU A 1 428 ? 20.414 -4.331 -28.559 1.00 91.44 428 LEU A C 1
ATOM 3253 O O . LEU A 1 428 ? 20.520 -3.107 -28.475 1.00 91.44 428 LEU A O 1
ATOM 3257 N N . VAL A 1 429 ? 21.004 -5.043 -29.516 1.00 91.12 429 VAL A N 1
ATOM 3258 C CA . VAL A 1 429 ? 21.681 -4.458 -30.681 1.00 91.12 429 VAL A CA 1
ATOM 3259 C C . VAL A 1 429 ? 20.740 -4.595 -31.874 1.00 91.12 429 VAL A C 1
ATOM 3261 O O . VAL A 1 429 ? 20.066 -5.617 -32.016 1.00 91.12 429 VAL A O 1
ATOM 3264 N N . LYS A 1 430 ? 20.680 -3.570 -32.724 1.00 90.56 430 LYS A N 1
ATOM 3265 C CA . LYS A 1 430 ? 19.798 -3.543 -33.891 1.00 90.56 430 LYS A CA 1
ATOM 3266 C C . LYS A 1 430 ? 20.022 -4.767 -34.783 1.00 90.56 430 LYS A C 1
ATOM 3268 O O . LYS A 1 430 ? 21.163 -5.113 -35.090 1.00 90.56 430 LYS A O 1
ATOM 3273 N N . ASP A 1 431 ? 18.924 -5.413 -35.162 1.00 91.88 431 ASP A N 1
ATOM 3274 C CA . ASP A 1 431 ? 18.857 -6.623 -35.986 1.00 91.88 431 ASP A CA 1
ATOM 3275 C C . ASP A 1 431 ? 19.627 -7.836 -35.419 1.00 91.88 431 ASP A C 1
ATOM 3277 O O . ASP A 1 431 ? 19.888 -8.803 -36.141 1.00 91.88 431 ASP A O 1
ATOM 3281 N N . GLN A 1 432 ? 19.988 -7.821 -34.128 1.00 93.12 432 GLN A N 1
ATOM 3282 C CA . GLN A 1 432 ? 20.622 -8.954 -33.454 1.00 93.12 432 GLN A CA 1
ATOM 3283 C C . GLN A 1 432 ? 19.659 -9.617 -32.460 1.00 93.12 432 GLN A C 1
ATOM 3285 O O . GLN A 1 432 ? 19.127 -8.932 -31.584 1.00 93.12 432 GLN A O 1
ATOM 3290 N N . PRO A 1 433 ? 19.458 -10.945 -32.556 1.00 93.31 433 PRO A N 1
ATOM 3291 C CA . PRO A 1 433 ? 18.637 -11.680 -31.605 1.00 93.31 433 PRO A CA 1
ATOM 3292 C C . PRO A 1 433 ? 19.362 -11.840 -30.263 1.00 93.31 433 PRO A C 1
ATOM 3294 O O . PRO A 1 433 ? 20.531 -12.231 -30.222 1.00 93.31 433 PRO A O 1
ATOM 3297 N N . VAL A 1 434 ? 18.652 -11.582 -29.166 1.00 94.19 434 VAL A N 1
ATOM 3298 C CA . VAL A 1 434 ? 19.134 -11.767 -27.792 1.00 94.19 434 VAL A CA 1
ATOM 3299 C C . VAL A 1 434 ? 18.156 -12.651 -27.025 1.00 94.19 434 VAL A C 1
ATOM 3301 O O . VAL A 1 434 ? 16.965 -12.357 -26.963 1.00 94.19 434 VAL A O 1
ATOM 3304 N N . GLU A 1 435 ? 18.649 -13.735 -26.430 1.00 92.81 435 GLU A N 1
ATOM 3305 C CA . GLU A 1 435 ? 17.837 -14.620 -25.592 1.00 92.81 435 GLU A CA 1
ATOM 3306 C C . GLU A 1 435 ? 17.655 -14.033 -24.190 1.00 92.81 435 GLU A C 1
ATOM 3308 O O . GLU A 1 435 ? 18.628 -13.710 -23.505 1.00 92.81 435 GLU A O 1
ATOM 3313 N N . HIS A 1 436 ? 16.406 -13.917 -23.745 1.00 91.00 436 HIS A N 1
ATOM 3314 C CA . HIS A 1 436 ? 16.071 -13.484 -22.394 1.00 91.00 436 HIS A CA 1
ATOM 3315 C C . HIS A 1 436 ? 14.697 -14.015 -21.960 1.00 91.00 436 HIS A C 1
ATOM 3317 O O . HIS A 1 436 ? 13.749 -14.031 -22.744 1.00 91.00 436 HIS A O 1
ATOM 3323 N N . ALA A 1 437 ? 14.582 -14.462 -20.704 1.00 84.88 437 ALA A N 1
ATOM 3324 C CA . ALA A 1 437 ? 13.346 -14.999 -20.117 1.00 84.88 437 ALA A CA 1
ATOM 3325 C C . ALA A 1 437 ? 12.645 -16.091 -20.967 1.00 84.88 437 ALA A C 1
ATOM 3327 O O . ALA A 1 437 ? 11.415 -16.170 -20.991 1.00 84.88 437 ALA A O 1
ATOM 3328 N N . GLY A 1 438 ? 13.406 -16.919 -21.697 1.00 87.75 438 GLY A N 1
ATOM 3329 C CA . GLY A 1 438 ? 12.875 -17.961 -22.595 1.00 87.75 438 GLY A CA 1
ATOM 3330 C C . GLY A 1 438 ? 12.276 -17.432 -23.907 1.00 87.75 438 GLY A C 1
ATOM 3331 O O . GLY A 1 438 ? 11.422 -18.085 -24.504 1.00 87.75 438 GLY A O 1
ATOM 3332 N N . HIS A 1 439 ? 12.656 -16.220 -24.322 1.00 92.06 439 HIS A N 1
ATOM 3333 C CA . HIS A 1 439 ? 12.233 -15.584 -25.570 1.00 92.06 439 HIS A CA 1
ATOM 3334 C C . HIS A 1 439 ? 13.458 -15.040 -26.305 1.00 92.06 439 HIS A C 1
ATOM 3336 O O . HIS A 1 439 ? 14.471 -14.715 -25.687 1.00 92.06 439 HIS A O 1
ATOM 3342 N N . VAL A 1 440 ? 13.346 -14.901 -27.622 1.00 94.69 440 VAL A N 1
ATOM 3343 C CA . VAL A 1 440 ? 14.339 -14.222 -28.456 1.00 94.69 440 VAL A CA 1
ATOM 3344 C C . VAL A 1 440 ? 13.825 -12.821 -28.765 1.00 94.69 440 VAL A C 1
ATOM 3346 O O . VAL A 1 440 ? 12.773 -12.666 -29.387 1.00 94.69 440 VAL A O 1
ATOM 3349 N N . LEU A 1 441 ? 14.557 -11.812 -28.306 1.00 95.19 441 LEU A N 1
ATOM 3350 C CA . LEU A 1 441 ? 14.246 -10.396 -28.468 1.00 95.19 441 LEU A CA 1
ATOM 3351 C C . LEU A 1 441 ? 15.123 -9.799 -29.568 1.00 95.19 441 LEU A C 1
ATOM 3353 O O . LEU A 1 441 ? 16.348 -9.911 -29.503 1.00 95.19 441 LEU A O 1
ATOM 3357 N N . THR A 1 442 ? 14.514 -9.126 -30.540 1.00 94.25 442 THR A N 1
ATOM 3358 C CA . THR A 1 442 ? 15.237 -8.474 -31.640 1.00 94.25 442 THR A CA 1
ATOM 3359 C C . THR A 1 442 ? 14.799 -7.021 -31.757 1.00 94.25 442 THR A C 1
ATOM 3361 O O . THR A 1 442 ? 13.640 -6.741 -32.050 1.00 94.25 442 THR A O 1
ATOM 3364 N N . PHE A 1 443 ? 15.724 -6.082 -31.549 1.00 93.69 443 PHE A N 1
ATOM 3365 C CA . PHE A 1 443 ? 15.467 -4.659 -31.786 1.00 93.69 443 PHE A CA 1
ATOM 3366 C C . PHE A 1 443 ? 15.516 -4.369 -33.290 1.00 93.69 443 PHE A C 1
ATOM 3368 O O . PHE A 1 443 ? 16.573 -4.502 -33.902 1.00 93.69 443 PHE A O 1
ATOM 3375 N N . THR A 1 444 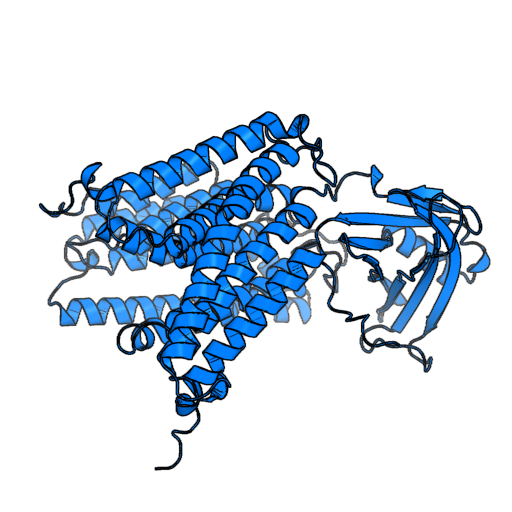? 14.393 -3.983 -33.892 1.00 91.50 444 THR A N 1
ATOM 3376 C CA . THR A 1 444 ? 14.279 -3.789 -35.351 1.00 91.50 444 THR A CA 1
ATOM 3377 C C . THR A 1 444 ? 14.396 -2.324 -35.768 1.00 91.50 444 THR A C 1
ATOM 3379 O O . THR A 1 444 ? 14.813 -2.011 -36.884 1.00 91.50 444 THR A O 1
ATOM 3382 N N . GLY A 1 445 ? 14.100 -1.391 -34.865 1.00 88.62 445 GLY A N 1
ATOM 3383 C CA . GLY A 1 445 ? 14.285 0.033 -35.116 1.00 88.62 445 GLY A CA 1
ATOM 3384 C C . GLY A 1 445 ? 13.470 0.916 -34.189 1.00 88.62 445 GLY A C 1
ATOM 3385 O O . GLY A 1 445 ? 12.806 0.443 -33.272 1.00 88.62 445 GLY A O 1
ATOM 3386 N N . LEU A 1 446 ? 13.519 2.220 -34.439 1.00 87.69 446 LEU A N 1
ATOM 3387 C CA . LEU A 1 446 ? 12.753 3.210 -33.694 1.00 87.69 446 LEU A CA 1
ATOM 3388 C C . LEU A 1 446 ? 11.849 4.012 -34.628 1.00 87.69 446 LEU A C 1
ATOM 3390 O O . LEU A 1 446 ? 12.135 4.168 -35.813 1.00 87.69 446 LEU A O 1
ATOM 3394 N N . GLU A 1 447 ? 10.771 4.533 -34.068 1.00 86.88 447 GLU A N 1
ATOM 3395 C CA . GLU A 1 447 ? 9.799 5.389 -34.733 1.00 86.88 447 GLU A CA 1
ATOM 3396 C C . GLU A 1 447 ? 9.608 6.651 -33.895 1.00 86.88 447 GLU A C 1
ATOM 3398 O O . GLU A 1 447 ? 9.467 6.574 -32.675 1.00 86.88 447 GLU A O 1
ATOM 3403 N N . ILE A 1 448 ? 9.611 7.816 -34.538 1.00 83.94 448 ILE A N 1
ATOM 3404 C CA . ILE A 1 448 ? 9.435 9.107 -33.871 1.00 83.94 448 ILE A CA 1
ATOM 3405 C C . ILE A 1 448 ? 8.113 9.691 -34.332 1.00 83.94 448 ILE A C 1
ATOM 3407 O O . ILE A 1 448 ? 7.878 9.820 -35.530 1.00 83.94 448 ILE A O 1
ATOM 3411 N N . ILE A 1 449 ? 7.275 10.049 -33.370 1.00 85.44 449 ILE A N 1
ATOM 3412 C CA . ILE A 1 449 ? 5.954 10.615 -33.607 1.00 85.44 449 ILE A CA 1
ATOM 3413 C C . ILE A 1 449 ? 5.889 11.930 -32.833 1.00 85.44 449 ILE A C 1
ATOM 3415 O O . ILE A 1 449 ? 5.924 11.938 -31.601 1.00 85.44 449 ILE A O 1
ATOM 3419 N N . ASP A 1 450 ? 5.825 13.051 -33.546 1.00 84.31 450 ASP A N 1
ATOM 3420 C CA . ASP A 1 450 ? 5.638 14.369 -32.934 1.00 84.31 450 ASP A CA 1
ATOM 3421 C C . ASP A 1 450 ? 4.166 14.609 -32.578 1.00 84.31 450 ASP A C 1
ATOM 3423 O O . ASP A 1 450 ? 3.262 14.013 -33.160 1.00 84.31 450 ASP A O 1
ATOM 3427 N N . SER A 1 451 ? 3.906 15.554 -31.673 1.00 84.38 451 SER A N 1
ATOM 3428 C CA . SER A 1 451 ? 2.539 15.915 -31.260 1.00 84.38 451 SER A CA 1
ATOM 3429 C C . SER A 1 451 ? 1.618 16.397 -32.389 1.00 84.38 451 SER A C 1
ATOM 3431 O O . SER A 1 451 ? 0.397 16.393 -32.240 1.00 84.38 451 SER A O 1
ATOM 3433 N N . SER A 1 452 ? 2.186 16.815 -33.524 1.00 82.75 452 SER A N 1
ATOM 3434 C CA . SER A 1 452 ? 1.433 17.209 -34.719 1.00 82.75 452 SER A CA 1
ATOM 3435 C C . SER A 1 452 ? 0.994 16.037 -35.607 1.00 82.75 452 SER A C 1
ATOM 3437 O O . SER A 1 452 ? 0.222 16.249 -36.544 1.00 82.75 452 SER A O 1
ATOM 3439 N N . ASP A 1 453 ? 1.505 14.833 -35.352 1.00 83.94 453 ASP A N 1
ATOM 3440 C CA . ASP A 1 453 ? 1.201 13.640 -36.136 1.00 83.94 453 ASP A CA 1
ATOM 3441 C C . ASP A 1 453 ? -0.217 13.112 -35.817 1.00 83.94 453 ASP A C 1
ATOM 3443 O O . ASP A 1 453 ? -0.589 13.034 -34.642 1.00 83.94 453 ASP A O 1
ATOM 3447 N N . PRO A 1 454 ? -1.034 12.741 -36.824 1.00 81.31 454 PRO A N 1
ATOM 3448 C CA . PRO A 1 454 ? -2.348 12.134 -36.600 1.00 81.31 454 PRO A CA 1
ATOM 3449 C C . PRO A 1 454 ? -2.336 10.857 -35.746 1.00 81.31 454 PRO A C 1
ATOM 3451 O O . PRO A 1 454 ? -3.339 10.576 -35.091 1.00 81.31 454 PRO A O 1
ATOM 3454 N N . ASP A 1 455 ? -1.234 10.102 -35.757 1.00 77.38 455 ASP A N 1
ATOM 3455 C CA . ASP A 1 455 ? -1.060 8.849 -35.014 1.00 77.38 455 ASP A CA 1
ATOM 3456 C C . ASP A 1 455 ? -0.485 9.079 -33.593 1.00 77.38 455 ASP A C 1
ATOM 3458 O O . ASP A 1 455 ? -0.164 8.128 -32.866 1.00 77.38 455 ASP A O 1
ATOM 3462 N N . TYR A 1 456 ? -0.371 10.344 -33.161 1.00 82.19 456 TYR A N 1
ATOM 3463 C CA . TYR A 1 456 ? 0.019 10.710 -31.802 1.00 82.19 456 TYR A CA 1
ATOM 3464 C C . TYR A 1 456 ? -1.149 10.591 -30.814 1.00 82.19 456 TYR A C 1
ATOM 3466 O O . TYR A 1 456 ? -2.084 11.390 -30.790 1.00 82.19 456 TYR A O 1
ATOM 3474 N N . ASP A 1 457 ? -1.062 9.594 -29.937 1.00 77.25 457 ASP A N 1
ATOM 3475 C CA . ASP A 1 457 ? -2.132 9.250 -28.993 1.00 77.25 457 ASP A CA 1
ATOM 3476 C C . ASP A 1 457 ? -2.106 10.035 -27.665 1.00 77.25 457 ASP A C 1
ATOM 3478 O O . ASP A 1 457 ? -2.981 9.836 -26.816 1.00 77.25 457 ASP A O 1
ATOM 3482 N N . TYR A 1 458 ? -1.094 10.872 -27.422 1.00 77.12 458 TYR A N 1
ATOM 3483 C CA . TYR A 1 458 ? -0.879 11.505 -26.117 1.00 77.12 458 TYR A CA 1
ATOM 3484 C C . TYR A 1 458 ? -1.286 12.983 -26.145 1.00 77.12 458 TYR A C 1
ATOM 3486 O O . TYR A 1 458 ? -1.007 13.709 -27.084 1.00 77.12 458 TYR A O 1
ATOM 3494 N N . SER A 1 459 ? -1.958 13.466 -25.098 1.00 75.62 459 SER A N 1
ATOM 3495 C CA . SER A 1 459 ? -2.409 14.870 -25.025 1.00 75.62 459 SER A CA 1
ATOM 3496 C C . SER A 1 459 ? -1.551 15.752 -24.118 1.00 75.62 459 SER A C 1
ATOM 3498 O O . SER A 1 459 ? -1.881 16.915 -23.905 1.00 75.62 459 SER A O 1
ATOM 3500 N N . ILE A 1 460 ? -0.535 15.169 -23.484 1.00 75.56 460 ILE A N 1
ATOM 3501 C CA . ILE A 1 460 ? 0.228 15.786 -22.390 1.00 75.56 460 ILE A CA 1
ATOM 3502 C C . ILE A 1 460 ? 1.696 16.035 -22.732 1.00 75.56 460 ILE A C 1
ATOM 3504 O O . ILE A 1 460 ? 2.342 16.786 -22.012 1.00 75.56 460 ILE A O 1
ATOM 3508 N N . ALA A 1 461 ? 2.207 15.401 -23.783 1.00 81.62 461 ALA A N 1
ATOM 3509 C CA . ALA A 1 461 ? 3.605 15.439 -24.186 1.00 81.62 461 ALA A CA 1
ATOM 3510 C C . ALA A 1 461 ? 3.730 16.028 -25.601 1.00 81.62 461 ALA A C 1
ATOM 3512 O O . ALA A 1 461 ? 2.748 16.125 -26.339 1.00 81.62 461 ALA A O 1
ATOM 3513 N N . ASP A 1 462 ? 4.946 16.427 -25.961 1.00 84.00 462 ASP A N 1
ATOM 3514 C CA . ASP A 1 462 ? 5.258 17.127 -27.209 1.00 84.00 462 ASP A CA 1
ATOM 3515 C C . ASP A 1 462 ? 5.683 16.172 -28.339 1.00 84.00 462 ASP A C 1
ATOM 3517 O O . ASP A 1 462 ? 5.753 16.573 -29.503 1.00 84.00 462 ASP A O 1
ATOM 3521 N N . GLY A 1 463 ? 5.933 14.902 -28.008 1.00 85.44 463 GLY A N 1
ATOM 3522 C CA . GLY A 1 463 ? 6.264 13.819 -28.937 1.00 85.44 463 GLY A CA 1
ATOM 3523 C C . GLY A 1 463 ? 6.508 12.488 -28.217 1.00 85.44 463 GLY A C 1
ATOM 3524 O O . GLY A 1 463 ? 6.478 12.422 -26.985 1.00 85.44 463 GLY A O 1
ATOM 3525 N N . ILE A 1 464 ? 6.718 11.413 -28.977 1.00 86.31 464 ILE A N 1
ATOM 3526 C CA . ILE A 1 464 ? 7.107 10.089 -28.479 1.00 86.31 464 ILE A CA 1
ATOM 3527 C C . ILE A 1 464 ? 8.107 9.420 -29.424 1.00 86.31 464 ILE A C 1
ATOM 3529 O O . ILE A 1 464 ? 7.980 9.490 -30.644 1.00 86.31 464 ILE A O 1
ATOM 3533 N N . VAL A 1 465 ? 9.075 8.720 -28.847 1.00 86.44 465 VAL A N 1
ATOM 3534 C CA . VAL A 1 465 ? 9.959 7.786 -29.551 1.00 86.44 465 VAL A CA 1
ATOM 3535 C C . VAL A 1 465 ? 9.537 6.374 -29.176 1.00 86.44 465 VAL A C 1
ATOM 3537 O O . VAL A 1 465 ? 9.567 6.044 -27.999 1.00 86.44 465 VAL A O 1
ATOM 3540 N N . LYS A 1 466 ? 9.162 5.529 -30.131 1.00 88.56 466 LYS A N 1
ATOM 3541 C CA . LYS A 1 466 ? 8.837 4.112 -29.907 1.00 88.56 466 LYS A CA 1
ATOM 3542 C C . LYS A 1 466 ? 9.982 3.231 -30.390 1.00 88.56 466 LYS A C 1
ATOM 3544 O O . LYS A 1 466 ? 10.531 3.480 -31.456 1.00 88.56 466 LYS A O 1
ATOM 3549 N N . PHE A 1 467 ? 10.321 2.194 -29.636 1.00 88.88 467 PHE A N 1
ATOM 3550 C CA . PHE A 1 467 ? 11.364 1.228 -29.980 1.00 88.88 467 PHE A CA 1
ATOM 3551 C C . PHE A 1 467 ? 10.704 -0.094 -30.331 1.00 88.88 467 PHE A C 1
ATOM 3553 O O . PHE A 1 467 ? 10.086 -0.710 -29.475 1.00 88.88 467 PHE A O 1
ATOM 3560 N N . HIS A 1 468 ? 10.828 -0.534 -31.575 1.00 92.56 468 HIS A N 1
ATOM 3561 C CA . HIS A 1 468 ? 10.247 -1.783 -32.048 1.00 92.56 468 HIS A CA 1
ATOM 3562 C C . HIS A 1 468 ? 11.138 -2.955 -31.644 1.00 92.56 468 HIS A C 1
ATOM 3564 O O . HIS A 1 468 ? 12.293 -3.054 -32.067 1.00 92.56 468 HIS A O 1
ATOM 3570 N N . VAL A 1 469 ? 10.599 -3.829 -30.798 1.00 93.56 469 VAL A N 1
ATOM 3571 C CA . VAL A 1 469 ? 11.253 -5.061 -30.358 1.00 93.56 469 VAL A CA 1
ATOM 3572 C C . VAL A 1 469 ? 10.360 -6.237 -30.729 1.00 93.56 469 VAL A C 1
ATOM 3574 O O . VAL A 1 469 ? 9.262 -6.401 -30.194 1.00 93.56 469 VAL A O 1
ATOM 3577 N N . ASP A 1 470 ? 10.841 -7.065 -31.647 1.00 94.88 470 ASP A N 1
ATOM 3578 C CA . ASP A 1 470 ? 10.176 -8.305 -32.024 1.00 94.88 470 ASP A CA 1
ATOM 3579 C C . ASP A 1 470 ? 10.482 -9.389 -30.993 1.00 94.88 470 ASP A C 1
ATOM 3581 O O . ASP A 1 470 ? 11.637 -9.605 -30.616 1.00 94.88 470 ASP A O 1
ATOM 3585 N N . VAL A 1 471 ? 9.436 -10.083 -30.550 1.00 94.25 471 VAL A N 1
ATOM 3586 C CA . VAL A 1 471 ? 9.512 -11.178 -29.584 1.00 94.25 471 VAL A CA 1
ATOM 3587 C C . VAL A 1 471 ? 9.195 -12.484 -30.300 1.00 94.25 471 VAL A C 1
ATOM 3589 O O . VAL A 1 471 ? 8.104 -12.664 -30.845 1.00 94.25 471 VAL A O 1
ATOM 3592 N N . SER A 1 472 ? 10.149 -13.410 -30.285 1.00 93.62 472 SER A N 1
ATOM 3593 C CA . SER A 1 472 ? 10.019 -14.751 -30.864 1.00 93.62 472 SER A CA 1
ATOM 3594 C C . SER A 1 472 ? 10.203 -15.838 -29.802 1.00 93.62 472 SER A C 1
ATOM 3596 O O . SER A 1 472 ? 10.782 -15.592 -28.743 1.00 93.62 472 SER A O 1
ATOM 3598 N N . ASP A 1 473 ? 9.698 -17.045 -30.066 1.00 91.06 473 ASP A N 1
ATOM 3599 C CA . ASP A 1 473 ? 9.969 -18.212 -29.218 1.00 91.06 473 ASP A CA 1
ATOM 3600 C C . ASP A 1 473 ? 11.428 -18.694 -29.369 1.00 91.06 473 ASP A C 1
ATOM 3602 O O . ASP A 1 473 ? 12.153 -18.262 -30.266 1.00 91.06 473 ASP A O 1
ATOM 3606 N N . GLU A 1 474 ? 11.862 -19.625 -28.514 1.00 88.44 474 GLU A N 1
ATOM 3607 C CA . GLU A 1 474 ? 13.203 -20.240 -28.591 1.00 88.44 474 GLU A CA 1
ATOM 3608 C C . GLU A 1 474 ? 13.464 -20.982 -29.920 1.00 88.44 474 GLU A C 1
ATOM 3610 O O . GLU A 1 474 ? 14.607 -21.275 -30.261 1.00 88.44 474 GLU A O 1
ATOM 3615 N N . ASN A 1 475 ? 12.417 -21.278 -30.700 1.00 86.44 475 ASN A N 1
ATOM 3616 C CA . ASN A 1 475 ? 12.528 -21.901 -32.019 1.00 86.44 475 ASN A CA 1
ATOM 3617 C C . ASN A 1 475 ? 12.583 -20.867 -33.163 1.00 86.44 475 ASN A C 1
ATOM 3619 O O . ASN A 1 475 ? 12.652 -21.260 -34.329 1.00 86.44 475 ASN A O 1
ATOM 3623 N N . GLY A 1 476 ? 12.541 -19.566 -32.853 1.00 82.25 476 GLY A N 1
ATOM 3624 C CA . GLY A 1 476 ? 12.552 -18.467 -33.820 1.00 82.25 476 GLY A CA 1
ATOM 3625 C C . GLY A 1 476 ? 11.195 -18.151 -34.460 1.00 82.25 476 GLY A C 1
ATOM 3626 O O . GLY A 1 476 ? 11.146 -17.428 -35.454 1.00 82.25 476 GLY A O 1
ATOM 3627 N N . ASN A 1 477 ? 10.086 -18.675 -33.933 1.00 90.75 477 ASN A N 1
ATOM 3628 C CA . ASN A 1 477 ? 8.749 -18.313 -34.395 1.00 90.75 477 ASN A CA 1
ATOM 3629 C C . ASN A 1 477 ? 8.331 -16.972 -33.792 1.00 90.75 477 ASN A C 1
ATOM 3631 O O . ASN A 1 477 ? 8.299 -16.819 -32.572 1.00 90.75 477 ASN A O 1
ATOM 3635 N N . TYR A 1 478 ? 7.939 -16.034 -34.651 1.00 92.81 478 TYR A N 1
ATOM 3636 C CA . TYR A 1 478 ? 7.397 -14.740 -34.246 1.00 92.81 478 TYR A CA 1
ATOM 3637 C C . TYR A 1 478 ? 6.149 -14.895 -33.363 1.00 92.81 478 TYR A C 1
ATOM 3639 O O . TYR A 1 478 ? 5.228 -15.641 -33.716 1.00 92.81 478 TYR A O 1
ATOM 3647 N N . ILE A 1 479 ? 6.102 -14.162 -32.247 1.00 91.50 479 ILE A N 1
ATOM 3648 C CA . ILE A 1 479 ? 4.962 -14.154 -31.326 1.00 91.50 479 ILE A CA 1
ATOM 3649 C C . ILE A 1 479 ? 4.236 -12.805 -31.347 1.00 91.50 479 ILE A C 1
ATOM 3651 O O . ILE A 1 479 ? 3.025 -12.775 -31.569 1.00 91.50 479 ILE A O 1
ATOM 3655 N N . ASP A 1 480 ? 4.953 -11.714 -31.076 1.00 92.38 480 ASP A N 1
ATOM 3656 C CA . ASP A 1 480 ? 4.396 -10.360 -30.955 1.00 92.38 480 ASP A CA 1
ATOM 3657 C C . ASP A 1 480 ? 5.496 -9.306 -31.171 1.00 92.38 480 ASP A C 1
ATOM 3659 O O . ASP A 1 480 ? 6.686 -9.618 -31.094 1.00 92.38 480 ASP A O 1
ATOM 3663 N N . THR A 1 481 ? 5.103 -8.054 -31.395 1.00 93.12 481 THR A N 1
ATOM 3664 C CA . THR A 1 481 ? 6.010 -6.897 -31.409 1.00 93.12 481 THR A CA 1
ATOM 3665 C C . THR A 1 481 ? 5.610 -5.949 -30.287 1.00 93.12 481 THR A C 1
ATOM 3667 O O . THR A 1 481 ? 4.466 -5.480 -30.214 1.00 93.12 481 THR A O 1
ATOM 3670 N N . VAL A 1 482 ? 6.564 -5.647 -29.410 1.00 92.75 482 VAL A N 1
ATOM 3671 C CA . VAL A 1 482 ? 6.399 -4.665 -28.337 1.00 92.75 482 VAL A CA 1
ATOM 3672 C C . VAL A 1 482 ? 7.092 -3.365 -28.712 1.00 92.75 482 VAL A C 1
ATOM 3674 O O . VAL A 1 482 ? 8.142 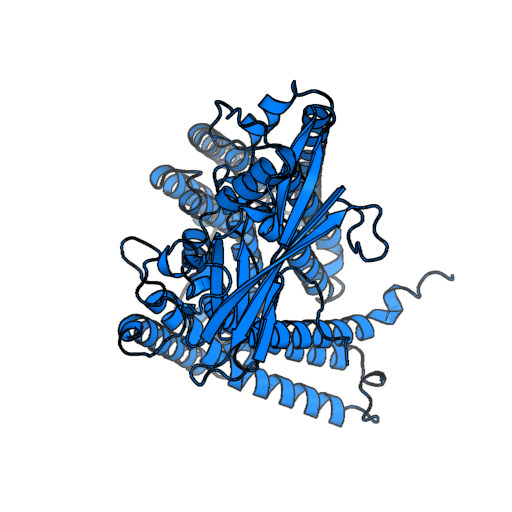-3.355 -29.351 1.00 92.75 482 VAL A O 1
ATOM 3677 N N . THR A 1 483 ? 6.475 -2.258 -28.321 1.00 91.62 483 THR A N 1
ATOM 3678 C CA . THR A 1 483 ? 6.908 -0.903 -28.650 1.00 91.62 483 THR A CA 1
ATOM 3679 C C . THR A 1 483 ? 7.036 -0.049 -27.389 1.00 91.62 483 THR A C 1
ATOM 3681 O O . THR A 1 483 ? 6.258 0.901 -27.235 1.00 91.62 483 THR A O 1
ATOM 3684 N N . PRO A 1 484 ? 7.948 -0.373 -26.446 1.00 89.44 484 PRO A N 1
ATOM 3685 C CA . PRO A 1 484 ? 8.239 0.538 -25.343 1.00 89.44 484 PRO A CA 1
ATOM 3686 C C . PRO A 1 484 ? 8.723 1.880 -25.903 1.00 89.44 484 PRO A C 1
ATOM 3688 O O . PRO A 1 484 ? 9.298 1.938 -26.995 1.00 89.44 484 PRO A O 1
ATOM 3691 N N . GLY A 1 485 ? 8.464 2.975 -25.192 1.00 86.50 485 GLY A N 1
ATOM 3692 C CA . GLY A 1 485 ? 8.678 4.307 -25.750 1.00 86.50 485 GLY A CA 1
ATOM 3693 C C . GLY A 1 485 ? 9.204 5.345 -24.776 1.00 86.50 485 GLY A C 1
ATOM 3694 O O . GLY A 1 485 ? 9.350 5.094 -23.587 1.00 86.50 485 GLY A O 1
ATOM 3695 N N . ILE A 1 486 ? 9.517 6.527 -25.297 1.00 84.38 486 ILE A N 1
ATOM 3696 C CA . ILE A 1 486 ? 9.961 7.684 -24.525 1.00 84.38 486 ILE A CA 1
ATOM 3697 C C . ILE A 1 486 ? 9.101 8.878 -24.913 1.00 84.38 486 ILE A C 1
ATOM 3699 O O . ILE A 1 486 ? 9.178 9.339 -26.051 1.00 84.38 486 ILE A O 1
ATOM 3703 N N . LEU A 1 487 ? 8.309 9.396 -23.978 1.00 83.62 487 LEU A N 1
ATOM 3704 C CA . LEU A 1 487 ? 7.620 10.672 -24.145 1.00 83.62 487 LEU A CA 1
ATOM 3705 C C . LEU A 1 487 ? 8.599 11.833 -24.013 1.00 83.62 487 LEU A C 1
ATOM 3707 O O . LEU A 1 487 ? 9.478 11.832 -23.147 1.00 83.62 487 LEU A O 1
ATOM 3711 N N . ARG A 1 488 ? 8.389 12.841 -24.856 1.00 83.25 488 ARG A N 1
ATOM 3712 C CA . ARG A 1 488 ? 9.141 14.091 -24.884 1.00 83.25 488 ARG A CA 1
ATOM 3713 C C . ARG A 1 488 ? 8.326 15.207 -24.231 1.00 83.25 488 ARG A C 1
ATOM 3715 O O . ARG A 1 488 ? 7.180 15.410 -24.620 1.00 83.25 488 ARG A O 1
ATOM 3722 N N . PHE A 1 489 ? 8.916 15.931 -23.283 1.00 82.31 489 PHE A N 1
ATOM 3723 C CA . PHE A 1 489 ? 8.344 17.159 -22.724 1.00 82.31 489 PHE A CA 1
ATOM 3724 C C . PHE A 1 489 ? 9.334 18.307 -22.912 1.00 82.31 489 PHE A C 1
ATOM 3726 O O . PHE A 1 489 ? 10.410 18.307 -22.307 1.00 82.31 489 PHE A O 1
ATOM 3733 N N . ASP A 1 490 ? 8.968 19.272 -23.741 1.00 80.94 490 ASP A N 1
ATOM 3734 C CA . ASP A 1 490 ? 9.810 20.395 -24.122 1.00 80.94 490 ASP A CA 1
ATOM 3735 C C . ASP A 1 490 ? 9.598 21.543 -23.125 1.00 80.94 490 ASP A C 1
ATOM 3737 O O . ASP A 1 490 ? 8.483 22.014 -22.886 1.00 80.94 490 ASP A O 1
ATOM 3741 N N . THR A 1 491 ? 10.675 22.012 -22.497 1.00 76.19 491 THR A N 1
ATOM 3742 C CA . THR A 1 491 ? 10.601 23.118 -21.541 1.00 76.19 491 THR A CA 1
ATOM 3743 C C . THR A 1 491 ? 10.792 24.469 -22.238 1.00 76.19 491 THR A C 1
ATOM 3745 O O . THR A 1 491 ? 11.494 24.568 -23.249 1.00 76.19 491 THR A O 1
ATOM 3748 N N . PRO A 1 492 ? 10.281 25.576 -21.661 1.00 71.38 492 PRO A N 1
ATOM 3749 C CA . PRO A 1 492 ? 10.549 26.921 -22.178 1.00 71.38 492 PRO A CA 1
ATOM 3750 C C . PRO A 1 492 ? 12.037 27.308 -22.202 1.00 71.38 492 PRO A C 1
ATOM 3752 O O . PRO A 1 492 ? 12.413 28.235 -22.916 1.00 71.38 492 PRO A O 1
ATOM 3755 N N . SER A 1 493 ? 12.887 26.627 -21.422 1.00 73.25 493 SER A N 1
ATOM 3756 C CA . SER A 1 493 ? 14.344 26.810 -21.437 1.00 73.25 493 SER A CA 1
ATOM 3757 C C . SER A 1 493 ? 15.039 26.086 -22.598 1.00 73.25 493 SER A C 1
ATOM 3759 O O . SER A 1 493 ? 16.248 26.241 -22.759 1.00 73.25 493 SER A O 1
ATOM 3761 N N . GLY A 1 494 ? 14.294 25.324 -23.409 1.00 70.69 494 GLY A N 1
ATOM 3762 C CA . GLY A 1 494 ? 14.819 24.505 -24.502 1.00 70.69 494 GLY A CA 1
ATOM 3763 C C . GLY A 1 494 ? 15.378 23.154 -24.049 1.00 70.69 494 GLY A C 1
ATOM 3764 O O . GLY A 1 494 ? 16.006 22.465 -24.849 1.00 70.69 494 GLY A O 1
ATOM 3765 N N . ALA A 1 495 ? 15.178 22.775 -22.783 1.00 71.94 495 ALA A N 1
ATOM 3766 C CA . ALA A 1 495 ? 15.510 21.442 -22.301 1.00 71.94 495 ALA A CA 1
ATOM 3767 C C . ALA A 1 495 ? 14.392 20.459 -22.666 1.00 71.94 495 ALA A C 1
ATOM 3769 O O . ALA A 1 495 ? 13.228 20.834 -22.783 1.00 71.94 495 ALA A O 1
ATOM 3770 N N . VAL A 1 496 ? 14.750 19.188 -22.811 1.00 73.44 496 VAL A N 1
ATOM 3771 C CA . VAL A 1 496 ? 13.796 18.109 -23.055 1.00 73.44 496 VAL A CA 1
ATOM 3772 C C . VAL A 1 496 ? 13.845 17.150 -21.885 1.00 73.44 496 VAL A C 1
ATOM 3774 O O . VAL A 1 496 ? 14.914 16.656 -21.531 1.00 73.44 496 VAL A O 1
ATOM 3777 N N . ILE A 1 497 ? 12.685 16.878 -21.300 1.00 76.00 497 ILE A N 1
ATOM 3778 C CA . ILE A 1 497 ? 12.541 15.945 -20.187 1.00 76.00 497 ILE A CA 1
ATOM 3779 C C . ILE A 1 497 ? 11.963 14.633 -20.743 1.00 76.00 497 ILE A C 1
ATOM 3781 O O . ILE A 1 497 ? 10.788 14.613 -21.116 1.00 76.00 497 ILE A O 1
ATOM 3785 N N . PRO A 1 498 ? 12.747 13.538 -20.826 1.00 76.19 498 PRO A N 1
ATOM 3786 C CA . PRO A 1 498 ? 12.223 12.230 -21.210 1.00 76.19 498 PRO A CA 1
ATOM 3787 C C . PRO A 1 498 ? 11.336 11.611 -20.132 1.00 76.19 498 PRO A C 1
ATOM 3789 O O . PRO A 1 498 ? 11.614 11.736 -18.937 1.00 76.19 498 PRO A O 1
ATOM 3792 N N . ARG A 1 499 ? 10.351 10.812 -20.555 1.00 76.38 499 ARG A N 1
ATOM 3793 C CA . ARG A 1 499 ? 9.688 9.812 -19.701 1.00 76.38 499 ARG A CA 1
ATOM 3794 C C . ARG A 1 499 ? 9.605 8.469 -20.394 1.00 76.38 499 ARG A C 1
ATOM 3796 O O . ARG A 1 499 ? 9.153 8.406 -21.527 1.00 76.38 499 ARG A O 1
ATOM 3803 N N . SER A 1 500 ? 10.011 7.415 -19.697 1.00 78.56 500 SER A N 1
ATOM 3804 C CA . SER A 1 500 ? 9.877 6.042 -20.182 1.00 78.56 500 SER A CA 1
ATOM 3805 C C . SER A 1 500 ? 8.406 5.621 -20.145 1.00 78.56 500 SER A C 1
ATOM 3807 O O . SER A 1 500 ? 7.752 5.737 -19.112 1.00 78.56 500 SER A O 1
ATOM 3809 N N . GLU A 1 501 ? 7.897 5.140 -21.272 1.00 82.00 501 GLU A N 1
ATOM 3810 C CA . GLU A 1 501 ? 6.598 4.498 -21.425 1.00 82.00 501 GLU A CA 1
ATOM 3811 C C . GLU A 1 501 ? 6.807 2.996 -21.563 1.00 82.00 501 GLU A C 1
ATOM 3813 O O . GLU A 1 501 ? 7.591 2.519 -22.391 1.00 82.00 501 GLU A O 1
ATOM 3818 N N . VAL A 1 502 ? 6.071 2.246 -20.752 1.00 83.06 502 VAL A N 1
ATOM 3819 C CA . VAL A 1 502 ? 6.159 0.789 -20.721 1.00 83.06 502 VAL A CA 1
ATOM 3820 C C . VAL A 1 502 ? 5.290 0.181 -21.818 1.00 83.06 502 VAL A C 1
ATOM 3822 O O . VAL A 1 502 ? 4.173 0.641 -22.061 1.00 83.06 502 VAL A O 1
ATOM 3825 N N . ASP A 1 503 ? 5.751 -0.909 -22.426 1.00 87.75 503 ASP A N 1
ATOM 3826 C CA . ASP A 1 503 ? 4.880 -1.797 -23.204 1.00 87.75 503 ASP A CA 1
ATOM 3827 C C . ASP A 1 503 ? 4.922 -3.213 -22.625 1.00 87.75 503 ASP A C 1
ATOM 3829 O O . ASP A 1 503 ? 5.807 -3.571 -21.841 1.00 87.75 503 ASP A O 1
ATOM 3833 N N . ARG A 1 504 ? 3.916 -4.024 -22.952 1.00 87.62 504 ARG A N 1
ATOM 3834 C CA . ARG A 1 504 ? 3.801 -5.385 -22.429 1.00 87.62 504 ARG A CA 1
ATOM 3835 C C . ARG A 1 504 ? 3.274 -6.363 -23.462 1.00 87.62 504 ARG A C 1
ATOM 3837 O O . ARG A 1 504 ? 2.363 -6.060 -24.229 1.00 87.62 504 ARG A O 1
ATOM 3844 N N . MET A 1 505 ? 3.750 -7.593 -23.343 1.00 90.00 505 MET A N 1
ATOM 3845 C CA . MET A 1 505 ? 3.209 -8.756 -24.029 1.00 90.00 505 MET A CA 1
ATOM 3846 C C . MET A 1 505 ? 2.419 -9.606 -23.028 1.00 90.00 505 MET A C 1
ATOM 3848 O O . MET A 1 505 ? 2.967 -10.134 -22.058 1.00 90.00 505 MET A O 1
ATOM 3852 N N . GLY A 1 506 ? 1.110 -9.730 -23.245 1.00 85.69 506 GLY A N 1
ATOM 3853 C CA . GLY A 1 506 ? 0.236 -10.509 -22.366 1.00 85.69 506 GLY A CA 1
ATOM 3854 C C . GLY A 1 506 ? 0.253 -12.001 -22.693 1.00 85.69 506 GLY A C 1
ATOM 3855 O O . GLY A 1 506 ? 0.061 -12.378 -23.848 1.00 85.69 506 GLY A O 1
ATOM 3856 N N . ARG A 1 507 ? 0.418 -12.866 -21.684 1.00 86.38 507 ARG A N 1
ATOM 3857 C CA . ARG A 1 507 ? 0.362 -14.335 -21.835 1.00 86.38 507 ARG A CA 1
ATOM 3858 C C . ARG A 1 507 ? -0.638 -14.938 -20.851 1.00 86.38 507 ARG A C 1
ATOM 3860 O O . ARG A 1 507 ? -1.060 -14.316 -19.879 1.00 86.38 507 ARG A O 1
ATOM 3867 N N . LEU A 1 508 ? -1.010 -16.199 -21.078 1.00 85.00 508 LEU A N 1
ATOM 3868 C CA . LEU A 1 508 ? -1.910 -16.925 -20.171 1.00 85.00 508 LEU A CA 1
ATOM 3869 C C . LEU A 1 508 ? -1.303 -17.140 -18.778 1.00 85.00 508 LEU A C 1
ATOM 3871 O O . LEU A 1 508 ? -2.035 -17.239 -17.799 1.00 85.00 508 LEU A O 1
ATOM 3875 N N . THR A 1 509 ? 0.023 -17.227 -18.692 1.00 85.44 509 THR A N 1
ATOM 3876 C CA . THR A 1 509 ? 0.762 -17.460 -17.446 1.00 85.44 509 THR A CA 1
ATOM 3877 C C . THR A 1 509 ? 1.175 -16.169 -16.745 1.00 85.44 509 THR A C 1
ATOM 3879 O O . THR A 1 509 ? 1.490 -16.206 -15.558 1.00 85.44 509 THR A O 1
ATOM 3882 N N . GLY A 1 510 ? 1.120 -15.021 -17.419 1.00 86.44 510 GLY A N 1
ATOM 3883 C CA . GLY A 1 510 ? 1.599 -13.742 -16.903 1.00 86.44 510 GLY A CA 1
ATOM 3884 C C . GLY A 1 510 ? 1.981 -12.781 -18.025 1.00 86.44 510 GLY A C 1
ATOM 3885 O O . GLY A 1 510 ? 1.893 -13.127 -19.199 1.00 86.44 510 GLY A O 1
ATOM 3886 N N . ASP A 1 511 ? 2.456 -11.595 -17.677 1.00 88.25 511 ASP A N 1
ATOM 3887 C CA . ASP A 1 511 ? 2.843 -10.584 -18.663 1.00 88.25 511 ASP A CA 1
ATOM 3888 C C . ASP A 1 511 ? 4.366 -10.490 -18.734 1.00 88.25 511 ASP A C 1
ATOM 3890 O O . ASP A 1 511 ? 5.048 -10.744 -17.746 1.00 88.25 511 ASP A O 1
ATOM 3894 N N . LEU A 1 512 ? 4.898 -10.188 -19.913 1.00 89.06 512 LEU A N 1
ATOM 3895 C CA . LEU A 1 512 ? 6.294 -9.799 -20.094 1.00 89.06 512 LEU A CA 1
ATOM 3896 C C . LEU A 1 512 ? 6.310 -8.282 -20.279 1.00 89.06 512 LEU A C 1
ATOM 3898 O O . LEU A 1 512 ? 5.655 -7.776 -21.195 1.00 89.06 512 LEU A O 1
ATOM 3902 N N . MET A 1 513 ? 6.963 -7.557 -19.376 1.00 88.62 513 MET A N 1
ATOM 3903 C CA . MET A 1 513 ? 6.988 -6.093 -19.388 1.00 88.62 513 MET A CA 1
ATOM 3904 C C . MET A 1 513 ? 8.321 -5.573 -19.892 1.00 88.62 513 MET A C 1
ATOM 3906 O O . MET A 1 513 ? 9.357 -6.096 -19.506 1.00 88.62 513 MET A O 1
ATOM 3910 N N . PHE A 1 514 ? 8.268 -4.526 -20.708 1.00 88.50 514 PHE A N 1
ATOM 3911 C CA . PHE A 1 514 ? 9.422 -3.887 -21.322 1.00 88.50 514 PHE A CA 1
ATOM 3912 C C . PHE A 1 514 ? 9.456 -2.423 -20.901 1.00 88.50 514 PHE A C 1
ATOM 3914 O O . PHE A 1 514 ? 8.499 -1.679 -21.133 1.00 88.50 514 PHE A O 1
ATOM 3921 N N . ILE A 1 515 ? 10.555 -2.021 -20.271 1.00 85.75 515 ILE A N 1
ATOM 3922 C CA . ILE A 1 515 ? 10.768 -0.668 -19.757 1.00 85.75 515 ILE A CA 1
ATOM 3923 C C . ILE A 1 515 ? 12.098 -0.162 -20.299 1.00 85.75 515 ILE A C 1
ATOM 3925 O O . ILE A 1 515 ? 13.110 -0.851 -20.206 1.00 85.75 515 ILE A O 1
ATOM 3929 N N . LEU A 1 516 ? 12.113 1.040 -20.867 1.00 81.62 516 LEU A N 1
ATOM 3930 C CA . LEU A 1 516 ? 13.356 1.634 -21.351 1.00 81.62 516 LEU A CA 1
ATOM 3931 C C . LEU A 1 516 ? 14.151 2.242 -20.205 1.00 81.62 516 LEU A C 1
ATOM 3933 O O . LEU A 1 516 ? 13.587 2.927 -19.345 1.00 81.62 516 LEU A O 1
ATOM 3937 N N . ASP A 1 517 ? 15.465 2.035 -20.249 1.00 75.06 517 ASP A N 1
ATOM 3938 C CA . ASP A 1 517 ? 16.403 2.673 -19.335 1.00 75.06 517 ASP A CA 1
ATOM 3939 C C . ASP A 1 517 ? 16.448 4.190 -19.579 1.00 75.06 517 ASP A C 1
ATOM 3941 O O . ASP A 1 517 ? 16.720 4.666 -20.686 1.00 75.06 517 ASP A O 1
ATOM 3945 N N . ILE A 1 518 ? 16.211 4.961 -18.516 1.00 67.75 518 ILE A N 1
ATOM 3946 C CA . ILE A 1 518 ? 16.169 6.423 -18.556 1.00 67.75 518 ILE A CA 1
ATOM 3947 C C . ILE A 1 518 ? 17.534 7.040 -18.905 1.00 67.75 518 ILE A C 1
ATOM 3949 O O . ILE A 1 518 ? 17.589 8.101 -19.530 1.00 67.75 518 ILE A O 1
ATOM 3953 N N . GLN A 1 519 ? 18.650 6.385 -18.560 1.00 70.00 519 GLN A N 1
ATOM 3954 C CA . GLN A 1 519 ? 19.983 6.874 -18.926 1.00 70.00 519 GLN A CA 1
ATOM 3955 C C . GLN A 1 519 ? 20.207 6.773 -20.436 1.00 70.00 519 GLN A C 1
ATOM 3957 O O . GLN A 1 519 ? 20.727 7.702 -21.060 1.00 70.00 519 GLN A O 1
ATOM 3962 N N . GLN A 1 520 ? 19.756 5.679 -21.047 1.00 67.62 520 GLN A N 1
ATOM 3963 C CA . GLN A 1 520 ? 19.808 5.520 -22.496 1.00 67.62 520 GLN A CA 1
ATOM 3964 C C . GLN A 1 520 ? 18.770 6.371 -23.218 1.00 67.62 520 GLN A C 1
ATOM 3966 O O . GLN A 1 520 ? 19.077 6.905 -24.282 1.00 67.62 520 GLN A O 1
ATOM 3971 N N . ALA A 1 521 ? 17.598 6.584 -22.617 1.00 67.44 521 ALA A N 1
ATOM 3972 C CA . ALA A 1 521 ? 16.601 7.521 -23.123 1.00 67.44 521 ALA A CA 1
ATOM 3973 C C . ALA A 1 521 ? 17.188 8.928 -23.307 1.00 67.44 521 ALA A C 1
ATOM 3975 O O . ALA A 1 521 ? 17.038 9.526 -24.372 1.00 67.44 521 ALA A O 1
ATOM 3976 N N . ASN A 1 522 ? 17.942 9.417 -22.317 1.00 74.25 522 ASN A N 1
ATOM 3977 C CA . ASN A 1 522 ? 18.654 10.693 -22.418 1.00 74.25 522 ASN A CA 1
ATOM 3978 C C . ASN A 1 522 ? 19.659 10.708 -23.581 1.00 74.25 522 ASN A C 1
ATOM 3980 O O . ASN A 1 522 ? 19.770 11.708 -24.292 1.00 74.25 522 ASN A O 1
ATOM 3984 N N . ARG A 1 523 ? 20.376 9.600 -23.809 1.00 75.62 523 ARG A N 1
ATOM 3985 C CA . ARG A 1 523 ? 21.339 9.490 -24.914 1.00 75.62 523 ARG A CA 1
ATOM 3986 C C . ARG A 1 523 ? 20.648 9.519 -26.276 1.00 75.62 523 ARG A C 1
ATOM 3988 O O . ARG A 1 523 ? 21.094 10.240 -27.159 1.00 75.62 523 ARG A O 1
ATOM 3995 N N . VAL A 1 524 ? 19.546 8.788 -26.428 1.00 72.62 524 VAL A N 1
ATOM 3996 C CA . VAL A 1 524 ? 18.762 8.773 -27.670 1.00 72.62 524 VAL A CA 1
ATOM 3997 C C . VAL A 1 524 ? 18.197 10.163 -27.970 1.00 72.62 524 VAL A C 1
ATOM 3999 O O . VAL A 1 524 ? 18.337 10.638 -29.092 1.00 72.62 524 VAL A O 1
ATOM 4002 N N . ILE A 1 525 ? 17.653 10.862 -26.968 1.00 72.31 525 ILE A N 1
ATOM 4003 C CA . ILE A 1 525 ? 17.185 12.248 -27.131 1.00 72.31 525 ILE A CA 1
ATOM 4004 C C . ILE A 1 525 ? 18.332 13.197 -27.493 1.00 72.31 525 ILE A C 1
ATOM 4006 O O . ILE A 1 525 ? 18.163 14.059 -28.353 1.00 72.31 525 ILE A O 1
ATOM 4010 N N . THR A 1 526 ? 19.508 13.035 -26.882 1.00 74.19 526 THR A N 1
ATOM 4011 C CA . THR A 1 526 ? 20.687 13.852 -27.212 1.00 74.19 526 THR A CA 1
ATOM 4012 C C . THR A 1 526 ? 21.091 13.663 -28.675 1.00 74.19 526 THR A C 1
ATOM 4014 O O . THR A 1 526 ? 21.269 14.644 -29.394 1.00 74.19 526 THR A O 1
ATOM 4017 N N . ASN A 1 527 ? 21.160 12.415 -29.144 1.00 74.06 527 ASN A N 1
ATOM 4018 C CA . ASN A 1 527 ? 21.468 12.105 -30.541 1.00 74.06 527 ASN A CA 1
ATOM 4019 C C . ASN A 1 527 ? 20.389 12.656 -31.491 1.00 74.06 527 ASN A C 1
ATOM 4021 O O . ASN A 1 527 ? 20.708 13.186 -32.553 1.00 74.06 527 ASN A O 1
ATOM 4025 N N . MET A 1 528 ? 19.114 12.623 -31.087 1.00 68.75 528 MET A N 1
ATOM 4026 C CA . MET A 1 528 ? 18.016 13.241 -31.842 1.00 68.75 528 MET A CA 1
ATOM 4027 C C . MET A 1 528 ? 18.168 14.756 -31.973 1.00 68.75 528 MET A C 1
ATOM 4029 O O . MET A 1 528 ? 17.982 15.281 -33.068 1.00 68.75 528 MET A O 1
ATOM 4033 N N . MET A 1 529 ? 18.539 15.464 -30.900 1.00 69.38 529 MET A N 1
ATOM 4034 C CA . MET A 1 529 ? 18.794 16.912 -30.955 1.00 69.38 529 MET A CA 1
ATOM 4035 C C . MET A 1 529 ? 19.927 17.271 -31.922 1.00 69.38 529 MET A C 1
ATOM 4037 O O . MET A 1 529 ? 19.922 18.356 -32.501 1.00 69.38 529 MET A O 1
ATOM 4041 N N . LEU A 1 530 ? 20.888 16.363 -32.097 1.00 74.12 530 LEU A N 1
ATOM 4042 C CA . LEU A 1 530 ? 22.011 16.515 -33.019 1.00 74.12 530 LEU A CA 1
ATOM 4043 C C . LEU A 1 530 ? 21.677 16.071 -34.456 1.00 74.12 530 LEU A C 1
ATOM 4045 O O . LEU A 1 530 ? 22.466 16.324 -35.363 1.00 74.12 530 LEU A O 1
ATOM 4049 N N . GLY A 1 531 ? 20.503 15.467 -34.689 1.00 68.44 531 GLY A N 1
ATOM 4050 C CA . GLY A 1 531 ? 20.094 14.930 -35.992 1.00 68.44 531 GLY A CA 1
ATOM 4051 C C . GLY A 1 531 ? 20.739 13.585 -36.354 1.00 68.44 531 GLY A C 1
ATOM 4052 O O . GLY A 1 531 ? 20.666 13.168 -37.506 1.00 68.44 531 GLY A O 1
ATOM 4053 N N . GLU A 1 532 ? 21.344 12.896 -35.385 1.00 71.81 532 GLU A N 1
ATOM 4054 C CA . GLU A 1 532 ? 22.104 11.644 -35.535 1.00 71.81 532 GLU A CA 1
ATOM 4055 C C . GLU A 1 532 ? 21.241 10.422 -35.155 1.00 71.81 532 GLU A C 1
ATOM 4057 O O . GLU A 1 532 ? 21.591 9.598 -34.311 1.00 71.81 532 GLU A O 1
ATOM 4062 N N . ILE A 1 533 ? 20.040 10.322 -35.735 1.00 64.38 533 ILE A N 1
ATOM 4063 C CA . ILE A 1 533 ? 19.054 9.282 -35.374 1.00 64.38 533 ILE A CA 1
ATOM 4064 C C . ILE A 1 533 ? 19.483 7.896 -35.886 1.00 64.38 533 ILE A C 1
ATOM 4066 O O . ILE A 1 533 ? 19.237 6.886 -35.224 1.00 64.38 533 ILE A O 1
ATOM 4070 N N . ASP A 1 534 ? 20.171 7.852 -37.030 1.00 63.72 534 ASP A N 1
ATOM 4071 C CA . ASP A 1 534 ? 20.681 6.619 -37.643 1.00 63.72 534 ASP A CA 1
ATOM 4072 C C . ASP A 1 534 ? 21.817 5.959 -36.831 1.00 63.72 534 ASP A C 1
ATOM 4074 O O . ASP A 1 534 ? 22.125 4.789 -37.059 1.00 63.72 534 ASP A O 1
ATOM 4078 N N . ASP A 1 535 ? 22.389 6.666 -35.846 1.00 64.25 535 ASP A N 1
ATOM 4079 C CA . ASP A 1 535 ? 23.474 6.175 -34.985 1.00 64.25 535 ASP A CA 1
ATOM 4080 C C . ASP A 1 535 ? 22.978 5.396 -33.748 1.00 64.25 535 ASP A C 1
ATOM 4082 O O . ASP A 1 535 ? 23.782 4.918 -32.943 1.00 64.25 535 ASP A O 1
ATOM 4086 N N . VAL A 1 536 ? 21.660 5.234 -33.564 1.00 73.62 536 VAL A N 1
ATOM 4087 C CA . VAL A 1 536 ? 21.108 4.419 -32.467 1.00 73.62 536 VAL A CA 1
ATOM 4088 C C . VAL A 1 536 ? 21.105 2.938 -32.863 1.00 73.62 536 VAL A C 1
ATOM 4090 O O . VAL A 1 536 ? 20.111 2.388 -33.336 1.00 73.62 536 VAL A O 1
ATOM 4093 N N . ASP A 1 537 ? 22.238 2.274 -32.647 1.00 81.88 537 ASP A N 1
ATOM 4094 C CA . ASP A 1 537 ? 22.430 0.842 -32.910 1.00 81.88 537 ASP A CA 1
ATOM 4095 C C . ASP A 1 537 ? 22.111 -0.054 -31.699 1.00 81.88 537 ASP A C 1
ATOM 4097 O O . ASP A 1 537 ? 22.037 -1.276 -31.835 1.00 81.88 537 ASP A O 1
ATOM 4101 N N . ARG A 1 538 ? 21.941 0.538 -30.510 1.00 85.19 538 ARG A N 1
ATOM 4102 C CA . ARG A 1 538 ? 21.770 -0.173 -29.237 1.00 85.19 538 ARG A CA 1
ATOM 4103 C C . ARG A 1 538 ? 20.747 0.482 -28.331 1.00 85.19 538 ARG A C 1
ATOM 4105 O O . ARG A 1 538 ? 20.762 1.702 -28.157 1.00 85.19 538 ARG A O 1
ATOM 4112 N N . VAL A 1 539 ? 19.957 -0.357 -27.668 1.00 85.94 539 VAL A N 1
ATOM 4113 C CA . VAL A 1 539 ? 18.998 0.054 -26.645 1.00 85.94 539 VAL A CA 1
ATOM 4114 C C . VAL A 1 539 ? 19.003 -0.914 -25.463 1.00 85.94 539 VAL A C 1
ATOM 4116 O O . VAL A 1 539 ? 19.004 -2.130 -25.620 1.00 85.94 539 VAL A O 1
ATOM 4119 N N . GLY A 1 540 ? 19.036 -0.358 -24.260 1.00 87.81 540 GLY A N 1
ATOM 4120 C CA . GLY A 1 540 ? 18.888 -1.046 -22.991 1.00 87.81 540 GLY A CA 1
ATOM 4121 C C . GLY A 1 540 ? 17.420 -1.078 -22.617 1.00 87.81 540 GLY A C 1
ATOM 4122 O O . GLY A 1 540 ? 16.788 -0.031 -22.462 1.00 87.81 540 GLY A O 1
ATOM 4123 N N . VAL A 1 541 ? 16.892 -2.286 -22.486 1.00 88.12 541 VAL A N 1
ATOM 4124 C CA . VAL A 1 541 ? 15.509 -2.538 -22.111 1.00 88.12 541 VAL A CA 1
ATOM 4125 C C . VAL A 1 541 ? 15.517 -3.422 -20.878 1.00 88.12 541 VAL A C 1
ATOM 4127 O O . VAL A 1 541 ? 16.091 -4.508 -20.891 1.00 88.12 541 VAL A O 1
ATOM 4130 N N . THR A 1 542 ? 14.877 -2.964 -19.812 1.00 88.06 542 THR A N 1
ATOM 4131 C CA . THR A 1 542 ? 14.583 -3.801 -18.656 1.00 88.06 542 THR A CA 1
ATOM 4132 C C . THR A 1 542 ? 13.368 -4.656 -18.977 1.00 88.06 542 THR A C 1
ATOM 4134 O O . THR A 1 542 ? 12.311 -4.128 -19.338 1.00 88.06 542 THR A O 1
ATOM 4137 N N . VAL A 1 543 ? 13.522 -5.972 -18.865 1.00 90.06 543 VAL A N 1
ATOM 4138 C CA . VAL A 1 543 ? 12.488 -6.948 -19.195 1.00 90.06 543 VAL A CA 1
ATOM 4139 C C . VAL A 1 543 ? 12.117 -7.729 -17.941 1.00 90.06 543 VAL A C 1
ATOM 4141 O O . VAL A 1 543 ? 12.937 -8.459 -17.402 1.00 90.06 543 VAL A O 1
ATOM 4144 N N . TYR A 1 544 ? 10.871 -7.598 -17.483 1.00 88.88 544 TYR A N 1
ATOM 4145 C CA . TYR A 1 544 ? 10.372 -8.335 -16.317 1.00 88.88 544 TYR A CA 1
ATOM 4146 C C . TYR A 1 544 ? 9.387 -9.430 -16.730 1.00 88.88 544 TYR A C 1
ATOM 4148 O O . TYR A 1 544 ? 8.362 -9.154 -17.364 1.00 88.88 544 TYR A O 1
ATOM 4156 N N . ASP A 1 545 ? 9.652 -10.667 -16.306 1.00 89.25 545 ASP A N 1
ATOM 4157 C CA . ASP A 1 545 ? 8.720 -11.791 -16.433 1.00 89.25 545 ASP A CA 1
ATOM 4158 C C . ASP A 1 545 ? 7.764 -11.846 -15.229 1.00 89.25 545 ASP A C 1
ATOM 4160 O O . ASP A 1 545 ? 8.018 -12.489 -14.210 1.00 89.25 545 ASP A O 1
ATOM 4164 N N . LEU A 1 546 ? 6.618 -11.176 -15.353 1.00 89.69 546 LEU A N 1
ATOM 4165 C CA . LEU A 1 546 ? 5.601 -11.106 -14.306 1.00 89.69 546 LEU A CA 1
ATOM 4166 C C . LEU A 1 546 ? 4.670 -12.326 -14.359 1.00 89.69 546 LEU A C 1
ATOM 4168 O O . LEU A 1 546 ? 3.487 -12.230 -14.719 1.00 89.69 546 LEU A O 1
ATOM 4172 N N . LYS A 1 547 ? 5.182 -13.502 -13.988 1.00 89.88 547 LYS A N 1
ATOM 4173 C CA . LYS A 1 547 ? 4.364 -14.720 -13.858 1.00 89.88 547 LYS A CA 1
ATOM 4174 C C . LYS A 1 547 ? 3.284 -14.534 -12.786 1.00 89.88 547 LYS A C 1
ATOM 4176 O O . LYS A 1 547 ? 3.516 -13.982 -11.721 1.00 89.88 547 LYS A O 1
ATOM 4181 N N . GLY A 1 548 ? 2.069 -15.009 -13.061 1.00 88.44 548 GLY A N 1
ATOM 4182 C CA . GLY A 1 548 ? 0.928 -14.892 -12.142 1.00 88.44 548 GLY A CA 1
ATOM 4183 C C . GLY A 1 548 ? 0.145 -13.580 -12.239 1.00 88.44 548 GLY A C 1
ATOM 4184 O O . GLY A 1 548 ? -0.899 -13.449 -11.601 1.00 88.44 548 GLY A O 1
ATOM 4185 N N . SER A 1 549 ? 0.568 -12.641 -13.083 1.00 88.94 549 SER A N 1
ATOM 4186 C CA . SER A 1 549 ? -0.063 -11.325 -13.229 1.00 88.94 549 SER A CA 1
ATOM 4187 C C . SER A 1 549 ? -1.550 -11.382 -13.640 1.00 88.94 549 SER A C 1
ATOM 4189 O O . SER A 1 549 ? -2.381 -10.614 -13.154 1.00 88.94 549 SER A O 1
ATOM 4191 N N . HIS A 1 550 ? -1.948 -12.388 -14.421 1.00 87.94 550 HIS A N 1
ATOM 4192 C CA . HIS A 1 550 ? -3.346 -12.681 -14.758 1.00 87.94 550 HIS A CA 1
ATOM 4193 C C . HIS A 1 550 ? -4.247 -12.905 -13.525 1.00 87.94 550 HIS A C 1
ATOM 4195 O O . HIS A 1 550 ? -5.442 -12.601 -13.571 1.00 87.94 550 HIS A O 1
ATOM 4201 N N . MET A 1 551 ? -3.695 -13.386 -12.403 1.00 91.94 551 MET A N 1
ATOM 4202 C CA . MET A 1 551 ? -4.438 -13.558 -11.148 1.00 91.94 551 MET A CA 1
ATOM 4203 C C . MET A 1 551 ? -4.792 -12.215 -10.507 1.00 91.94 551 MET A C 1
ATOM 4205 O O . MET A 1 551 ? -5.862 -12.094 -9.909 1.00 91.94 551 MET A O 1
ATOM 4209 N N . VAL A 1 552 ? -3.967 -11.180 -10.710 1.00 87.94 552 VAL A N 1
ATOM 4210 C CA . VAL A 1 552 ? -4.282 -9.804 -10.296 1.00 87.94 552 VAL A CA 1
ATOM 4211 C C . VAL A 1 552 ? -5.523 -9.304 -11.034 1.00 87.94 552 VAL A C 1
ATOM 4213 O O . VAL A 1 552 ? -6.472 -8.835 -10.402 1.00 87.94 552 VAL A O 1
ATOM 4216 N N . TRP A 1 553 ? -5.576 -9.473 -12.360 1.00 84.38 553 TRP A N 1
ATOM 4217 C CA . TRP A 1 553 ? -6.746 -9.094 -13.163 1.00 84.38 553 TRP A CA 1
ATOM 4218 C C . TRP A 1 553 ? -7.990 -9.892 -12.801 1.00 84.38 553 TRP A C 1
ATOM 4220 O O . TRP A 1 553 ? -9.085 -9.334 -12.704 1.00 84.38 553 TRP A O 1
ATOM 4230 N N . PHE A 1 554 ? -7.827 -11.191 -12.563 1.00 89.38 554 PHE A N 1
ATOM 4231 C CA . PHE A 1 554 ? -8.916 -12.037 -12.103 1.00 89.38 554 PHE A CA 1
ATOM 4232 C C . PHE A 1 554 ? -9.457 -11.551 -10.751 1.00 89.38 554 PHE A C 1
ATOM 4234 O O . PHE A 1 554 ? -10.668 -11.396 -10.584 1.00 89.38 554 PHE A O 1
ATOM 4241 N N . GLY A 1 555 ? -8.570 -11.215 -9.814 1.00 89.94 555 GLY A N 1
ATOM 4242 C CA . GLY A 1 555 ? -8.931 -10.619 -8.532 1.00 89.94 555 GLY A CA 1
ATOM 4243 C C . GLY A 1 555 ? -9.707 -9.309 -8.684 1.00 89.94 555 GLY A C 1
ATOM 4244 O O . GLY A 1 555 ? -10.786 -9.160 -8.101 1.00 89.94 555 GLY A O 1
ATOM 4245 N N . TRP A 1 556 ? -9.224 -8.398 -9.534 1.00 85.81 556 TRP A N 1
ATOM 4246 C CA . TRP A 1 556 ? -9.905 -7.141 -9.858 1.00 85.81 556 TRP A CA 1
ATOM 4247 C C . TRP A 1 556 ? -11.293 -7.351 -10.458 1.00 85.81 556 TRP A C 1
ATOM 4249 O O . TRP A 1 556 ? -12.254 -6.711 -10.029 1.00 85.81 556 TRP A O 1
ATOM 4259 N N . PHE A 1 557 ? -11.429 -8.276 -11.407 1.00 90.06 557 PHE A N 1
ATOM 4260 C CA . PHE A 1 557 ? -12.717 -8.613 -12.001 1.00 90.06 557 PHE A CA 1
ATOM 4261 C C . PHE A 1 557 ? -13.724 -9.072 -10.935 1.00 90.06 557 PHE A C 1
ATOM 4263 O O . PHE A 1 557 ? -14.853 -8.579 -10.896 1.00 90.06 557 PHE A O 1
ATOM 4270 N N . PHE A 1 558 ? -13.316 -9.958 -10.021 1.00 91.12 558 PHE A N 1
ATOM 4271 C CA . PHE A 1 558 ? -14.170 -10.419 -8.921 1.00 91.12 558 PHE A CA 1
ATOM 4272 C C . PHE A 1 558 ? -14.509 -9.297 -7.935 1.00 91.12 558 PHE A C 1
ATOM 4274 O O . PHE A 1 558 ? -15.653 -9.200 -7.487 1.00 91.12 558 PHE A O 1
ATOM 4281 N N . LEU A 1 559 ? -13.552 -8.426 -7.616 1.00 86.62 559 LEU A N 1
ATOM 4282 C CA . LEU A 1 559 ? -13.780 -7.255 -6.769 1.00 86.62 559 LEU A CA 1
ATOM 4283 C C . LEU A 1 559 ? -14.808 -6.298 -7.380 1.00 86.62 559 LEU A C 1
ATOM 4285 O O . LEU A 1 559 ? -15.769 -5.924 -6.705 1.00 86.62 559 LEU A O 1
ATOM 4289 N N . LEU A 1 560 ? -14.656 -5.949 -8.660 1.00 86.12 560 LEU A N 1
ATOM 4290 C CA . LEU A 1 560 ? -15.587 -5.079 -9.386 1.00 86.12 560 LEU A CA 1
ATOM 4291 C C . LEU A 1 560 ? -16.970 -5.719 -9.517 1.00 86.12 560 LEU A C 1
ATOM 4293 O O . LEU A 1 560 ? -17.991 -5.054 -9.305 1.00 86.12 560 LEU A O 1
ATOM 4297 N N . LEU A 1 561 ? -17.018 -7.021 -9.803 1.00 87.75 561 LEU A N 1
ATOM 4298 C CA . LEU A 1 561 ? -18.260 -7.779 -9.849 1.00 87.75 561 LEU A CA 1
ATOM 4299 C C . LEU A 1 561 ? -18.953 -7.736 -8.482 1.00 87.75 561 LEU A C 1
ATOM 4301 O O . LEU A 1 561 ? -20.086 -7.269 -8.381 1.00 87.75 561 LEU A O 1
ATOM 4305 N N . GLY A 1 562 ? -18.264 -8.144 -7.414 1.00 85.81 562 GLY A N 1
ATOM 4306 C CA . GLY A 1 562 ? -18.784 -8.142 -6.045 1.00 85.81 562 GLY A CA 1
ATOM 4307 C C . GLY A 1 562 ? -19.233 -6.756 -5.568 1.00 85.81 562 GLY A C 1
ATOM 4308 O O . GLY A 1 562 ? -20.314 -6.619 -4.985 1.00 85.81 562 GLY A O 1
ATOM 4309 N N . GLY A 1 563 ? -18.460 -5.717 -5.891 1.00 79.25 563 GLY A N 1
ATOM 4310 C CA . GLY A 1 563 ? -18.804 -4.318 -5.646 1.00 79.25 563 GLY A CA 1
ATOM 4311 C C . GLY A 1 563 ? -20.085 -3.892 -6.367 1.00 79.25 563 GLY A C 1
ATOM 4312 O O . GLY A 1 563 ? -20.957 -3.275 -5.755 1.00 79.25 563 GLY A O 1
ATOM 4313 N N . SER A 1 564 ? -20.266 -4.304 -7.624 1.00 81.75 564 SER A N 1
ATOM 4314 C CA . SER A 1 564 ? -21.477 -4.021 -8.412 1.00 81.75 564 SER A CA 1
ATOM 4315 C C . SER A 1 564 ? -22.740 -4.635 -7.793 1.00 81.75 564 SER A C 1
ATOM 4317 O O . SER A 1 564 ? -23.804 -4.016 -7.763 1.00 81.75 564 SER A O 1
ATOM 4319 N N . PHE A 1 565 ? -22.643 -5.835 -7.214 1.00 80.31 565 PHE A N 1
ATOM 4320 C CA . PHE A 1 565 ? -23.749 -6.429 -6.450 1.00 80.31 565 PHE A CA 1
ATOM 4321 C C . PHE A 1 565 ? -24.089 -5.616 -5.191 1.00 80.31 565 PHE A C 1
ATOM 4323 O O . PHE A 1 565 ? -25.265 -5.437 -4.853 1.00 80.31 565 PHE A O 1
ATOM 4330 N N . ALA A 1 566 ? -23.071 -5.091 -4.505 1.00 68.38 566 ALA A N 1
ATOM 4331 C CA . ALA A 1 566 ? -23.262 -4.258 -3.326 1.00 68.38 566 ALA A CA 1
ATOM 4332 C C . ALA A 1 566 ? -23.913 -2.906 -3.673 1.00 68.38 566 ALA A C 1
ATOM 4334 O O . ALA A 1 566 ? -24.826 -2.481 -2.959 1.00 68.38 566 ALA A O 1
ATOM 4335 N N . THR A 1 567 ? -23.536 -2.261 -4.779 1.00 69.44 567 THR A N 1
ATOM 4336 C CA . THR A 1 567 ? -24.140 -0.989 -5.223 1.00 69.44 567 THR A CA 1
ATOM 4337 C C . THR A 1 567 ? -25.583 -1.161 -5.702 1.00 69.44 567 THR A C 1
ATOM 4339 O O . THR A 1 567 ? -26.450 -0.350 -5.378 1.00 69.44 567 THR A O 1
ATOM 4342 N N . LEU A 1 568 ? -25.915 -2.268 -6.373 1.00 72.19 568 LEU A N 1
ATOM 4343 C CA . LEU A 1 568 ? -27.306 -2.576 -6.735 1.00 72.19 568 LEU A CA 1
ATOM 4344 C C . LEU A 1 568 ? -28.221 -2.702 -5.505 1.00 72.19 568 LEU A C 1
ATOM 4346 O O . LEU A 1 568 ? -29.410 -2.383 -5.568 1.00 72.19 568 LEU A O 1
ATOM 4350 N N . SER A 1 569 ? -27.670 -3.100 -4.356 1.00 67.88 569 SER A N 1
ATOM 4351 C CA . SER A 1 569 ? -28.416 -3.211 -3.099 1.00 67.88 569 SER A CA 1
ATOM 4352 C C . SER A 1 569 ? -28.741 -1.868 -2.418 1.00 67.88 569 SER A C 1
ATOM 4354 O O . SER A 1 569 ? -29.518 -1.847 -1.457 1.00 67.88 569 SER A O 1
ATOM 4356 N N . SER A 1 570 ? -28.140 -0.752 -2.850 1.00 57.94 570 SER A N 1
ATOM 4357 C CA . SER A 1 570 ? -28.265 0.571 -2.213 1.00 57.94 570 SER A CA 1
ATOM 4358 C C . SER A 1 570 ? -29.130 1.575 -2.989 1.00 57.94 570 SER A C 1
ATOM 4360 O O . SER A 1 570 ? -29.272 2.702 -2.526 1.00 57.94 570 SER A O 1
ATOM 4362 N N . ARG A 1 571 ? -29.778 1.165 -4.094 1.00 52.25 571 ARG A N 1
ATOM 4363 C CA . ARG A 1 571 ? -30.544 2.027 -5.028 1.00 52.25 571 ARG A CA 1
ATOM 4364 C C . ARG A 1 571 ? -31.559 3.023 -4.423 1.00 52.25 571 ARG A C 1
ATOM 4366 O O . ARG A 1 571 ? -31.784 4.050 -5.044 1.00 52.25 571 ARG A O 1
ATOM 4373 N N . ASP A 1 572 ? -32.100 2.802 -3.223 1.00 47.12 572 ASP A N 1
ATOM 4374 C CA . ASP A 1 572 ? -33.072 3.741 -2.609 1.00 47.12 572 ASP A CA 1
ATOM 4375 C C . ASP A 1 572 ? -32.407 4.961 -1.940 1.00 47.12 572 ASP A C 1
ATOM 4377 O O . ASP A 1 572 ? -33.096 5.877 -1.508 1.00 47.12 572 ASP A O 1
ATOM 4381 N N . LEU A 1 573 ? -31.075 4.988 -1.801 1.00 41.78 573 LEU A N 1
ATOM 4382 C CA . LEU A 1 573 ? -30.370 6.119 -1.176 1.00 41.78 573 LEU A CA 1
ATOM 4383 C C . LEU A 1 573 ? -30.289 7.359 -2.077 1.00 41.78 573 LEU A C 1
ATOM 4385 O O . LEU A 1 573 ? -30.069 8.448 -1.561 1.00 41.78 573 LEU A O 1
ATOM 4389 N N . PHE A 1 574 ? -30.470 7.199 -3.390 1.00 39.47 574 PHE A N 1
ATOM 4390 C CA . PHE A 1 574 ? -30.431 8.296 -4.366 1.00 39.47 574 PHE A CA 1
ATOM 4391 C C . PHE A 1 574 ? -31.816 8.684 -4.902 1.00 39.47 574 PHE A C 1
ATOM 4393 O O . PHE A 1 574 ? -31.922 9.641 -5.657 1.00 39.47 574 PHE A O 1
ATOM 4400 N N . SER A 1 575 ? -32.879 7.969 -4.516 1.00 39.62 575 SER A N 1
ATOM 4401 C CA . SER A 1 575 ? -34.257 8.267 -4.931 1.00 39.62 575 SER A CA 1
ATOM 4402 C C . SER A 1 575 ? -35.056 9.047 -3.881 1.00 39.62 575 SER A C 1
ATOM 4404 O O . SER A 1 575 ? -36.266 9.178 -4.019 1.00 39.62 575 SER A O 1
ATOM 4406 N N . ALA A 1 576 ? -34.415 9.534 -2.816 1.00 38.91 576 ALA A N 1
ATOM 4407 C CA . ALA A 1 576 ? -35.067 10.299 -1.754 1.00 38.91 576 ALA A CA 1
ATOM 4408 C C . ALA A 1 576 ? -34.777 11.803 -1.895 1.00 38.91 576 ALA A C 1
ATOM 4410 O O . ALA A 1 576 ? -34.188 12.408 -1.007 1.00 38.91 576 ALA A O 1
ATOM 4411 N N . THR A 1 577 ? -35.176 12.390 -3.024 1.00 44.25 577 THR A N 1
ATOM 4412 C CA . THR A 1 577 ? -35.404 13.839 -3.163 1.00 44.25 577 THR A CA 1
ATOM 4413 C C . THR A 1 577 ? -36.556 14.079 -4.134 1.00 44.25 577 THR A C 1
ATOM 4415 O O . THR A 1 577 ? -36.340 14.541 -5.248 1.00 44.25 577 THR A O 1
ATOM 4418 N N . THR A 1 578 ? -37.765 13.729 -3.708 1.00 39.09 578 THR A N 1
ATOM 4419 C CA . THR A 1 578 ? -39.024 14.390 -4.087 1.00 39.09 578 THR A CA 1
ATOM 4420 C C . THR A 1 578 ? -40.018 14.065 -2.976 1.00 39.09 578 THR A C 1
ATOM 4422 O O . THR A 1 578 ? -40.663 13.021 -3.035 1.00 39.09 578 THR A O 1
ATOM 4425 N N . ASP A 1 579 ? -39.977 14.856 -1.905 1.00 32.00 579 ASP A N 1
ATOM 4426 C CA . ASP A 1 579 ? -41.124 15.315 -1.102 1.00 32.00 579 ASP A CA 1
ATOM 4427 C C . ASP A 1 579 ? -40.627 16.262 -0.002 1.00 32.00 579 ASP A C 1
ATOM 4429 O O . ASP A 1 579 ? -39.711 15.865 0.761 1.00 32.00 579 ASP A O 1
#

pLDDT: mean 80.7, std 15.39, range [21.45, 97.75]